Protein AF-B9KBW4-F1 (afdb_monomer)

Secondary structure (DSSP, 8-state):
--------------EEEEETTTTEEEEE----SS--TT-EEEPPEEEEEE----SSS--HHHHHHHHHHTTEEEEEE-S-SSS-S-SHHHHHHHHHHTTT-SSEEEEEE-TTSS--S-STTEEEEE-TT----HHHHHHHHHHSPP--EEE----TTS--SEETT-SSSS-EE-TTHHHHHHHHHHHHHHHTT--EEEE-S---HHHHHHHHHHTTTSEEEEEE-HHHHH--GGG--SGGG--SSPP--HHHHHHHHHHHHTTSS-EE---B---SS--S-TTTSPS-B--GGGHHHHHHHHH--HHHHHHHHTHHHHHHHT-----BTTBEEEEEEEEEEE--GGG-SSS----TTTT-EEEEEEEEEEETTEEEEETTBS-EEEEEEEEE-SSSEEEEEESS-----TT-EEEEEETTEEEEEEE-EEETTEEEEEEE--SHHHHHHHHT-SEEEEEEEES------S-EEEEE-GGGHHHHHHHHHHS-EEEEEEESS--SS--SSEEEESHHHHHHHHTTPPP-SEEEEES-HHHHHHHHHHSTTS-EEEE-GGG-SSSSS-SGGGEEEETTEEEEHHHH-SEEEGGGB---

Structure (mmCIF, N/CA/C/O backbone):
data_AF-B9KBW4-F1
#
_entry.id   AF-B9KBW4-F1
#
loop_
_atom_site.group_PDB
_atom_site.id
_atom_site.type_symbol
_atom_site.label_atom_id
_atom_site.label_alt_id
_atom_site.label_comp_id
_atom_site.label_asym_id
_atom_site.label_entity_id
_atom_site.label_seq_id
_atom_site.pdbx_PDB_ins_code
_atom_site.Cartn_x
_atom_site.Cartn_y
_atom_site.Cartn_z
_atom_site.occupancy
_atom_site.B_iso_or_equiv
_atom_site.auth_seq_id
_atom_site.auth_comp_id
_atom_site.auth_asym_id
_atom_site.auth_atom_id
_atom_site.pdbx_PDB_model_num
ATOM 1 N N . MET A 1 1 ? -25.531 3.294 -12.561 1.00 24.84 1 MET A N 1
ATOM 2 C CA . MET A 1 1 ? -26.599 2.833 -11.653 1.00 24.84 1 MET A CA 1
ATOM 3 C C . MET A 1 1 ? -25.908 2.380 -10.392 1.00 24.84 1 MET A C 1
ATOM 5 O O . MET A 1 1 ? -25.159 1.414 -10.431 1.00 24.84 1 MET A O 1
ATOM 9 N N . ASP A 1 2 ? -26.049 3.185 -9.346 1.00 28.69 2 ASP A N 1
ATOM 10 C CA . ASP A 1 2 ? -25.313 3.066 -8.094 1.00 28.69 2 ASP A CA 1
ATOM 11 C C . ASP A 1 2 ? -25.831 1.868 -7.298 1.00 28.69 2 ASP A C 1
ATOM 13 O O . ASP A 1 2 ? -26.906 1.919 -6.700 1.00 28.69 2 ASP A O 1
ATOM 17 N N . GLY A 1 3 ? -25.070 0.774 -7.318 1.00 26.91 3 GLY A N 1
ATOM 18 C CA . GLY A 1 3 ? -25.315 -0.411 -6.503 1.00 26.91 3 GLY A CA 1
ATOM 19 C C . GLY A 1 3 ? -25.006 -0.133 -5.036 1.00 26.91 3 GLY A C 1
ATOM 20 O O . GLY A 1 3 ? -24.027 -0.639 -4.503 1.00 26.91 3 GLY A O 1
ATOM 21 N N . LYS A 1 4 ? -25.825 0.694 -4.381 1.00 30.12 4 LYS A N 1
ATOM 22 C CA . LYS A 1 4 ? -25.878 0.725 -2.920 1.00 30.12 4 LYS A CA 1
ATOM 23 C C . LYS A 1 4 ? -26.421 -0.621 -2.456 1.00 30.12 4 LYS A C 1
ATOM 25 O O . LYS A 1 4 ? -27.479 -1.052 -2.911 1.00 30.12 4 LYS A O 1
ATOM 30 N N . ILE A 1 5 ? -25.690 -1.264 -1.554 1.00 32.62 5 ILE A N 1
ATOM 31 C CA . ILE A 1 5 ? -26.098 -2.489 -0.873 1.00 32.62 5 ILE A CA 1
ATOM 32 C C . ILE A 1 5 ? -27.353 -2.159 -0.052 1.00 32.62 5 ILE A C 1
ATOM 34 O O . ILE A 1 5 ? -27.277 -1.606 1.041 1.00 32.62 5 ILE A O 1
ATOM 38 N N . THR A 1 6 ? -28.530 -2.417 -0.618 1.00 31.81 6 THR A N 1
ATOM 39 C CA . THR A 1 6 ? -29.812 -2.265 0.073 1.00 31.81 6 THR A CA 1
ATOM 40 C C . THR A 1 6 ? -30.089 -3.507 0.908 1.00 31.81 6 THR A C 1
ATOM 42 O O . THR A 1 6 ? -29.897 -4.630 0.438 1.00 31.81 6 THR A O 1
ATOM 45 N N . GLY A 1 7 ? -30.526 -3.275 2.147 1.00 40.12 7 GLY A N 1
ATOM 46 C CA . GLY A 1 7 ? -30.505 -4.223 3.255 1.00 40.12 7 GLY A CA 1
ATOM 47 C C . GLY A 1 7 ? -31.067 -5.619 2.986 1.00 40.12 7 GLY A C 1
ATOM 48 O O . GLY A 1 7 ? -32.117 -5.781 2.369 1.00 40.12 7 GLY A O 1
ATOM 49 N N . LYS A 1 8 ? -30.373 -6.614 3.545 1.00 29.88 8 LYS A N 1
ATOM 50 C CA . LYS A 1 8 ? -30.881 -7.945 3.898 1.00 29.88 8 LYS A CA 1
ATOM 51 C C . LYS A 1 8 ? -30.070 -8.477 5.086 1.00 29.88 8 LYS A C 1
ATOM 53 O O . LYS A 1 8 ? -28.855 -8.558 4.985 1.00 29.88 8 LYS A O 1
ATOM 58 N N . GLU A 1 9 ? -30.782 -8.811 6.164 1.00 27.47 9 GLU A N 1
ATOM 59 C CA . GLU A 1 9 ? -30.435 -9.722 7.273 1.00 27.47 9 GLU A CA 1
ATOM 60 C C . GLU A 1 9 ? -28.947 -9.855 7.661 1.00 27.47 9 GLU A C 1
ATOM 62 O O . GLU A 1 9 ? -28.176 -10.556 7.002 1.00 27.47 9 GLU A O 1
ATOM 67 N N . PHE A 1 10 ? -28.587 -9.280 8.815 1.00 36.59 10 PHE A N 1
ATOM 68 C CA . PHE A 1 10 ? -27.358 -9.590 9.553 1.00 36.59 10 PHE A CA 1
ATOM 69 C C . PHE A 1 10 ? -27.458 -10.999 10.162 1.00 36.59 10 PHE A C 1
ATOM 71 O O . PHE A 1 10 ? -27.780 -11.171 11.333 1.00 36.59 10 PHE A O 1
ATOM 78 N N . GLY A 1 11 ? -27.245 -12.017 9.334 1.00 31.05 11 GLY A N 1
ATOM 79 C CA . GLY A 1 11 ? -27.089 -13.410 9.745 1.00 31.05 11 GLY A CA 1
ATOM 80 C C . GLY A 1 11 ? -25.886 -13.989 9.014 1.00 31.05 11 GLY A C 1
ATOM 81 O O . GLY A 1 11 ? -25.818 -13.855 7.789 1.00 31.05 11 GLY A O 1
ATOM 82 N N . GLY A 1 12 ? -24.936 -14.557 9.764 1.00 43.19 12 GLY A N 1
ATOM 83 C CA . GLY A 1 12 ? -23.634 -15.032 9.282 1.00 43.19 12 GLY A CA 1
ATOM 84 C C . GLY A 1 12 ? -23.712 -15.865 8.001 1.00 43.19 12 GLY A C 1
ATOM 85 O O . GLY A 1 12 ? -24.613 -16.688 7.833 1.00 43.19 12 GLY A O 1
ATOM 86 N N . LYS A 1 13 ? -22.795 -15.602 7.061 1.00 49.16 13 LYS A N 1
ATOM 87 C CA . LYS A 1 13 ? -22.672 -16.320 5.783 1.00 49.16 13 LYS A CA 1
ATOM 88 C C . LYS A 1 13 ? -21.187 -16.433 5.437 1.00 49.16 13 LYS A C 1
ATOM 90 O O . LYS A 1 13 ? -20.544 -15.428 5.163 1.00 49.16 13 LYS A O 1
ATOM 95 N N . SER A 1 14 ? -20.674 -17.660 5.491 1.00 61.16 14 SER A N 1
ATOM 96 C CA . SER A 1 14 ? -19.300 -18.088 5.191 1.00 61.16 14 SER A CA 1
ATOM 97 C C . SER A 1 14 ? -18.610 -17.282 4.077 1.00 61.16 14 SER A C 1
ATOM 99 O O . SER A 1 14 ? -19.109 -17.232 2.946 1.00 61.16 14 SER A O 1
ATOM 101 N N . VAL A 1 15 ? -17.435 -16.721 4.369 1.00 76.19 15 VAL A N 1
ATOM 102 C CA . VAL A 1 15 ? -16.525 -16.177 3.352 1.00 76.19 15 VAL A CA 1
ATOM 103 C C . VAL A 1 15 ? -15.592 -17.291 2.914 1.00 76.19 15 VAL A C 1
ATOM 105 O O . VAL A 1 15 ? -15.019 -17.989 3.745 1.00 76.19 15 VAL A O 1
ATOM 108 N N . ARG A 1 16 ? -15.409 -17.460 1.603 1.00 88.81 16 ARG A N 1
ATOM 109 C CA . ARG A 1 16 ? -14.399 -18.398 1.106 1.00 88.81 16 ARG A CA 1
ATOM 110 C C . ARG A 1 16 ? -13.033 -17.748 1.230 1.00 88.81 16 ARG A C 1
ATOM 112 O O . ARG A 1 16 ? -12.810 -16.686 0.653 1.00 88.81 16 ARG A O 1
ATOM 119 N N . ILE A 1 17 ? -12.117 -18.387 1.942 1.00 93.19 17 ILE A N 1
ATOM 120 C CA . ILE A 1 17 ? -10.766 -17.868 2.124 1.00 93.19 17 ILE A CA 1
ATOM 121 C C . ILE A 1 17 ? -9.818 -18.628 1.199 1.00 93.19 17 ILE A C 1
ATOM 123 O O . ILE A 1 17 ? -9.820 -19.857 1.178 1.00 93.19 17 ILE A O 1
ATOM 127 N N . TYR A 1 18 ? -8.989 -17.920 0.440 1.00 95.88 18 TYR A N 1
ATOM 128 C CA . TYR A 1 18 ? -7.887 -18.523 -0.304 1.00 95.88 18 TYR A CA 1
ATOM 129 C C . TYR A 1 18 ? -6.559 -18.228 0.396 1.00 95.88 18 TYR A C 1
ATOM 131 O O . TYR A 1 18 ? -6.208 -17.072 0.619 1.00 95.88 18 TYR A O 1
ATOM 139 N N . ASP A 1 19 ? -5.807 -19.277 0.733 1.00 96.44 19 ASP A N 1
ATOM 140 C CA . ASP A 1 19 ? -4.463 -19.178 1.302 1.00 96.44 19 ASP A CA 1
ATOM 141 C C . ASP A 1 19 ? -3.412 -19.279 0.183 1.00 96.44 19 ASP A C 1
ATOM 143 O O . ASP A 1 19 ? -3.133 -20.387 -0.296 1.00 96.44 19 ASP A O 1
ATOM 147 N N . PRO A 1 20 ? -2.781 -18.160 -0.232 1.00 95.69 20 PRO A N 1
ATOM 148 C CA . PRO A 1 20 ? -1.800 -18.173 -1.316 1.00 95.69 20 PRO A CA 1
ATOM 149 C C . PRO A 1 20 ? -0.479 -18.848 -0.927 1.00 95.69 20 PRO A C 1
ATOM 151 O O . PRO A 1 20 ? 0.292 -19.260 -1.801 1.00 95.69 20 PRO A O 1
ATOM 154 N N . PHE A 1 21 ? -0.193 -18.988 0.370 1.00 95.81 21 PHE A N 1
ATOM 155 C CA . PHE A 1 21 ? 1.038 -19.602 0.859 1.00 95.81 21 PHE A CA 1
ATOM 156 C C . PHE A 1 21 ? 0.952 -21.122 0.790 1.00 95.81 21 PHE A C 1
ATOM 158 O O . PHE A 1 21 ? 1.915 -21.763 0.352 1.00 95.81 21 PHE A O 1
ATOM 165 N N . ARG A 1 22 ? -0.220 -21.669 1.141 1.00 94.94 22 ARG A N 1
ATOM 166 C CA . ARG A 1 22 ? -0.535 -23.105 1.096 1.00 94.94 22 ARG A CA 1
ATOM 167 C C . ARG A 1 22 ? -1.214 -23.564 -0.198 1.00 94.94 22 ARG A C 1
ATOM 169 O O . ARG A 1 22 ? -1.306 -24.769 -0.405 1.00 94.94 22 ARG A O 1
ATOM 176 N N . LYS A 1 23 ? -1.648 -22.636 -1.060 1.00 93.94 23 LYS A N 1
ATOM 177 C CA . LYS A 1 23 ? -2.387 -22.895 -2.311 1.00 93.94 23 LYS A CA 1
ATOM 178 C C . LYS A 1 23 ? -3.649 -23.729 -2.080 1.00 93.94 23 LYS A C 1
ATOM 180 O O . LYS A 1 23 ? -3.847 -24.764 -2.713 1.00 93.94 23 LYS A O 1
ATOM 185 N N . LYS A 1 24 ? -4.470 -23.316 -1.116 1.00 95.19 24 LYS A N 1
ATOM 186 C CA . LYS A 1 24 ? -5.704 -24.031 -0.775 1.00 95.19 24 LYS A CA 1
ATOM 187 C C . LYS A 1 24 ? -6.829 -23.076 -0.417 1.00 95.19 24 LYS A C 1
ATOM 189 O O . LYS A 1 24 ? -6.589 -21.998 0.122 1.00 95.19 24 LYS A O 1
ATOM 194 N N . TRP A 1 25 ? -8.047 -23.532 -0.663 1.00 94.00 25 TRP A N 1
ATOM 195 C CA . TRP A 1 25 ? -9.253 -22.908 -0.141 1.00 94.00 25 TRP A CA 1
ATOM 196 C C . TRP A 1 25 ? -9.519 -23.392 1.283 1.00 94.00 25 TRP A C 1
ATOM 198 O O . TRP A 1 25 ? -9.293 -24.561 1.606 1.00 94.00 25 TRP A O 1
ATOM 208 N N . ILE A 1 26 ? -9.969 -22.473 2.125 1.00 89.75 26 ILE A N 1
ATOM 209 C CA . ILE A 1 26 ? -10.350 -22.694 3.512 1.00 89.75 26 ILE A CA 1
ATOM 210 C C . ILE A 1 26 ? -11.793 -22.201 3.654 1.00 89.75 26 ILE A C 1
ATOM 212 O O . ILE A 1 26 ? -12.141 -21.118 3.173 1.00 89.75 26 ILE A O 1
ATOM 216 N N . GLU A 1 27 ? -12.633 -23.026 4.271 1.00 78.31 27 GLU A N 1
ATOM 217 C CA . GLU A 1 27 ? -13.991 -22.652 4.653 1.00 78.31 27 GLU A CA 1
ATOM 218 C C . GLU A 1 27 ? -13.982 -22.313 6.140 1.00 78.31 27 GLU A C 1
ATOM 220 O O . GLU A 1 27 ? -13.856 -23.195 6.985 1.00 78.31 27 GLU A O 1
ATOM 225 N N . GLU A 1 28 ? -14.077 -21.023 6.440 1.00 72.44 28 GLU A N 1
ATOM 226 C CA . GLU A 1 28 ? -14.157 -20.490 7.796 1.00 72.44 28 GLU A CA 1
ATOM 227 C C . GLU A 1 28 ? -15.287 -19.456 7.849 1.00 72.44 28 GLU A C 1
ATOM 229 O O . GLU A 1 28 ? -15.532 -18.702 6.898 1.00 72.44 28 GLU A O 1
ATOM 234 N N . GLU A 1 29 ? -16.009 -19.429 8.965 1.00 68.81 29 GLU A N 1
ATOM 235 C CA . GLU A 1 29 ? -16.992 -18.385 9.224 1.00 68.81 29 GLU A CA 1
ATOM 236 C C . GLU A 1 29 ? -16.283 -17.174 9.824 1.00 68.81 29 GLU A C 1
ATOM 238 O O . GLU A 1 29 ? -15.913 -17.166 10.994 1.00 68.81 29 GLU A O 1
ATOM 243 N N . ILE A 1 30 ? -16.093 -16.139 9.007 1.00 69.94 30 ILE A N 1
ATOM 244 C CA . ILE A 1 30 ? -15.610 -14.844 9.480 1.00 69.94 30 ILE A CA 1
ATOM 245 C C . ILE A 1 30 ? -16.814 -13.943 9.728 1.00 69.94 30 ILE A C 1
ATOM 247 O O . ILE A 1 30 ? -17.610 -13.693 8.820 1.00 69.94 30 ILE A O 1
ATOM 251 N N . GLU A 1 31 ? -16.910 -13.404 10.940 1.00 68.00 31 GLU A N 1
ATOM 252 C CA . GLU A 1 31 ? -17.845 -12.325 11.237 1.00 68.00 31 GLU A CA 1
ATOM 253 C C . GLU A 1 31 ? -17.392 -11.039 10.526 1.00 68.00 31 GLU A C 1
ATOM 255 O O . GLU A 1 31 ? -16.263 -10.562 10.690 1.00 68.00 31 GLU A O 1
ATOM 260 N N . THR A 1 32 ? -18.268 -10.496 9.680 1.00 66.06 32 THR A N 1
ATOM 261 C CA . THR A 1 32 ? -18.007 -9.294 8.885 1.00 66.06 32 THR A CA 1
ATOM 262 C C . THR A 1 32 ? -19.066 -8.230 9.170 1.00 66.06 32 THR A C 1
ATOM 264 O O . THR A 1 32 ? -20.253 -8.551 9.223 1.00 66.06 32 THR A O 1
ATOM 267 N N . PRO A 1 33 ? -18.691 -6.939 9.260 1.00 58.88 33 PRO A N 1
ATOM 268 C CA . PRO A 1 33 ? -19.646 -5.846 9.466 1.00 58.88 33 PRO A CA 1
ATOM 269 C C . PRO A 1 33 ? -20.448 -5.495 8.196 1.00 58.88 33 PRO A C 1
ATOM 271 O O . PRO A 1 33 ? -21.219 -4.540 8.185 1.00 58.88 33 PRO A O 1
ATOM 274 N N . PHE A 1 34 ? -20.264 -6.249 7.110 1.00 65.69 34 PHE A N 1
ATOM 275 C CA . PHE A 1 34 ? -20.907 -6.073 5.809 1.00 65.69 34 PHE A CA 1
ATOM 276 C C . PHE A 1 34 ? -21.384 -7.423 5.247 1.00 65.69 34 PHE A C 1
ATOM 278 O O . PHE A 1 34 ? -20.863 -8.470 5.647 1.00 65.69 34 PHE A O 1
ATOM 285 N N . PRO A 1 35 ? -22.341 -7.430 4.295 1.00 65.75 35 PRO A N 1
ATOM 286 C CA . PRO A 1 35 ? -22.749 -8.649 3.605 1.00 65.75 35 PRO A CA 1
ATOM 287 C C . PRO A 1 35 ? -21.577 -9.296 2.870 1.00 65.75 35 PRO A C 1
ATOM 289 O O . PRO A 1 35 ? -20.910 -8.656 2.062 1.00 65.75 35 PRO A O 1
ATOM 292 N N . SER A 1 36 ? -21.349 -10.577 3.144 1.00 71.44 36 SER A N 1
ATOM 293 C CA . SER A 1 36 ? -20.124 -11.271 2.742 1.00 71.44 36 SER A CA 1
ATOM 294 C C . SER A 1 36 ? -20.345 -12.498 1.854 1.00 71.44 36 SER A C 1
ATOM 296 O O . SER A 1 36 ? -19.394 -13.118 1.376 1.00 71.44 36 SER A O 1
ATOM 298 N N . LYS A 1 37 ? -21.608 -12.825 1.555 1.00 75.38 37 LYS A N 1
ATOM 299 C CA . LYS A 1 37 ? -21.957 -13.924 0.650 1.00 75.38 37 LYS A CA 1
ATOM 300 C C . LYS A 1 37 ? -21.366 -13.682 -0.742 1.00 75.38 37 LYS A C 1
ATOM 302 O O . LYS A 1 37 ? -21.678 -12.681 -1.375 1.00 75.38 37 LYS A O 1
ATOM 307 N N . GLY A 1 38 ? -20.599 -14.651 -1.240 1.00 82.88 38 GLY A N 1
ATOM 308 C CA . GLY A 1 38 ? -19.973 -14.593 -2.566 1.00 82.88 38 GLY A CA 1
ATOM 309 C C . GLY A 1 38 ? -18.633 -13.857 -2.591 1.00 82.88 38 GLY A C 1
ATOM 310 O O . GLY A 1 38 ? -17.938 -13.930 -3.600 1.00 82.88 38 GLY A O 1
ATOM 311 N N . LEU A 1 39 ? -18.241 -13.218 -1.483 1.00 90.25 39 LEU A N 1
ATOM 312 C CA . LEU A 1 39 ? -16.918 -12.627 -1.358 1.00 90.25 39 LEU A CA 1
ATOM 313 C C . LEU A 1 39 ? -15.855 -13.707 -1.153 1.00 90.25 39 LEU A C 1
ATOM 315 O O . LEU A 1 39 ? -16.098 -14.767 -0.566 1.00 90.25 39 LEU A O 1
ATOM 319 N N . VAL A 1 40 ? -14.650 -13.384 -1.607 1.00 93.94 40 VAL A N 1
ATOM 320 C CA . VAL A 1 40 ? -13.427 -14.132 -1.340 1.00 93.94 40 VAL A CA 1
ATOM 321 C C . VAL A 1 40 ? -12.541 -13.305 -0.421 1.00 93.94 40 VAL A C 1
ATOM 323 O O . VAL A 1 40 ? -12.307 -12.130 -0.694 1.00 93.94 40 VAL A O 1
ATOM 326 N N . ALA A 1 41 ? -12.019 -13.915 0.640 1.00 95.56 41 ALA A N 1
ATOM 327 C CA . ALA A 1 41 ? -10.956 -13.328 1.448 1.00 95.56 41 ALA A CA 1
ATOM 328 C C . ALA A 1 41 ? -9.598 -13.958 1.120 1.00 95.56 41 ALA A C 1
ATOM 330 O O . ALA A 1 41 ? -9.505 -15.137 0.780 1.00 95.56 41 ALA A O 1
ATOM 331 N N . THR A 1 42 ? -8.530 -13.176 1.218 1.00 97.44 42 THR A N 1
ATOM 332 C CA . THR A 1 42 ? -7.151 -13.649 1.035 1.00 97.44 42 THR A CA 1
ATOM 333 C C . THR A 1 42 ? -6.164 -12.726 1.751 1.00 97.44 42 THR A C 1
ATOM 335 O O . THR A 1 42 ? -6.560 -11.762 2.404 1.00 97.44 42 THR A O 1
ATOM 338 N N . PHE A 1 43 ? -4.870 -13.012 1.636 1.00 97.94 43 PHE A N 1
ATOM 339 C CA . PHE A 1 43 ? -3.807 -12.164 2.152 1.00 97.94 43 PHE A CA 1
ATOM 340 C C . PHE A 1 43 ? -3.800 -10.796 1.441 1.00 97.94 43 PHE A C 1
ATOM 342 O O . PHE A 1 43 ? -3.884 -10.761 0.210 1.00 97.94 43 PHE A O 1
ATOM 349 N N . PRO A 1 44 ? -3.677 -9.675 2.174 1.00 98.06 44 PRO A N 1
ATOM 350 C CA . PRO A 1 44 ? -3.534 -8.348 1.584 1.00 98.06 44 PRO A CA 1
ATOM 351 C C . PRO A 1 44 ? -2.348 -8.227 0.623 1.00 98.06 44 PRO A C 1
ATOM 353 O O . PRO A 1 44 ? -1.318 -8.883 0.781 1.00 98.06 44 PRO A O 1
ATOM 356 N N . PHE A 1 45 ? -2.483 -7.366 -0.378 1.00 98.75 45 PHE A N 1
ATOM 357 C CA . PHE A 1 45 ? -1.535 -7.286 -1.482 1.00 98.75 45 PHE A CA 1
ATOM 358 C C . PHE A 1 45 ? -0.261 -6.512 -1.127 1.00 98.75 45 PHE A C 1
ATOM 360 O O . PHE A 1 45 ? -0.237 -5.655 -0.236 1.00 98.75 45 PHE A O 1
ATOM 367 N N . VAL A 1 46 ? 0.803 -6.815 -1.865 1.00 98.88 46 VAL A N 1
ATOM 368 C CA . VAL A 1 46 ? 2.124 -6.200 -1.770 1.00 98.88 46 VAL A CA 1
ATOM 369 C C . VAL A 1 46 ? 2.514 -5.673 -3.144 1.00 98.88 46 VAL A C 1
ATOM 371 O O . VAL A 1 46 ? 2.453 -6.412 -4.124 1.00 98.88 46 VAL A O 1
ATOM 374 N N . ASP A 1 47 ? 2.930 -4.413 -3.203 1.00 98.81 47 ASP A N 1
ATOM 375 C CA . ASP A 1 47 ? 3.402 -3.776 -4.433 1.00 98.81 47 ASP A CA 1
ATOM 376 C C . ASP A 1 47 ? 4.896 -3.461 -4.338 1.00 98.81 47 ASP A C 1
ATOM 378 O O . ASP A 1 47 ? 5.342 -2.844 -3.371 1.00 98.81 47 ASP A O 1
ATOM 382 N N . LEU A 1 48 ? 5.688 -3.872 -5.326 1.00 98.81 48 LEU A N 1
ATOM 383 C CA . LEU A 1 48 ? 7.126 -3.588 -5.350 1.00 98.81 48 LEU A CA 1
ATOM 384 C C . LEU A 1 48 ? 7.470 -2.272 -6.063 1.00 98.81 48 LEU A C 1
ATOM 386 O O . LEU A 1 48 ? 8.640 -1.890 -6.090 1.00 98.81 48 LEU A O 1
ATOM 390 N N . HIS A 1 49 ? 6.479 -1.565 -6.615 1.00 98.75 49 HIS A N 1
ATOM 391 C CA . HIS A 1 49 ? 6.757 -0.434 -7.489 1.00 98.75 49 HIS A CA 1
ATOM 392 C C . HIS A 1 49 ? 5.712 0.681 -7.377 1.00 98.75 49 HIS A C 1
ATOM 394 O O . HIS A 1 49 ? 4.703 0.700 -8.086 1.00 98.75 49 HIS A O 1
ATOM 400 N N . VAL A 1 50 ? 5.973 1.652 -6.496 1.00 98.69 50 VAL A N 1
ATOM 401 C CA . VAL A 1 50 ? 5.146 2.861 -6.351 1.00 98.69 50 VAL A CA 1
ATOM 402 C C . VAL A 1 50 ? 5.996 4.126 -6.228 1.00 98.69 50 VAL A C 1
ATOM 404 O O . VAL A 1 50 ? 7.139 4.085 -5.766 1.00 98.69 50 VAL A O 1
ATOM 407 N N . HIS A 1 51 ? 5.410 5.279 -6.561 1.00 98.12 51 HIS A N 1
ATOM 408 C CA . HIS A 1 51 ? 6.085 6.572 -6.465 1.00 98.12 51 HIS A CA 1
ATOM 409 C C . HIS A 1 51 ? 5.326 7.548 -5.573 1.00 98.12 51 HIS A C 1
ATOM 411 O O . HIS A 1 51 ? 4.120 7.759 -5.709 1.00 98.12 51 HIS A O 1
ATOM 417 N N . VAL A 1 52 ? 6.079 8.242 -4.723 1.00 95.19 52 VAL A N 1
ATOM 418 C CA . VAL A 1 52 ? 5.651 9.506 -4.113 1.00 95.19 52 VAL A CA 1
ATOM 419 C C . VAL A 1 52 ? 6.266 10.665 -4.891 1.00 95.19 52 VAL A C 1
ATOM 421 O O . VAL A 1 52 ? 7.323 10.525 -5.504 1.00 95.19 52 VAL A O 1
ATOM 424 N N . ARG A 1 53 ? 5.623 11.836 -4.877 1.00 88.31 53 ARG A N 1
ATOM 425 C CA . ARG A 1 53 ? 6.129 13.023 -5.587 1.00 88.31 53 ARG A CA 1
ATOM 426 C C . ARG A 1 53 ? 6.617 14.122 -4.640 1.00 88.31 53 ARG A C 1
ATOM 428 O O . ARG A 1 53 ? 7.588 14.798 -4.959 1.00 88.31 53 ARG A O 1
ATOM 435 N N . LEU A 1 54 ? 5.973 14.288 -3.477 1.00 84.62 54 LEU A N 1
ATOM 436 C CA . LEU A 1 54 ? 6.352 15.212 -2.382 1.00 84.62 54 LEU A CA 1
ATOM 437 C C . LEU A 1 54 ? 6.550 16.697 -2.766 1.00 84.62 54 LEU A C 1
ATOM 439 O O . LEU A 1 54 ? 7.061 17.487 -1.977 1.00 84.62 54 LEU A O 1
ATOM 443 N N . ASN A 1 55 ? 6.082 17.103 -3.945 1.00 79.75 55 ASN A N 1
ATOM 444 C CA . ASN A 1 55 ? 6.187 18.451 -4.509 1.00 79.75 55 ASN A CA 1
ATOM 445 C C . ASN A 1 55 ? 4.800 19.084 -4.753 1.00 79.75 55 ASN A C 1
ATOM 447 O O . ASN A 1 55 ? 4.589 19.780 -5.741 1.00 79.75 55 ASN A O 1
ATOM 451 N N . GLY A 1 56 ? 3.825 18.771 -3.894 1.00 78.69 56 GLY A N 1
ATOM 452 C CA . GLY A 1 56 ? 2.403 19.083 -4.113 1.00 78.69 56 GLY A CA 1
ATOM 453 C C . GLY A 1 56 ? 1.644 18.011 -4.911 1.00 78.69 56 GLY A C 1
ATOM 454 O O . GLY A 1 56 ? 0.413 18.039 -4.967 1.00 78.69 56 GLY A O 1
ATOM 455 N N . GLY A 1 57 ? 2.355 17.031 -5.479 1.00 86.12 57 GLY A N 1
ATOM 456 C CA . GLY A 1 57 ? 1.777 15.781 -5.969 1.00 86.12 57 GLY A CA 1
ATOM 457 C C . GLY A 1 57 ? 1.459 14.789 -4.844 1.00 86.12 57 GLY A C 1
ATOM 458 O O . GLY A 1 57 ? 1.230 15.171 -3.691 1.00 86.12 57 GLY A O 1
ATOM 459 N N . GLU A 1 58 ? 1.443 13.505 -5.201 1.00 93.25 58 GLU A N 1
ATOM 460 C CA . GLU A 1 58 ? 1.211 12.387 -4.280 1.00 93.25 58 GLU A CA 1
ATOM 461 C C . GLU A 1 58 ? 2.160 12.434 -3.074 1.00 93.25 58 GLU A C 1
ATOM 463 O O . GLU A 1 58 ? 3.376 12.618 -3.222 1.00 93.25 58 GLU A O 1
ATOM 468 N N . ASP A 1 59 ? 1.589 12.268 -1.884 1.00 90.50 59 ASP A N 1
ATOM 469 C CA . ASP A 1 59 ? 2.319 12.126 -0.629 1.00 90.50 59 ASP A CA 1
ATOM 470 C C . ASP A 1 59 ? 1.968 10.796 0.050 1.00 90.50 59 ASP A C 1
ATOM 472 O O . ASP A 1 59 ? 1.114 10.048 -0.419 1.00 90.50 59 ASP A O 1
ATOM 476 N N . TYR A 1 60 ? 2.628 10.486 1.165 1.00 87.75 60 TYR A N 1
ATOM 477 C CA . TYR A 1 60 ? 2.394 9.233 1.888 1.00 87.75 60 TYR A CA 1
ATOM 478 C C . TYR A 1 60 ? 0.970 9.072 2.420 1.00 87.75 60 TYR A C 1
ATOM 480 O O . TYR A 1 60 ? 0.533 7.945 2.622 1.00 87.75 60 TYR A O 1
ATOM 488 N N . SER A 1 61 ? 0.247 10.167 2.678 1.00 83.75 61 SER A N 1
ATOM 489 C CA . SER A 1 61 ? -1.127 10.085 3.167 1.00 83.75 61 SER A CA 1
ATOM 490 C C . SER A 1 61 ? -2.088 9.708 2.054 1.00 83.75 61 SER A C 1
ATOM 492 O O . SER A 1 61 ? -2.917 8.826 2.250 1.00 83.75 61 SER A O 1
ATOM 494 N N . SER A 1 62 ? -1.975 10.355 0.896 1.00 87.88 62 SER A N 1
ATOM 495 C CA . SER A 1 62 ? -2.820 10.022 -0.249 1.00 87.88 62 SER A CA 1
ATOM 496 C C . SER A 1 62 ? -2.441 8.663 -0.857 1.00 87.88 62 SER A C 1
ATOM 498 O O . SER A 1 62 ? -3.333 7.883 -1.190 1.00 87.88 62 SER A O 1
ATOM 500 N N . LEU A 1 63 ? -1.148 8.309 -0.868 1.00 96.19 63 LEU A N 1
ATOM 501 C CA . LEU A 1 63 ? -0.687 6.993 -1.317 1.00 96.19 63 LEU A CA 1
ATOM 502 C C . LEU A 1 63 ? -1.142 5.874 -0.372 1.00 96.19 63 LEU A C 1
ATOM 504 O O . LEU A 1 63 ? -1.507 4.800 -0.843 1.00 96.19 63 LEU A O 1
ATOM 508 N N . GLU A 1 64 ? -1.161 6.109 0.945 1.00 92.25 64 GLU A N 1
ATOM 509 C CA . GLU A 1 64 ? -1.746 5.168 1.911 1.00 92.25 64 GLU A CA 1
ATOM 510 C C . GLU A 1 64 ? -3.220 4.907 1.586 1.00 92.25 64 GLU A C 1
ATOM 512 O O . GLU A 1 64 ? -3.627 3.754 1.491 1.00 92.25 64 GLU A O 1
ATOM 517 N N . GLU A 1 65 ? -4.019 5.956 1.379 1.00 89.50 65 GLU A N 1
ATOM 518 C CA . GLU A 1 65 ? -5.444 5.797 1.071 1.00 89.50 65 GLU A CA 1
ATOM 519 C C . GLU A 1 65 ? -5.665 5.041 -0.243 1.00 89.50 65 GLU A C 1
ATOM 521 O O . GLU A 1 65 ? -6.454 4.097 -0.276 1.00 89.50 65 GLU A O 1
ATOM 526 N N . ALA A 1 66 ? -4.921 5.393 -1.293 1.00 96.12 66 ALA A N 1
ATOM 527 C CA . ALA A 1 66 ? -4.976 4.707 -2.579 1.00 96.12 66 ALA A CA 1
ATOM 528 C C . ALA A 1 66 ? -4.567 3.223 -2.467 1.00 96.12 66 ALA A C 1
ATOM 530 O O . ALA A 1 66 ? -5.227 2.343 -3.020 1.00 96.12 66 ALA A O 1
ATOM 531 N N . SER A 1 67 ? -3.513 2.929 -1.701 1.00 97.81 67 SER A N 1
ATOM 532 C CA . SER A 1 67 ? -3.045 1.559 -1.457 1.00 97.81 67 SER A CA 1
ATOM 533 C C . SER A 1 67 ? -4.109 0.727 -0.740 1.00 97.81 67 SER A C 1
ATOM 535 O O . SER A 1 67 ? -4.433 -0.369 -1.193 1.00 97.81 67 SER A O 1
ATOM 537 N N . LEU A 1 68 ? -4.714 1.263 0.329 1.00 94.69 68 LEU A N 1
ATOM 538 C CA . LEU A 1 68 ? -5.743 0.562 1.105 1.00 94.69 68 LEU A CA 1
ATOM 539 C C . LEU A 1 68 ? -6.994 0.264 0.266 1.00 94.69 68 LEU A C 1
ATOM 541 O O . LEU A 1 68 ? -7.539 -0.834 0.369 1.00 94.69 68 LEU A O 1
ATOM 545 N N . VAL A 1 69 ? -7.428 1.206 -0.582 1.00 95.25 69 VAL A N 1
ATOM 546 C CA . VAL A 1 69 ? -8.536 0.991 -1.533 1.00 95.25 69 VAL A CA 1
ATOM 547 C C . VAL A 1 69 ? -8.195 -0.116 -2.531 1.00 95.25 69 VAL A C 1
ATOM 549 O O . VAL A 1 69 ? -9.031 -0.978 -2.793 1.00 95.25 69 VAL A O 1
ATOM 552 N N . GLY A 1 70 ? -6.957 -0.142 -3.031 1.00 97.44 70 GLY A N 1
ATOM 553 C CA . GLY A 1 70 ? -6.463 -1.198 -3.916 1.00 97.44 70 GLY A CA 1
ATOM 554 C C . GLY A 1 70 ? -6.237 -2.553 -3.234 1.00 97.44 70 GLY A C 1
ATOM 555 O O . GLY A 1 70 ? -5.936 -3.526 -3.922 1.00 97.44 70 GLY A O 1
ATOM 556 N N . GLY A 1 71 ? -6.377 -2.641 -1.906 1.00 97.75 71 GLY A N 1
ATOM 557 C CA . GLY A 1 71 ? -6.136 -3.860 -1.128 1.00 97.75 71 GLY A CA 1
ATOM 558 C C . GLY A 1 71 ? -4.670 -4.099 -0.750 1.00 97.75 71 GLY A C 1
ATOM 559 O O . GLY A 1 71 ? -4.333 -5.191 -0.292 1.00 97.75 71 GLY A O 1
ATOM 560 N N . PHE A 1 72 ? -3.801 -3.101 -0.926 1.00 98.56 72 PHE A N 1
ATOM 561 C CA . PHE A 1 72 ? -2.376 -3.170 -0.617 1.00 98.56 72 PHE A CA 1
ATOM 562 C C . PHE A 1 72 ? -2.088 -2.704 0.809 1.00 98.56 72 PHE A C 1
ATOM 564 O O . PHE A 1 72 ? -2.528 -1.635 1.233 1.00 98.56 72 PHE A O 1
ATOM 571 N N . PHE A 1 73 ? -1.297 -3.489 1.540 1.00 95.56 73 PHE A N 1
ATOM 572 C CA . PHE A 1 73 ? -0.849 -3.146 2.896 1.00 95.56 73 PHE A CA 1
ATOM 573 C C . PHE A 1 73 ? 0.660 -2.919 2.992 1.00 95.56 73 PHE A C 1
ATOM 575 O O . PHE A 1 73 ? 1.134 -2.445 4.020 1.00 95.56 73 PHE A O 1
ATOM 582 N N . LYS A 1 74 ? 1.420 -3.267 1.952 1.00 98.25 74 LYS A N 1
ATOM 583 C CA . LYS A 1 74 ? 2.871 -3.099 1.899 1.00 98.25 74 LYS A CA 1
ATOM 584 C C . LYS A 1 74 ? 3.273 -2.651 0.506 1.00 98.25 74 LYS A C 1
ATOM 586 O O . LYS A 1 74 ? 2.850 -3.264 -0.471 1.00 98.25 74 LYS A O 1
ATOM 591 N N . VAL A 1 75 ? 4.071 -1.595 0.419 1.00 98.81 75 VAL A N 1
ATOM 592 C CA . VAL A 1 75 ? 4.497 -1.026 -0.864 1.00 98.81 75 VAL A CA 1
ATOM 593 C C . VAL A 1 75 ? 5.970 -0.615 -0.832 1.00 98.81 75 VAL A C 1
ATOM 595 O O . VAL A 1 75 ? 6.461 -0.172 0.208 1.00 98.81 75 VAL A O 1
ATOM 598 N N . VAL A 1 76 ? 6.675 -0.739 -1.958 1.00 98.81 76 VAL A N 1
ATOM 599 C CA . VAL A 1 76 ? 8.071 -0.297 -2.116 1.00 98.81 76 VAL A CA 1
ATOM 600 C C . VAL A 1 76 ? 8.123 0.997 -2.926 1.00 98.81 76 VAL A C 1
ATOM 602 O O . VAL A 1 76 ? 7.772 1.037 -4.105 1.00 98.81 76 VAL A O 1
ATOM 605 N N . VAL A 1 77 ? 8.581 2.061 -2.273 1.00 98.69 77 VAL A N 1
ATOM 606 C CA . VAL A 1 77 ? 8.756 3.389 -2.859 1.00 98.69 77 VAL A CA 1
ATOM 607 C C . VAL A 1 77 ? 10.083 3.452 -3.613 1.00 98.69 77 VAL A C 1
ATOM 609 O O . VAL A 1 77 ? 11.134 3.126 -3.054 1.00 98.69 77 VAL A O 1
ATOM 612 N N . GLN A 1 78 ? 10.023 3.901 -4.865 1.00 98.44 78 GLN A N 1
ATOM 613 C CA . GLN A 1 78 ? 11.186 4.072 -5.734 1.00 98.44 78 GLN A CA 1
ATOM 614 C C . GLN A 1 78 ? 11.991 5.350 -5.430 1.00 98.44 78 GLN A C 1
ATOM 616 O O . GLN A 1 78 ? 11.442 6.310 -4.874 1.00 98.44 78 GLN A O 1
ATOM 621 N N . PRO A 1 79 ? 13.294 5.395 -5.778 1.00 97.69 79 PRO A N 1
ATOM 622 C CA . PRO A 1 79 ? 14.196 6.443 -5.307 1.00 97.69 79 PRO A CA 1
ATOM 623 C C . PRO A 1 79 ? 14.088 7.771 -6.061 1.00 97.69 79 PRO A C 1
ATOM 625 O O . PRO A 1 79 ? 14.653 8.753 -5.580 1.00 97.69 79 PRO A O 1
ATOM 628 N N . ASN A 1 80 ? 13.386 7.829 -7.202 1.00 95.50 80 ASN A N 1
ATOM 629 C CA . ASN A 1 80 ? 13.252 8.987 -8.110 1.00 95.50 80 ASN A CA 1
ATOM 630 C C . ASN A 1 80 ? 12.407 10.158 -7.573 1.00 95.50 80 ASN A C 1
ATOM 632 O O . ASN A 1 80 ? 11.625 10.798 -8.285 1.00 95.50 80 ASN A O 1
ATOM 636 N N . THR A 1 81 ? 12.578 10.468 -6.297 1.00 94.88 81 THR A N 1
ATOM 637 C CA . THR A 1 81 ? 11.945 11.586 -5.608 1.00 94.88 81 THR A CA 1
ATOM 638 C C . THR A 1 81 ? 12.757 12.867 -5.810 1.00 94.88 81 THR A C 1
ATOM 640 O O . THR A 1 81 ? 13.818 12.870 -6.435 1.00 94.88 81 THR A O 1
ATOM 643 N N . LYS A 1 82 ? 12.254 14.004 -5.314 1.00 90.56 82 LYS A N 1
ATOM 644 C CA . LYS A 1 82 ? 12.969 15.289 -5.361 1.00 90.56 82 LYS A CA 1
ATOM 645 C C . LYS A 1 82 ? 13.096 15.858 -3.942 1.00 90.56 82 LYS A C 1
ATOM 647 O O . LYS A 1 82 ? 12.104 16.393 -3.443 1.00 90.56 82 LYS A O 1
ATOM 652 N N . PRO A 1 83 ? 14.273 15.775 -3.289 1.00 93.94 83 PRO A N 1
ATOM 653 C CA . PRO A 1 83 ? 15.535 15.173 -3.760 1.00 93.94 83 PRO A CA 1
ATOM 654 C C . PRO A 1 83 ? 15.476 13.640 -3.918 1.00 93.94 83 PRO A C 1
ATOM 656 O O . PRO A 1 83 ? 14.573 13.003 -3.375 1.00 93.94 83 PRO A O 1
ATOM 659 N N . LEU A 1 84 ? 16.429 13.077 -4.674 1.00 95.88 84 LEU A N 1
ATOM 660 C CA . LEU A 1 84 ? 16.591 11.635 -4.912 1.00 95.88 84 LEU A CA 1
ATOM 661 C C . LEU A 1 84 ? 16.916 10.912 -3.594 1.00 95.88 84 LEU A C 1
ATOM 663 O O . LEU A 1 84 ? 17.656 11.455 -2.776 1.00 95.88 84 LEU A O 1
ATOM 667 N N . ILE A 1 85 ? 16.408 9.694 -3.377 1.00 97.75 85 ILE A N 1
ATOM 668 C CA . ILE A 1 85 ? 16.754 8.893 -2.185 1.00 97.75 85 ILE A CA 1
ATOM 669 C C . ILE A 1 85 ? 18.145 8.262 -2.366 1.00 97.75 85 ILE A C 1
ATOM 671 O O . ILE A 1 85 ? 18.282 7.064 -2.603 1.00 97.75 85 ILE A O 1
ATOM 675 N N . ASP A 1 86 ? 19.188 9.083 -2.299 1.00 97.38 86 ASP A N 1
ATOM 676 C CA . ASP A 1 86 ? 20.576 8.724 -2.624 1.00 97.38 86 ASP A CA 1
ATOM 677 C C . ASP A 1 86 ? 21.564 8.967 -1.466 1.00 97.38 86 ASP A C 1
ATOM 679 O O . ASP A 1 86 ? 22.759 8.673 -1.552 1.00 97.38 86 ASP A O 1
ATOM 683 N N . SER A 1 87 ? 21.051 9.474 -0.349 1.00 97.88 87 SER A N 1
ATOM 684 C CA . SER A 1 87 ? 21.797 9.808 0.855 1.00 97.88 87 SER A CA 1
ATOM 685 C C . SER A 1 87 ? 20.969 9.479 2.093 1.00 97.88 87 SER A C 1
ATOM 687 O O . SER A 1 87 ? 19.735 9.439 2.063 1.00 97.88 87 SER A O 1
ATOM 689 N N . LYS A 1 88 ? 21.661 9.237 3.209 1.00 96.81 88 LYS A N 1
ATOM 690 C CA . LYS A 1 88 ? 21.026 8.876 4.482 1.00 96.81 88 LYS A CA 1
ATOM 691 C C . LYS A 1 88 ? 20.034 9.942 4.962 1.00 96.81 88 LYS A C 1
ATOM 693 O O . LYS A 1 88 ? 18.954 9.589 5.417 1.00 96.81 88 LYS A O 1
ATOM 698 N N . GLU A 1 89 ? 20.369 11.221 4.797 1.00 97.31 89 GLU A N 1
ATOM 699 C CA . GLU A 1 89 ? 19.508 12.348 5.178 1.00 97.31 89 GLU A CA 1
ATOM 700 C C . GLU A 1 89 ? 18.159 12.323 4.438 1.00 97.31 89 GLU A C 1
ATOM 702 O O . GLU A 1 89 ? 17.098 12.467 5.051 1.00 97.31 89 GLU A O 1
ATOM 707 N N . VAL A 1 90 ? 18.174 12.082 3.120 1.00 97.50 90 VAL A N 1
ATOM 708 C CA . VAL A 1 90 ? 16.934 12.002 2.335 1.00 97.50 90 VAL A CA 1
ATOM 709 C C . VAL A 1 90 ? 16.124 10.768 2.730 1.00 97.50 90 VAL A C 1
ATOM 711 O O . VAL A 1 90 ? 14.913 10.878 2.931 1.00 97.50 90 VAL A O 1
ATOM 714 N N . LEU A 1 91 ? 16.767 9.611 2.917 1.00 97.88 91 LEU A N 1
ATOM 715 C CA . LEU A 1 91 ? 16.075 8.411 3.394 1.00 97.88 91 LEU A CA 1
ATOM 716 C C . LEU A 1 91 ? 15.410 8.643 4.762 1.00 97.88 91 LEU A C 1
ATOM 718 O O . LEU A 1 91 ? 14.249 8.281 4.940 1.00 97.88 91 LEU A O 1
ATOM 722 N N . GLU A 1 92 ? 16.100 9.274 5.714 1.00 96.44 92 GLU A N 1
ATOM 723 C CA . GLU A 1 92 ? 15.555 9.576 7.045 1.00 96.44 92 GLU A CA 1
ATOM 724 C C . GLU A 1 92 ? 14.291 10.439 6.965 1.00 96.44 92 GLU A C 1
ATOM 726 O O . GLU A 1 92 ? 13.302 10.153 7.644 1.00 96.44 92 GLU A O 1
ATOM 731 N N . ARG A 1 93 ? 14.256 11.424 6.058 1.00 95.44 93 ARG A N 1
ATOM 732 C CA . ARG A 1 93 ? 13.041 12.205 5.784 1.00 95.44 93 ARG A CA 1
ATOM 733 C C . ARG A 1 93 ? 11.893 11.327 5.275 1.00 95.44 93 ARG A C 1
ATOM 735 O O . ARG A 1 93 ? 10.751 11.507 5.695 1.00 95.44 93 ARG A O 1
ATOM 742 N N . HIS A 1 94 ? 12.164 10.385 4.375 1.00 96.44 94 HIS A N 1
ATOM 743 C CA . HIS A 1 94 ? 11.148 9.466 3.850 1.00 96.44 94 HIS A CA 1
ATOM 744 C C . HIS A 1 94 ? 10.634 8.501 4.931 1.00 96.44 94 HIS A C 1
ATOM 746 O O . HIS A 1 94 ? 9.425 8.269 5.039 1.00 96.44 94 HIS A O 1
ATOM 752 N N . LEU A 1 95 ? 11.528 7.995 5.784 1.00 92.88 95 LEU A N 1
ATOM 753 C CA . LEU A 1 95 ? 11.180 7.164 6.936 1.00 92.88 95 LEU A CA 1
ATOM 754 C C . LEU A 1 95 ? 10.287 7.919 7.931 1.00 92.88 95 LEU A C 1
ATOM 756 O O . LEU A 1 95 ? 9.299 7.349 8.398 1.00 92.88 95 LEU A O 1
ATOM 760 N N . ASP A 1 96 ? 10.586 9.193 8.201 1.00 85.31 96 ASP A N 1
ATOM 761 C CA . ASP A 1 96 ? 9.798 10.039 9.102 1.00 85.31 96 ASP A CA 1
ATOM 762 C C . ASP A 1 96 ? 8.401 10.354 8.545 1.00 85.31 96 ASP A C 1
ATOM 764 O O . ASP A 1 96 ? 7.402 10.199 9.245 1.00 85.31 96 ASP A O 1
ATOM 768 N N . LEU A 1 97 ? 8.301 10.719 7.262 1.00 84.44 97 LEU A N 1
ATOM 769 C CA . LEU A 1 97 ? 7.021 11.044 6.615 1.00 84.44 97 LEU A CA 1
ATOM 770 C C . LEU A 1 97 ? 6.070 9.839 6.493 1.00 84.44 97 LEU A C 1
ATOM 772 O O . LEU A 1 97 ? 4.848 10.007 6.410 1.00 84.44 97 LEU A O 1
ATOM 776 N N . SER A 1 98 ? 6.628 8.630 6.475 1.00 84.62 98 SER A N 1
ATOM 777 C CA . SER A 1 98 ? 5.897 7.370 6.309 1.00 84.62 98 SER A CA 1
ATOM 778 C C . SER A 1 98 ? 5.638 6.618 7.619 1.00 84.62 98 SER A C 1
ATOM 780 O O . SER A 1 98 ? 5.070 5.526 7.590 1.00 84.62 98 SER A O 1
ATOM 782 N N . LYS A 1 99 ? 6.046 7.162 8.773 1.00 73.88 99 LYS A N 1
ATOM 783 C CA . LYS A 1 99 ? 5.828 6.525 10.082 1.00 73.88 99 LYS A CA 1
ATOM 784 C C . LYS A 1 99 ? 4.345 6.505 10.474 1.00 73.88 99 LYS A C 1
ATOM 786 O O . LYS A 1 99 ? 3.571 7.360 10.048 1.00 73.88 99 LYS A O 1
ATOM 791 N N . ASN A 1 100 ? 3.971 5.575 11.355 1.00 74.94 100 ASN A N 1
ATOM 792 C CA . ASN A 1 100 ? 2.622 5.455 11.936 1.00 74.94 100 ASN A CA 1
ATOM 793 C C . ASN A 1 100 ? 1.494 5.330 10.896 1.00 74.94 100 ASN A C 1
ATOM 795 O O . ASN A 1 100 ? 0.413 5.897 11.059 1.00 74.94 100 ASN A O 1
ATOM 799 N N . ARG A 1 101 ? 1.758 4.588 9.820 1.00 78.19 101 ARG A N 1
ATOM 800 C CA . ARG A 1 101 ? 0.804 4.290 8.749 1.00 78.19 101 ARG A CA 1
ATOM 801 C C . ARG A 1 101 ? 0.262 2.870 8.895 1.00 78.19 101 ARG A C 1
ATOM 803 O O . ARG A 1 101 ? 0.924 2.000 9.456 1.00 78.19 101 ARG A O 1
ATOM 810 N N . ALA A 1 102 ? -0.950 2.643 8.398 1.00 79.00 102 ALA A N 1
ATOM 811 C CA . ALA A 1 102 ? -1.531 1.308 8.276 1.00 79.00 102 ALA A CA 1
ATOM 812 C C . ALA A 1 102 ? -0.836 0.498 7.170 1.00 79.00 102 ALA A C 1
ATOM 814 O O . ALA A 1 102 ? -0.705 -0.718 7.294 1.00 79.00 102 ALA A O 1
ATOM 815 N N . VAL A 1 103 ? -0.378 1.187 6.118 1.00 88.69 103 VAL A N 1
ATOM 816 C CA . VAL A 1 103 ? 0.440 0.620 5.041 1.00 88.69 103 VAL A CA 1
ATOM 817 C C . VAL A 1 103 ? 1.917 0.668 5.432 1.00 88.69 103 VAL A C 1
ATOM 819 O O . VAL A 1 103 ? 2.429 1.701 5.864 1.00 88.69 103 VAL A O 1
ATOM 822 N N . GLU A 1 104 ? 2.615 -0.447 5.258 1.00 93.69 104 GLU A N 1
ATOM 823 C CA . GLU A 1 104 ? 4.055 -0.561 5.447 1.00 93.69 104 GLU A CA 1
ATOM 824 C C . GLU A 1 104 ? 4.790 -0.055 4.199 1.00 93.69 104 GLU A C 1
ATOM 826 O O . GLU A 1 104 ? 4.770 -0.687 3.143 1.00 93.69 104 GLU A O 1
ATOM 831 N N . PHE A 1 105 ? 5.450 1.096 4.326 1.00 97.94 105 PHE A N 1
ATOM 832 C CA . PHE A 1 105 ? 6.286 1.649 3.262 1.00 97.94 105 PHE A CA 1
ATOM 833 C C . PHE A 1 105 ? 7.724 1.148 3.401 1.00 97.94 105 PHE A C 1
ATOM 835 O O . PHE A 1 105 ? 8.375 1.386 4.425 1.00 97.94 105 PHE A O 1
ATOM 842 N N . LEU A 1 106 ? 8.209 0.491 2.358 1.00 98.69 106 LEU A N 1
ATOM 843 C CA . LEU A 1 106 ? 9.598 0.097 2.163 1.00 98.69 106 LEU A CA 1
ATOM 844 C C . LEU A 1 106 ? 10.236 0.991 1.096 1.00 98.69 106 LEU A C 1
ATOM 846 O O . LEU A 1 106 ? 9.530 1.650 0.336 1.00 98.69 106 LEU A O 1
ATOM 850 N N . PHE A 1 107 ? 11.563 1.021 1.039 1.00 98.75 107 PHE A N 1
ATOM 851 C CA . PHE A 1 107 ? 12.308 1.944 0.186 1.00 98.75 107 PHE A CA 1
ATOM 852 C C . PHE A 1 107 ? 13.362 1.212 -0.629 1.00 98.75 107 PHE A C 1
ATOM 854 O O . PHE A 1 107 ? 14.194 0.491 -0.076 1.00 98.75 107 PHE A O 1
ATOM 861 N N . ALA A 1 108 ? 13.358 1.436 -1.938 1.00 98.62 108 ALA A N 1
ATOM 862 C CA . ALA A 1 108 ? 14.558 1.255 -2.734 1.00 98.62 108 ALA A CA 1
ATOM 863 C C . ALA A 1 108 ? 15.358 2.566 -2.730 1.00 98.62 108 ALA A C 1
ATOM 865 O O . ALA A 1 108 ? 14.786 3.655 -2.652 1.00 98.62 108 ALA A O 1
ATOM 866 N N . VAL A 1 109 ? 16.684 2.463 -2.780 1.00 98.62 109 VAL A N 1
ATOM 867 C CA . VAL A 1 109 ? 17.590 3.622 -2.744 1.00 98.62 109 VAL A CA 1
ATOM 868 C C . VAL A 1 109 ? 18.401 3.711 -4.030 1.00 98.62 109 VAL A C 1
ATOM 870 O O . VAL A 1 109 ? 18.680 2.698 -4.669 1.00 98.62 109 VAL A O 1
ATOM 873 N N . SER A 1 110 ? 18.795 4.917 -4.425 1.00 98.12 110 SER A N 1
ATOM 874 C CA . SER A 1 110 ? 19.635 5.103 -5.608 1.00 98.12 110 SER A CA 1
ATOM 875 C C . SER A 1 110 ? 21.028 4.506 -5.375 1.00 98.12 110 SER A C 1
ATOM 877 O O . SER A 1 110 ? 21.657 4.809 -4.355 1.00 98.12 110 SER A O 1
ATOM 879 N N . PRO A 1 111 ? 21.569 3.706 -6.313 1.00 97.69 111 PRO A N 1
ATOM 880 C CA . PRO A 1 111 ? 22.929 3.194 -6.209 1.00 97.69 111 PRO A CA 1
ATOM 881 C C . PRO A 1 111 ? 23.987 4.256 -6.537 1.00 97.69 111 PRO A C 1
ATOM 883 O O . PRO A 1 111 ? 25.162 4.050 -6.247 1.00 97.69 111 PRO A O 1
ATOM 886 N N . PHE A 1 112 ? 23.598 5.397 -7.111 1.00 96.75 112 PHE A N 1
ATOM 887 C CA . PHE A 1 112 ? 24.526 6.421 -7.604 1.00 96.75 112 PHE A CA 1
ATOM 888 C C . PHE A 1 112 ? 24.874 7.500 -6.567 1.00 96.75 112 PHE A C 1
ATOM 890 O O . PHE A 1 112 ? 25.637 8.417 -6.861 1.00 96.75 112 PHE A O 1
ATOM 897 N N . GLY A 1 113 ? 24.334 7.390 -5.350 1.00 94.75 113 GLY A N 1
ATOM 898 C CA . GLY A 1 113 ? 24.648 8.280 -4.234 1.00 94.75 113 GLY A CA 1
ATOM 899 C C . GLY A 1 113 ? 25.575 7.672 -3.183 1.00 94.75 113 GLY A C 1
ATOM 900 O O . GLY A 1 113 ? 26.199 6.621 -3.364 1.00 94.75 113 GLY A O 1
ATOM 901 N N . SER A 1 114 ? 25.654 8.338 -2.032 1.00 95.94 114 SER A N 1
ATOM 902 C CA . SER A 1 114 ? 26.488 7.919 -0.899 1.00 95.94 114 SER A CA 1
ATOM 903 C C . SER A 1 114 ? 25.851 6.827 -0.034 1.00 95.94 114 SER A C 1
ATOM 905 O O . SER A 1 114 ? 26.547 6.210 0.769 1.00 95.94 114 SER A O 1
ATOM 907 N N . ILE A 1 115 ? 24.549 6.570 -0.189 1.00 97.19 115 ILE A N 1
ATOM 908 C CA . ILE A 1 115 ? 23.804 5.600 0.620 1.00 97.19 115 ILE A CA 1
ATOM 909 C C . ILE A 1 115 ? 24.082 4.142 0.227 1.00 97.19 115 ILE A C 1
ATOM 911 O O . ILE A 1 115 ? 24.246 3.828 -0.950 1.00 97.19 115 ILE A O 1
ATOM 915 N N . GLU A 1 116 ? 24.095 3.237 1.205 1.00 97.69 116 GLU A N 1
ATOM 916 C CA . GLU A 1 116 ? 24.067 1.787 0.975 1.00 97.69 116 GLU A CA 1
ATOM 917 C C . GLU A 1 116 ? 22.650 1.236 1.182 1.00 97.69 116 GLU A C 1
ATOM 919 O O . GLU A 1 116 ? 21.873 1.779 1.969 1.00 97.69 116 GLU A O 1
ATOM 924 N N . ALA A 1 117 ? 22.316 0.140 0.499 1.00 96.25 117 ALA A N 1
ATOM 925 C CA . ALA A 1 117 ? 21.032 -0.542 0.637 1.00 96.25 117 ALA A CA 1
ATOM 926 C C . ALA A 1 117 ? 20.969 -1.368 1.938 1.00 96.25 117 ALA A C 1
ATOM 928 O O . ALA A 1 117 ? 20.988 -2.597 1.918 1.00 96.25 117 ALA A O 1
ATOM 929 N N . GLU A 1 118 ? 20.939 -0.676 3.077 1.00 93.31 118 GLU A N 1
ATOM 930 C CA . GLU A 1 118 ? 20.951 -1.257 4.422 1.00 93.31 118 GLU A CA 1
ATOM 931 C C . GLU A 1 118 ? 19.836 -0.672 5.301 1.00 93.31 118 GLU A C 1
ATOM 933 O O . GLU A 1 118 ? 19.448 0.488 5.161 1.00 93.31 118 GLU A O 1
ATOM 938 N N . GLY A 1 119 ? 19.358 -1.472 6.257 1.00 91.81 119 GLY A N 1
ATOM 939 C CA . GLY A 1 119 ? 18.322 -1.091 7.221 1.00 91.81 119 GLY A CA 1
ATOM 940 C C . GLY A 1 119 ? 17.019 -1.870 7.041 1.00 91.81 119 GLY A C 1
ATOM 941 O O . GLY A 1 119 ? 16.751 -2.432 5.987 1.00 91.81 119 GLY A O 1
ATOM 942 N N . GLU A 1 120 ? 16.186 -1.896 8.083 1.00 89.62 120 GLU A N 1
ATOM 943 C CA . GLU A 1 120 ? 14.985 -2.751 8.133 1.00 89.62 120 GLU A CA 1
ATOM 944 C C . GLU A 1 120 ? 13.939 -2.425 7.059 1.00 89.62 120 GLU A C 1
ATOM 946 O O . GLU A 1 120 ? 13.180 -3.297 6.645 1.00 89.62 120 GLU A O 1
ATOM 951 N N . ARG A 1 121 ? 13.888 -1.166 6.607 1.00 96.06 121 ARG A N 1
ATOM 952 C CA . ARG A 1 121 ? 12.910 -0.680 5.621 1.00 96.06 121 ARG A CA 1
ATOM 953 C C . ARG A 1 121 ? 13.526 -0.381 4.254 1.00 96.06 121 ARG A C 1
ATOM 955 O O . ARG A 1 121 ? 12.833 0.171 3.403 1.00 96.06 121 ARG A O 1
ATOM 962 N N . VAL A 1 122 ? 14.798 -0.725 4.041 1.00 98.25 122 VAL A N 1
ATOM 963 C CA . VAL A 1 122 ? 15.490 -0.559 2.755 1.00 98.25 122 VAL A CA 1
ATOM 964 C C . VAL A 1 122 ? 15.634 -1.923 2.093 1.00 98.25 122 VAL A C 1
ATOM 966 O O . VAL A 1 122 ? 16.223 -2.833 2.667 1.00 98.25 122 VAL A O 1
ATOM 969 N N . VAL A 1 123 ? 15.082 -2.079 0.890 1.00 98.19 123 VAL A N 1
ATOM 970 C CA . VAL A 1 123 ? 14.952 -3.398 0.241 1.00 98.19 123 VAL A CA 1
ATOM 971 C C . VAL A 1 123 ? 16.020 -3.684 -0.806 1.00 98.19 123 VAL A C 1
ATOM 973 O O . VAL A 1 123 ? 16.204 -4.837 -1.189 1.00 98.19 123 VAL A O 1
ATOM 976 N N . GLY A 1 124 ? 16.720 -2.658 -1.284 1.00 98.38 124 GLY A N 1
ATOM 977 C CA . GLY A 1 124 ? 17.703 -2.804 -2.348 1.00 98.38 124 GLY A CA 1
ATOM 978 C C . GLY A 1 124 ? 18.066 -1.484 -3.010 1.00 98.38 124 GLY A C 1
ATOM 979 O O . GLY A 1 124 ? 17.552 -0.420 -2.652 1.00 98.38 124 GLY A O 1
ATOM 980 N N . PHE A 1 125 ? 18.948 -1.580 -3.998 1.00 98.75 125 PHE A N 1
ATOM 981 C CA . PHE A 1 125 ? 19.230 -0.481 -4.911 1.00 98.75 125 PHE A CA 1
ATOM 982 C C . PHE A 1 125 ? 18.212 -0.463 -6.049 1.00 98.75 125 PHE A C 1
ATOM 984 O O . PHE A 1 125 ? 17.799 -1.531 -6.486 1.00 98.75 125 PHE A O 1
ATOM 991 N N . SER A 1 126 ? 17.842 0.717 -6.543 1.00 98.62 126 SER A N 1
ATOM 992 C CA . SER A 1 126 ? 16.995 0.873 -7.730 1.00 98.62 126 SER A CA 1
ATOM 993 C C . SER A 1 126 ? 17.543 1.934 -8.678 1.00 98.62 126 SER A C 1
ATOM 995 O O . SER A 1 126 ? 17.978 3.003 -8.244 1.00 98.62 126 SER A O 1
ATOM 997 N N . THR A 1 127 ? 17.519 1.627 -9.973 1.00 97.94 127 THR A N 1
ATOM 998 C CA . THR A 1 127 ? 17.886 2.546 -11.062 1.00 97.94 127 THR A CA 1
ATOM 999 C C . THR A 1 127 ? 16.695 3.330 -11.619 1.00 97.94 127 THR A C 1
ATOM 1001 O O . THR A 1 127 ? 16.869 4.134 -12.535 1.00 97.94 127 THR A O 1
ATOM 1004 N N . ASP A 1 128 ? 15.495 3.120 -11.076 1.00 96.94 128 ASP A N 1
ATOM 1005 C CA . ASP A 1 128 ? 14.270 3.738 -11.570 1.00 96.94 128 ASP A CA 1
ATOM 1006 C C . ASP A 1 128 ? 14.313 5.274 -11.545 1.00 96.94 128 ASP A C 1
ATOM 1008 O O . ASP A 1 128 ? 14.701 5.903 -10.559 1.00 96.94 128 ASP A O 1
ATOM 1012 N N . GLY A 1 129 ? 13.911 5.871 -12.672 1.00 90.75 129 GLY A N 1
ATOM 1013 C CA . GLY A 1 129 ? 13.904 7.307 -12.939 1.00 90.75 129 GLY A CA 1
ATOM 1014 C C . GLY A 1 129 ? 15.276 7.982 -12.950 1.00 90.75 129 GLY A C 1
ATOM 1015 O O . GLY A 1 129 ? 15.325 9.210 -12.847 1.00 90.75 129 GLY A O 1
ATOM 1016 N N . ILE A 1 130 ? 16.369 7.219 -13.049 1.00 94.56 130 ILE A N 1
ATOM 1017 C CA . ILE A 1 130 ? 17.736 7.747 -13.037 1.00 94.56 130 ILE A CA 1
ATOM 1018 C C . ILE A 1 130 ? 18.439 7.375 -14.343 1.00 94.56 130 ILE A C 1
ATOM 1020 O O . ILE A 1 130 ? 18.602 6.198 -14.661 1.00 94.56 130 ILE A O 1
ATOM 1024 N N . GLU A 1 131 ? 18.886 8.383 -15.089 1.00 94.62 131 GLU A N 1
ATOM 1025 C CA . GLU A 1 131 ? 19.719 8.176 -16.273 1.00 94.62 131 GLU A CA 1
ATOM 1026 C C . GLU A 1 131 ? 21.157 7.849 -15.863 1.00 94.62 131 GLU A C 1
ATOM 1028 O O . GLU A 1 131 ? 21.727 8.491 -14.978 1.00 94.62 131 GLU A O 1
ATOM 1033 N N . TYR A 1 132 ? 21.752 6.850 -16.508 1.00 94.81 132 TYR A N 1
ATOM 1034 C CA . TYR A 1 132 ? 23.130 6.437 -16.261 1.00 94.81 132 TYR A CA 1
ATOM 1035 C C . TYR A 1 132 ? 23.755 5.855 -17.529 1.00 94.81 132 TYR A C 1
ATOM 1037 O O . TYR A 1 132 ? 23.065 5.291 -18.381 1.00 94.81 132 TYR A O 1
ATOM 1045 N N . ASP A 1 133 ? 25.077 5.959 -17.638 1.00 95.38 133 ASP A N 1
ATOM 1046 C CA . ASP A 1 133 ? 25.850 5.292 -18.680 1.00 95.38 133 ASP A CA 1
ATOM 1047 C C . ASP A 1 133 ? 26.482 3.987 -18.168 1.00 95.38 133 ASP A C 1
ATOM 1049 O O . ASP A 1 133 ? 26.493 3.672 -16.971 1.00 95.38 133 ASP A O 1
ATOM 1053 N N . TYR A 1 134 ? 27.003 3.189 -19.099 1.00 96.50 134 TYR A N 1
ATOM 1054 C CA . TYR A 1 134 ? 27.610 1.907 -18.759 1.00 96.50 134 TYR A CA 1
ATOM 1055 C C . TYR A 1 134 ? 28.841 2.024 -17.833 1.00 96.50 134 TYR A C 1
ATOM 1057 O O . TYR A 1 134 ? 28.906 1.274 -16.855 1.00 96.50 134 TYR A O 1
ATOM 1065 N N . PRO A 1 135 ? 29.799 2.951 -18.052 1.00 97.56 135 PRO A N 1
ATOM 1066 C CA . PRO A 1 135 ? 30.906 3.156 -17.115 1.00 97.56 135 PRO A CA 1
ATOM 1067 C C . PRO A 1 135 ? 30.450 3.473 -15.684 1.00 97.56 135 PRO A C 1
ATOM 1069 O O . PRO A 1 135 ? 31.006 2.921 -14.733 1.00 97.56 135 PRO A O 1
ATOM 1072 N N . THR A 1 136 ? 29.418 4.304 -15.516 1.00 97.06 136 THR A N 1
ATOM 1073 C CA . THR A 1 136 ? 28.852 4.634 -14.201 1.00 97.06 136 THR A CA 1
ATOM 1074 C C . THR A 1 136 ? 28.247 3.408 -13.525 1.00 97.06 136 THR A C 1
ATOM 1076 O O . THR A 1 136 ? 28.457 3.210 -12.325 1.00 97.06 136 THR A O 1
ATOM 1079 N N . LEU A 1 137 ? 27.540 2.551 -14.272 1.00 97.56 137 LEU A N 1
ATOM 1080 C CA . LEU A 1 137 ? 27.013 1.285 -13.755 1.00 97.56 137 LEU A CA 1
ATOM 1081 C C . LEU A 1 137 ? 28.141 0.376 -13.240 1.00 97.56 137 LEU A C 1
ATOM 1083 O O . LEU A 1 137 ? 28.084 -0.098 -12.105 1.00 97.56 137 LEU A O 1
ATOM 1087 N N . VAL A 1 138 ? 29.189 0.185 -14.048 1.00 98.38 138 VAL A N 1
ATOM 1088 C CA . VAL A 1 138 ? 30.359 -0.640 -13.705 1.00 98.38 138 VAL A CA 1
ATOM 1089 C C . VAL A 1 138 ? 31.050 -0.118 -12.444 1.00 98.38 138 VAL A C 1
ATOM 1091 O O . VAL A 1 138 ? 31.305 -0.872 -11.505 1.00 98.38 138 VAL A O 1
ATOM 1094 N N . GLU A 1 139 ? 31.337 1.183 -12.392 1.00 98.38 139 GLU A N 1
ATOM 1095 C CA . GLU A 1 139 ? 32.002 1.800 -11.243 1.00 98.38 139 GLU A CA 1
ATOM 1096 C C . GLU A 1 139 ? 31.163 1.719 -9.967 1.00 98.38 139 GLU A C 1
ATOM 1098 O O . GLU A 1 139 ? 31.703 1.502 -8.880 1.00 98.38 139 GLU A O 1
ATOM 1103 N N . THR A 1 140 ? 29.847 1.854 -10.098 1.00 98.12 140 THR A N 1
ATOM 1104 C CA . THR A 1 140 ? 28.899 1.708 -8.995 1.00 98.12 140 THR A CA 1
ATOM 1105 C C . THR A 1 140 ? 28.873 0.273 -8.466 1.00 98.12 140 THR A C 1
ATOM 1107 O O . THR A 1 140 ? 29.060 0.059 -7.268 1.00 98.12 140 THR A O 1
ATOM 1110 N N . MET A 1 141 ? 28.738 -0.731 -9.338 1.00 98.19 141 MET A N 1
ATOM 1111 C CA . MET A 1 141 ? 28.696 -2.145 -8.937 1.00 98.19 141 MET A CA 1
ATOM 1112 C C . MET A 1 141 ? 30.020 -2.642 -8.332 1.00 98.19 141 MET A C 1
ATOM 1114 O O . MET A 1 141 ? 30.012 -3.468 -7.420 1.00 98.19 141 MET A O 1
ATOM 1118 N N . LYS A 1 142 ? 31.169 -2.091 -8.744 1.00 98.00 142 LYS A N 1
ATOM 1119 C CA . LYS A 1 142 ? 32.456 -2.359 -8.074 1.00 98.00 142 LYS A CA 1
ATOM 1120 C C . LYS A 1 142 ? 32.471 -1.900 -6.614 1.00 98.00 142 LYS A C 1
ATOM 1122 O O . LYS A 1 142 ? 33.068 -2.566 -5.770 1.00 98.00 142 LYS A O 1
ATOM 1127 N N . LYS A 1 143 ? 31.865 -0.742 -6.331 1.00 97.69 143 LYS A N 1
ATOM 1128 C CA . LYS A 1 143 ? 31.982 -0.033 -5.044 1.00 97.69 143 LYS A CA 1
ATOM 1129 C C . LYS A 1 143 ? 30.910 -0.438 -4.035 1.00 97.69 143 LYS A C 1
ATOM 1131 O O . LYS A 1 143 ? 31.215 -0.534 -2.849 1.00 97.69 143 LYS A O 1
ATOM 1136 N N . LYS A 1 144 ? 29.673 -0.657 -4.488 1.00 98.06 144 LYS A N 1
ATOM 1137 C CA . LYS A 1 144 ? 28.518 -0.905 -3.614 1.00 98.06 144 LYS A CA 1
ATOM 1138 C C . LYS A 1 144 ? 28.545 -2.284 -2.957 1.00 98.06 144 LYS A C 1
ATOM 1140 O O . LYS A 1 144 ? 29.059 -3.269 -3.507 1.00 98.06 144 LYS A O 1
ATOM 1145 N N . LYS A 1 145 ? 27.959 -2.362 -1.758 1.00 97.62 145 LYS A N 1
ATOM 1146 C CA . LYS A 1 145 ? 27.698 -3.642 -1.093 1.00 97.62 145 LYS A CA 1
ATOM 1147 C C . LYS A 1 145 ? 26.631 -4.420 -1.859 1.00 97.62 145 LYS A C 1
ATOM 1149 O O . LYS A 1 145 ? 25.768 -3.854 -2.520 1.00 97.62 145 LYS A O 1
ATOM 1154 N N . LYS A 1 146 ? 26.713 -5.746 -1.796 1.00 97.88 146 LYS A N 1
ATOM 1155 C CA . LYS A 1 146 ? 25.870 -6.633 -2.600 1.00 97.88 146 LYS A CA 1
ATOM 1156 C C . LYS A 1 146 ? 24.493 -6.671 -1.956 1.00 97.88 146 LYS A C 1
ATOM 1158 O O . LYS A 1 146 ? 24.369 -7.010 -0.783 1.00 97.88 146 LYS A O 1
ATOM 1163 N N . ALA A 1 147 ? 23.480 -6.322 -2.728 1.00 97.81 147 ALA A N 1
ATOM 1164 C CA . ALA A 1 147 ? 22.094 -6.264 -2.293 1.00 97.81 147 ALA A CA 1
ATOM 1165 C C . ALA A 1 147 ? 21.180 -6.706 -3.442 1.00 97.81 147 ALA A C 1
ATOM 1167 O O . ALA A 1 147 ? 21.655 -7.043 -4.528 1.00 97.81 147 ALA A O 1
ATOM 1168 N N . LEU A 1 148 ? 19.869 -6.719 -3.202 1.00 98.62 148 LEU A N 1
ATOM 1169 C CA . LEU A 1 148 ? 18.898 -6.828 -4.286 1.00 98.62 148 LEU A CA 1
ATOM 1170 C C . LEU A 1 148 ? 19.000 -5.586 -5.184 1.00 98.62 148 LEU A C 1
ATOM 1172 O O . LEU A 1 148 ? 19.029 -4.461 -4.683 1.00 98.62 148 LEU A O 1
ATOM 1176 N N . TRP A 1 149 ? 19.056 -5.807 -6.495 1.00 98.69 149 TRP A N 1
ATOM 1177 C CA . TRP A 1 149 ? 19.096 -4.751 -7.502 1.00 98.69 149 TRP A CA 1
ATOM 1178 C C . TRP A 1 149 ? 17.779 -4.706 -8.280 1.00 98.69 149 TRP A C 1
ATOM 1180 O O . TRP A 1 149 ? 17.484 -5.620 -9.050 1.00 98.69 149 TRP A O 1
ATOM 1190 N N . PHE A 1 150 ? 16.994 -3.657 -8.072 1.00 98.81 150 PHE A N 1
ATOM 1191 C CA . PHE A 1 150 ? 15.827 -3.319 -8.878 1.00 98.81 150 PHE A CA 1
ATOM 1192 C C . PHE A 1 150 ? 16.298 -2.580 -10.134 1.00 98.81 150 PHE A C 1
ATOM 1194 O O . PHE A 1 150 ? 17.036 -1.598 -10.033 1.00 98.81 150 PHE A O 1
ATOM 1201 N N . ASP A 1 151 ? 15.938 -3.086 -11.312 1.00 98.12 151 ASP A N 1
ATOM 1202 C CA . ASP A 1 151 ? 16.396 -2.521 -12.580 1.00 98.12 151 ASP A CA 1
ATOM 1203 C C . ASP A 1 151 ? 15.242 -1.948 -13.401 1.00 98.12 151 ASP A C 1
ATOM 1205 O O . ASP A 1 151 ? 14.434 -2.699 -13.954 1.00 98.12 151 ASP A O 1
ATOM 1209 N N . HIS A 1 152 ? 15.225 -0.621 -13.540 1.00 97.56 152 HIS A N 1
ATOM 1210 C CA . HIS A 1 152 ? 14.537 0.055 -14.634 1.00 97.56 152 HIS A CA 1
ATOM 1211 C C . HIS A 1 152 ? 15.419 -0.035 -15.875 1.00 97.56 152 HIS A C 1
ATOM 1213 O O . HIS A 1 152 ? 16.332 0.769 -16.090 1.00 97.56 152 HIS A O 1
ATOM 1219 N N . SER A 1 153 ? 15.175 -1.053 -16.692 1.00 95.88 153 SER A N 1
ATOM 1220 C CA . SER A 1 153 ? 16.065 -1.374 -17.802 1.00 95.88 153 SER A CA 1
ATOM 1221 C C . SER A 1 153 ? 15.819 -0.477 -19.020 1.00 95.88 153 SER A C 1
ATOM 1223 O O . SER A 1 153 ? 14.827 -0.621 -19.735 1.00 95.88 153 SER A O 1
ATOM 1225 N N . GLN A 1 154 ? 16.763 0.424 -19.303 1.00 95.81 154 GLN A N 1
ATOM 1226 C CA . GLN A 1 154 ? 16.758 1.264 -20.502 1.00 95.81 154 GLN A CA 1
ATOM 1227 C C . GLN A 1 154 ? 18.183 1.543 -21.009 1.00 95.81 154 GLN A C 1
ATOM 1229 O O . GLN A 1 154 ? 19.104 1.812 -20.236 1.00 95.81 154 GLN A O 1
ATOM 1234 N N . MET A 1 155 ? 18.361 1.514 -22.332 1.00 95.75 155 MET A N 1
ATOM 1235 C CA . MET A 1 155 ? 19.545 2.068 -22.998 1.00 95.75 155 MET A CA 1
ATOM 1236 C C . MET A 1 155 ? 19.284 3.552 -23.285 1.00 95.75 155 MET A C 1
ATOM 1238 O O . MET A 1 155 ? 18.504 3.874 -24.185 1.00 95.75 155 MET A O 1
ATOM 1242 N N . TYR A 1 156 ? 19.888 4.444 -22.497 1.00 93.06 156 TYR A N 1
ATOM 1243 C CA . TYR A 1 156 ? 19.700 5.901 -22.581 1.00 93.06 156 TYR A CA 1
ATOM 1244 C C . TYR A 1 156 ? 20.384 6.539 -23.797 1.00 93.06 156 TYR A C 1
ATOM 1246 O O . TYR A 1 156 ? 20.037 7.643 -24.199 1.00 93.06 156 TYR A O 1
ATOM 1254 N N . GLU A 1 157 ? 21.310 5.822 -24.432 1.00 92.00 157 GLU A N 1
ATOM 1255 C CA . GLU A 1 157 ? 21.992 6.230 -25.661 1.00 92.00 157 GLU A CA 1
ATOM 1256 C C . GLU A 1 157 ? 21.042 6.270 -26.872 1.00 92.00 157 GLU A C 1
ATOM 1258 O O . GLU A 1 157 ? 21.362 6.869 -27.899 1.00 92.00 157 GLU A O 1
ATOM 1263 N N . VAL A 1 158 ? 19.877 5.619 -26.761 1.00 92.06 158 VAL A N 1
ATOM 1264 C CA . VAL A 1 158 ? 18.845 5.575 -27.798 1.00 92.06 158 VAL A CA 1
ATOM 1265 C C . VAL A 1 158 ? 17.548 6.156 -27.248 1.00 92.06 158 VAL A C 1
ATOM 1267 O O . VAL A 1 158 ? 16.772 5.477 -26.574 1.00 92.06 158 VAL A O 1
ATOM 1270 N N . ASP A 1 159 ? 17.314 7.423 -27.567 1.00 90.31 159 ASP A N 1
ATOM 1271 C CA . ASP A 1 159 ? 16.122 8.153 -27.151 1.00 90.31 159 ASP A CA 1
ATOM 1272 C C . ASP A 1 159 ? 14.876 7.754 -27.972 1.00 90.31 159 ASP A C 1
ATOM 1274 O O . ASP A 1 159 ? 14.962 7.313 -29.122 1.00 90.31 159 ASP A O 1
ATOM 1278 N N . GLY A 1 160 ? 13.697 7.908 -27.375 1.00 94.25 160 GLY A N 1
ATOM 1279 C CA . GLY A 1 160 ? 12.407 7.603 -27.977 1.00 94.25 160 GLY A CA 1
ATOM 1280 C C . GLY A 1 160 ? 11.296 7.453 -26.941 1.00 94.25 160 GLY A C 1
ATOM 1281 O O . GLY A 1 160 ? 11.428 6.708 -25.972 1.00 94.25 160 GLY A O 1
ATOM 1282 N N . ILE A 1 161 ? 10.171 8.126 -27.194 1.00 95.19 161 ILE A N 1
ATOM 1283 C CA . ILE A 1 161 ? 8.986 8.132 -26.317 1.00 95.19 161 ILE A CA 1
ATOM 1284 C C . ILE A 1 161 ? 8.169 6.845 -26.486 1.00 95.19 161 ILE A C 1
ATOM 1286 O O . ILE A 1 161 ? 7.492 6.407 -25.562 1.00 95.19 161 ILE A O 1
ATOM 1290 N N . PHE A 1 162 ? 8.229 6.236 -27.671 1.00 97.50 162 PHE A N 1
ATOM 1291 C CA . PHE A 1 162 ? 7.507 5.010 -28.006 1.00 97.50 162 PHE A C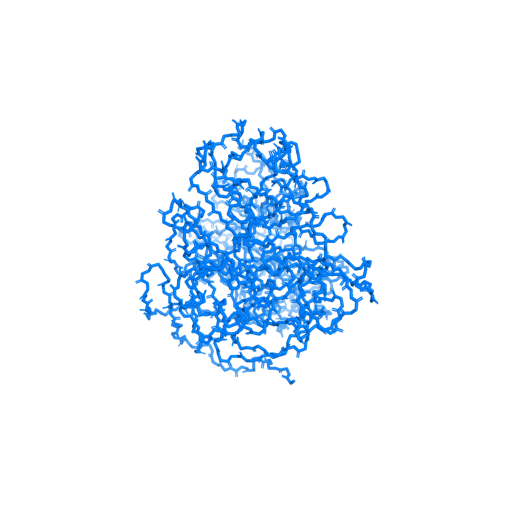A 1
ATOM 1292 C C . PHE A 1 162 ? 8.434 3.966 -28.613 1.00 97.50 162 PHE A C 1
ATOM 1294 O O . PHE A 1 162 ? 9.549 4.272 -29.032 1.00 97.50 162 PHE A O 1
ATOM 1301 N N . TYR A 1 163 ? 7.965 2.726 -28.707 1.00 97.81 163 TYR A N 1
ATOM 1302 C CA . TYR A 1 163 ? 8.681 1.705 -29.460 1.00 97.81 163 TYR A CA 1
ATOM 1303 C C . TYR A 1 163 ? 8.463 1.830 -30.971 1.00 97.81 163 TYR A C 1
ATOM 1305 O O . TYR A 1 163 ? 7.428 2.306 -31.444 1.00 97.81 163 TYR A O 1
ATOM 1313 N N . GLU A 1 164 ? 9.443 1.360 -31.742 1.00 96.88 164 GLU A N 1
ATOM 1314 C CA . GLU A 1 164 ? 9.291 1.129 -33.178 1.00 96.88 164 GLU A CA 1
ATOM 1315 C C . GLU A 1 164 ? 8.047 0.273 -33.474 1.00 96.88 164 GLU A C 1
ATOM 1317 O O . GLU A 1 164 ? 7.798 -0.747 -32.828 1.00 96.88 164 GLU A O 1
ATOM 1322 N N . GLY A 1 165 ? 7.258 0.713 -34.459 1.00 95.38 165 GLY A N 1
ATOM 1323 C CA . GLY A 1 165 ? 5.953 0.137 -34.804 1.00 95.38 165 GLY A CA 1
ATOM 1324 C C . GLY A 1 165 ? 4.751 0.912 -34.254 1.00 95.38 165 GLY A C 1
ATOM 1325 O O . GLY A 1 165 ? 3.676 0.822 -34.837 1.00 95.38 165 GLY A O 1
ATOM 1326 N N . ALA A 1 166 ? 4.923 1.732 -33.209 1.00 96.31 166 ALA A N 1
ATOM 1327 C CA . ALA A 1 166 ? 3.834 2.561 -32.691 1.00 96.31 166 ALA A CA 1
ATOM 1328 C C . ALA A 1 166 ? 3.326 3.562 -33.756 1.00 96.31 166 ALA A C 1
ATOM 1330 O O . ALA A 1 166 ? 4.146 4.287 -34.337 1.00 96.31 166 ALA A O 1
ATOM 1331 N N . PRO A 1 167 ? 2.003 3.665 -34.003 1.00 93.44 167 PRO A N 1
ATOM 1332 C CA . PRO A 1 167 ? 1.423 4.475 -35.079 1.00 93.44 167 PRO A CA 1
ATOM 1333 C C . PRO A 1 167 ? 1.325 5.968 -34.711 1.00 93.44 167 PRO A C 1
ATOM 1335 O O . PRO A 1 167 ? 0.291 6.604 -34.890 1.00 93.44 167 PRO A O 1
ATOM 1338 N N . LEU A 1 168 ? 2.405 6.541 -34.175 1.00 93.44 168 LEU A N 1
ATOM 1339 C CA . LEU A 1 168 ? 2.472 7.932 -33.724 1.00 93.44 168 LEU A CA 1
ATOM 1340 C C . LEU A 1 168 ? 3.663 8.666 -34.358 1.00 93.44 168 LEU A C 1
ATOM 1342 O O . LEU A 1 168 ? 4.720 8.059 -34.557 1.00 93.44 168 LEU A O 1
ATOM 1346 N N . PRO A 1 169 ? 3.558 9.976 -34.642 1.00 94.88 169 PRO A N 1
ATOM 1347 C CA . PRO A 1 169 ? 4.595 10.745 -35.333 1.00 94.88 169 PRO A CA 1
ATOM 1348 C C . PRO A 1 169 ? 5.738 11.220 -34.412 1.00 94.88 169 PRO A C 1
ATOM 1350 O O . PRO A 1 169 ? 6.420 12.187 -34.731 1.00 94.88 169 PRO A O 1
ATOM 1353 N N . PHE A 1 170 ? 5.960 10.565 -33.270 1.00 95.56 170 PHE A N 1
ATOM 1354 C CA . PHE A 1 170 ? 7.025 10.916 -32.323 1.00 95.56 170 PHE A CA 1
ATOM 1355 C C . PHE A 1 170 ? 8.265 10.037 -32.506 1.00 95.56 170 PHE A C 1
ATOM 1357 O O . PHE A 1 170 ? 8.208 8.993 -33.171 1.00 95.56 170 PHE A O 1
ATOM 1364 N N . GLN A 1 171 ? 9.377 10.467 -31.903 1.00 94.00 171 GLN A N 1
ATOM 1365 C CA . GLN A 1 171 ? 10.626 9.712 -31.854 1.00 94.00 171 GLN A CA 1
ATOM 1366 C C . GLN A 1 171 ? 10.416 8.363 -31.165 1.00 94.00 171 GLN A C 1
ATOM 1368 O O . GLN A 1 171 ? 9.702 8.261 -30.161 1.00 94.00 171 GLN A O 1
ATOM 1373 N N . LYS A 1 172 ? 11.038 7.326 -31.726 1.00 96.62 172 LYS A N 1
ATOM 1374 C CA . LYS A 1 172 ? 10.868 5.940 -31.298 1.00 96.62 172 LYS A CA 1
ATOM 1375 C C . LYS A 1 172 ? 12.214 5.307 -31.003 1.00 96.62 172 LYS A C 1
ATOM 1377 O O . LYS A 1 172 ? 13.198 5.646 -31.652 1.00 96.62 172 LYS A O 1
ATOM 1382 N N . ARG A 1 173 ? 12.211 4.351 -30.079 1.00 97.12 173 ARG A N 1
ATOM 1383 C CA . ARG A 1 173 ? 13.356 3.496 -29.770 1.00 97.12 173 ARG A CA 1
ATOM 1384 C C . ARG A 1 173 ? 13.084 2.045 -30.191 1.00 97.12 173 ARG A C 1
ATOM 1386 O O . ARG A 1 173 ? 11.921 1.628 -30.210 1.00 97.12 173 ARG A O 1
ATOM 1393 N N . PRO A 1 174 ? 14.116 1.246 -30.499 1.00 97.44 174 PRO A N 1
ATOM 1394 C CA . PRO A 1 174 ? 13.945 -0.163 -30.834 1.00 97.44 174 PRO A CA 1
ATOM 1395 C C . PRO A 1 174 ? 13.267 -0.948 -29.707 1.00 97.44 174 PRO A C 1
ATOM 1397 O O . PRO A 1 174 ? 13.539 -0.723 -28.527 1.00 97.44 174 PRO A O 1
ATOM 1400 N N . ARG A 1 175 ? 12.440 -1.938 -30.063 1.00 96.50 175 ARG A N 1
ATOM 1401 C CA . ARG A 1 175 ? 11.812 -2.862 -29.093 1.00 96.50 175 ARG A CA 1
ATOM 1402 C C . ARG A 1 175 ? 12.830 -3.692 -28.297 1.00 96.50 175 ARG A C 1
ATOM 1404 O O . ARG A 1 175 ? 12.506 -4.186 -27.229 1.00 96.50 175 ARG A O 1
ATOM 1411 N N . SER A 1 176 ? 14.054 -3.853 -28.796 1.00 97.38 176 SER A N 1
ATOM 1412 C CA . SER A 1 176 ? 15.137 -4.564 -28.102 1.00 97.38 176 SER A CA 1
ATOM 1413 C C . SER A 1 176 ? 15.826 -3.740 -27.007 1.00 97.38 176 SER A C 1
ATOM 1415 O O . SER A 1 176 ? 16.630 -4.301 -26.267 1.00 97.38 176 SER A O 1
ATOM 1417 N N . ASN A 1 177 ? 15.536 -2.436 -26.897 1.00 97.81 177 ASN A N 1
ATOM 1418 C CA . ASN A 1 177 ? 16.211 -1.515 -25.974 1.00 97.81 177 ASN A CA 1
ATOM 1419 C C . ASN A 1 177 ? 16.188 -2.030 -24.521 1.00 97.81 177 ASN A C 1
ATOM 1421 O O . ASN A 1 177 ? 17.245 -2.164 -23.907 1.00 97.81 177 ASN A O 1
ATOM 1425 N N . GLU A 1 178 ? 15.006 -2.403 -24.021 1.00 98.06 178 GLU A N 1
ATOM 1426 C CA . GLU A 1 178 ? 14.827 -2.947 -22.668 1.00 98.06 178 GLU A CA 1
ATOM 1427 C C . GLU A 1 178 ? 15.608 -4.259 -22.482 1.00 98.06 178 GLU A C 1
ATOM 1429 O O . GLU A 1 178 ? 16.393 -4.390 -21.548 1.00 98.06 178 GLU A O 1
ATOM 1434 N N . ALA A 1 179 ? 15.476 -5.206 -23.416 1.00 98.50 179 ALA A N 1
ATOM 1435 C CA . ALA A 1 179 ? 16.125 -6.517 -23.344 1.00 98.50 179 ALA A CA 1
ATOM 1436 C C . ALA A 1 179 ? 17.663 -6.432 -23.295 1.00 98.50 179 ALA A C 1
ATOM 1438 O O . ALA A 1 179 ? 18.309 -7.165 -22.544 1.00 98.50 179 ALA A O 1
ATOM 1439 N N . ILE A 1 180 ? 18.257 -5.520 -24.072 1.00 98.19 180 ILE A N 1
ATOM 1440 C CA . ILE A 1 180 ? 19.708 -5.288 -24.072 1.00 98.19 180 ILE A CA 1
ATOM 1441 C C . ILE A 1 180 ? 20.150 -4.677 -22.739 1.00 98.19 180 ILE A C 1
ATOM 1443 O O . ILE A 1 180 ? 21.158 -5.112 -22.180 1.00 98.19 180 ILE A O 1
ATOM 1447 N N . ALA A 1 181 ? 19.392 -3.713 -22.209 1.00 98.12 181 ALA A N 1
ATOM 1448 C CA . ALA A 1 181 ? 19.682 -3.113 -20.911 1.00 98.12 181 ALA A CA 1
ATOM 1449 C C . ALA A 1 181 ? 19.617 -4.148 -19.777 1.00 98.12 181 ALA A C 1
ATOM 1451 O O . ALA A 1 181 ? 20.539 -4.192 -18.967 1.00 98.12 181 ALA A O 1
ATOM 1452 N N . ILE A 1 182 ? 18.618 -5.042 -19.781 1.00 98.69 182 ILE A N 1
ATOM 1453 C CA . ILE A 1 182 ? 18.509 -6.151 -18.818 1.00 98.69 182 ILE A CA 1
ATOM 1454 C C . ILE A 1 182 ? 19.772 -7.022 -18.855 1.00 98.69 182 ILE A C 1
ATOM 1456 O O . ILE A 1 182 ? 20.388 -7.286 -17.821 1.00 98.69 182 ILE A O 1
ATOM 1460 N N . ALA A 1 183 ? 20.175 -7.468 -20.051 1.00 98.56 183 ALA A N 1
ATOM 1461 C CA . ALA A 1 183 ? 21.360 -8.307 -20.213 1.00 98.56 183 ALA A CA 1
ATOM 1462 C C . ALA A 1 183 ? 22.630 -7.597 -19.727 1.00 98.56 183 ALA A C 1
ATOM 1464 O O . ALA A 1 183 ? 23.420 -8.194 -18.998 1.00 98.56 183 ALA A O 1
ATOM 1465 N N . ARG A 1 184 ? 22.796 -6.315 -20.079 1.00 98.00 184 ARG A N 1
ATOM 1466 C CA . ARG A 1 184 ? 23.905 -5.471 -19.620 1.00 98.00 184 ARG A CA 1
ATOM 1467 C C . ARG A 1 184 ? 23.950 -5.416 -18.093 1.00 98.00 184 ARG A C 1
ATOM 1469 O O . ARG A 1 184 ? 24.971 -5.761 -17.513 1.00 98.00 184 ARG A O 1
ATOM 1476 N N . THR A 1 185 ? 22.847 -5.047 -17.443 1.00 98.12 185 THR A N 1
ATOM 1477 C CA . THR A 1 185 ? 22.798 -4.892 -15.984 1.00 98.12 185 THR A CA 1
ATOM 1478 C C . THR A 1 185 ? 23.094 -6.199 -15.252 1.00 98.12 185 THR A C 1
ATOM 1480 O O . THR A 1 185 ? 23.939 -6.220 -14.357 1.00 98.12 185 THR A O 1
ATOM 1483 N N . VAL A 1 186 ? 22.445 -7.303 -15.635 1.00 98.69 186 VAL A N 1
ATOM 1484 C CA . VAL A 1 186 ? 22.587 -8.581 -14.918 1.00 98.69 186 VAL A CA 1
ATOM 1485 C C . VAL A 1 186 ? 23.975 -9.191 -15.111 1.00 98.69 186 VAL A C 1
ATOM 1487 O O . VAL A 1 186 ? 24.579 -9.642 -14.139 1.00 98.69 186 VAL A O 1
ATOM 1490 N N . LEU A 1 187 ? 24.509 -9.196 -16.338 1.00 98.50 187 LEU A N 1
ATOM 1491 C CA . LEU A 1 187 ? 25.826 -9.782 -16.607 1.00 98.50 187 LEU A CA 1
ATOM 1492 C C . LEU A 1 187 ? 26.949 -8.979 -15.942 1.00 98.50 187 LEU A C 1
ATOM 1494 O O . LEU A 1 187 ? 27.837 -9.569 -15.329 1.00 98.50 187 LEU A O 1
ATOM 1498 N N . THR A 1 188 ? 26.881 -7.646 -15.988 1.00 98.50 188 THR A N 1
ATOM 1499 C CA . THR A 1 188 ? 27.832 -6.784 -15.272 1.00 98.50 188 THR A CA 1
ATOM 1500 C C . THR A 1 188 ? 27.716 -6.959 -13.765 1.00 98.50 188 THR A C 1
ATOM 1502 O O . THR A 1 188 ? 28.728 -7.063 -13.076 1.00 98.50 188 THR A O 1
ATOM 1505 N N . GLY A 1 189 ? 26.496 -7.040 -13.233 1.00 98.38 189 GLY A N 1
ATOM 1506 C CA . GLY A 1 189 ? 26.298 -7.270 -11.810 1.00 98.38 189 GLY A CA 1
ATOM 1507 C C . GLY A 1 189 ? 26.912 -8.592 -11.352 1.00 98.38 189 GLY A C 1
ATOM 1508 O O . GLY A 1 189 ? 27.625 -8.597 -10.349 1.00 98.38 189 GLY A O 1
ATOM 1509 N N . LEU A 1 190 ? 26.730 -9.674 -12.115 1.00 98.12 190 LEU A N 1
ATOM 1510 C CA . LEU A 1 190 ? 27.367 -10.966 -11.842 1.00 98.12 190 LEU A CA 1
ATOM 1511 C C . LEU A 1 190 ? 28.897 -10.873 -11.819 1.00 98.12 190 LEU A C 1
ATOM 1513 O O . LEU A 1 190 ? 29.517 -11.409 -10.901 1.00 98.12 190 LEU A O 1
ATOM 1517 N N . GLU A 1 191 ? 29.504 -10.161 -12.773 1.00 98.12 191 GLU A N 1
ATOM 1518 C CA . GLU A 1 191 ? 30.959 -9.938 -12.818 1.00 98.12 191 GLU A CA 1
ATOM 1519 C C . GLU A 1 191 ? 31.487 -9.297 -11.522 1.00 98.12 191 GLU A C 1
ATOM 1521 O O . GLU A 1 191 ? 32.566 -9.652 -11.044 1.00 98.12 191 GLU A O 1
ATOM 1526 N N . TYR A 1 192 ? 30.702 -8.407 -10.906 1.00 98.31 192 TYR A N 1
ATOM 1527 C CA . TYR A 1 192 ? 31.057 -7.711 -9.663 1.00 98.31 192 TYR A CA 1
ATOM 1528 C C . TYR A 1 192 ? 30.402 -8.299 -8.398 1.00 98.31 192 TYR A C 1
ATOM 1530 O O . TYR A 1 192 ? 30.468 -7.695 -7.319 1.00 98.31 192 TYR A O 1
ATOM 1538 N N . GLY A 1 193 ? 29.827 -9.502 -8.496 1.00 97.94 193 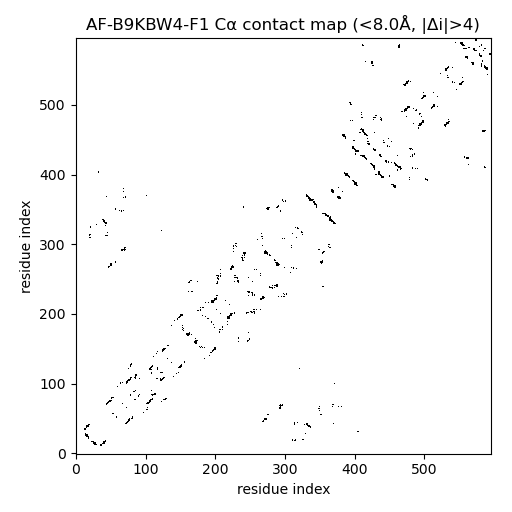GLY A N 1
ATOM 1539 C CA . GLY A 1 193 ? 29.336 -10.295 -7.365 1.00 97.94 193 GLY A CA 1
ATOM 1540 C C . GLY A 1 193 ? 27.907 -9.992 -6.900 1.00 97.94 193 GLY A C 1
ATOM 1541 O O . GLY A 1 193 ? 27.528 -10.410 -5.808 1.00 97.94 193 GLY A O 1
ATOM 1542 N N . PHE A 1 194 ? 27.108 -9.264 -7.681 1.00 98.44 194 PHE A N 1
ATOM 1543 C CA . PHE A 1 194 ? 25.661 -9.178 -7.473 1.00 98.44 194 PHE A CA 1
ATOM 1544 C C . PHE A 1 194 ? 24.981 -10.420 -8.048 1.00 98.44 194 PHE A C 1
ATOM 1546 O O . PHE A 1 194 ? 25.150 -10.751 -9.216 1.00 98.44 194 PHE A O 1
ATOM 1553 N N . GLU A 1 195 ? 24.167 -11.088 -7.234 1.00 97.12 195 GLU A N 1
ATOM 1554 C CA . GLU A 1 195 ? 23.478 -12.325 -7.633 1.00 97.12 195 GLU A CA 1
ATOM 1555 C C . GLU A 1 195 ? 21.952 -12.186 -7.670 1.00 97.12 195 GLU A C 1
ATOM 1557 O O . GLU A 1 195 ? 21.272 -13.083 -8.168 1.00 97.12 195 GLU A O 1
ATOM 1562 N N . ARG A 1 196 ? 21.400 -11.105 -7.100 1.00 98.50 196 ARG A N 1
ATOM 1563 C CA . ARG A 1 196 ? 19.959 -10.904 -6.895 1.00 98.50 196 ARG A CA 1
ATOM 1564 C C . ARG A 1 196 ? 19.472 -9.695 -7.682 1.00 98.50 196 ARG A C 1
ATOM 1566 O O . ARG A 1 196 ? 19.828 -8.567 -7.349 1.00 98.50 196 ARG A O 1
ATOM 1573 N N . PHE A 1 197 ? 18.597 -9.937 -8.651 1.00 98.81 197 PHE A N 1
ATOM 1574 C CA . PHE A 1 197 ? 18.035 -8.900 -9.511 1.00 98.81 197 PHE A CA 1
ATOM 1575 C C . PHE A 1 197 ? 16.510 -8.992 -9.546 1.00 98.81 197 PHE A C 1
ATOM 1577 O O . PHE A 1 197 ? 15.937 -10.086 -9.565 1.00 98.81 197 PHE A O 1
ATOM 1584 N N . HIS A 1 198 ? 15.858 -7.838 -9.578 1.00 98.88 198 HIS A N 1
ATOM 1585 C CA . HIS A 1 198 ? 14.438 -7.701 -9.846 1.00 98.88 198 HIS A CA 1
ATOM 1586 C C . HIS A 1 198 ? 14.244 -6.751 -11.027 1.00 98.88 198 HIS A C 1
ATOM 1588 O O . HIS A 1 198 ? 14.451 -5.548 -10.900 1.00 98.88 198 HIS A O 1
ATOM 1594 N N . ILE A 1 199 ? 13.890 -7.294 -12.188 1.00 98.88 199 ILE A N 1
ATOM 1595 C CA . ILE A 1 199 ? 13.671 -6.495 -13.395 1.00 98.88 199 ILE A CA 1
ATOM 1596 C C . ILE A 1 199 ? 12.280 -5.871 -13.328 1.00 98.88 199 ILE A C 1
ATOM 1598 O O . ILE A 1 199 ? 11.281 -6.594 -13.253 1.00 98.88 199 ILE A O 1
ATOM 1602 N N . GLN A 1 200 ? 12.233 -4.542 -13.341 1.00 98.69 200 GLN A N 1
ATOM 1603 C CA . GLN A 1 200 ? 11.002 -3.784 -13.169 1.00 98.69 200 GLN A CA 1
ATOM 1604 C C . GLN A 1 200 ? 10.197 -3.731 -14.473 1.00 98.69 200 GLN A C 1
ATOM 1606 O O . GLN A 1 200 ? 10.767 -3.749 -15.566 1.00 98.69 200 GLN A O 1
ATOM 1611 N N . HIS A 1 201 ? 8.867 -3.680 -14.336 1.00 97.75 201 HIS A N 1
ATOM 1612 C CA . HIS A 1 201 ? 7.863 -3.432 -15.386 1.00 97.75 201 HIS A CA 1
ATOM 1613 C C . HIS A 1 201 ? 8.231 -3.906 -16.812 1.00 97.75 201 HIS A C 1
ATOM 1615 O O . HIS A 1 201 ? 8.345 -3.102 -17.732 1.00 97.75 201 HIS A O 1
ATOM 1621 N N . VAL A 1 202 ? 8.397 -5.218 -17.012 1.00 98.62 202 VAL A N 1
ATOM 1622 C CA . VAL A 1 202 ? 8.802 -5.821 -18.299 1.00 98.62 202 VAL A CA 1
ATOM 1623 C C . VAL A 1 202 ? 7.763 -5.566 -19.399 1.00 98.62 202 VAL A C 1
ATOM 1625 O O . VAL A 1 202 ? 6.571 -5.798 -19.185 1.00 98.62 202 VAL A O 1
ATOM 1628 N N . THR A 1 203 ? 8.203 -5.159 -20.599 1.00 97.88 203 THR A N 1
ATOM 1629 C CA . THR A 1 203 ? 7.282 -4.702 -21.664 1.00 97.88 203 THR A CA 1
ATOM 1630 C C . THR A 1 203 ? 7.347 -5.457 -22.984 1.00 97.88 203 THR A C 1
ATOM 1632 O O . THR A 1 203 ? 6.413 -5.348 -23.783 1.00 97.88 203 THR A O 1
ATOM 1635 N N . THR A 1 204 ? 8.404 -6.235 -23.247 1.00 98.31 204 THR A N 1
ATOM 1636 C CA . THR A 1 204 ? 8.607 -6.855 -24.572 1.00 98.31 204 THR A CA 1
ATOM 1637 C C . THR A 1 204 ? 8.831 -8.363 -24.529 1.00 98.31 204 THR A C 1
ATOM 1639 O O . THR A 1 204 ? 9.347 -8.909 -23.552 1.00 98.31 204 THR A O 1
ATOM 1642 N N . LYS A 1 205 ? 8.508 -9.055 -25.634 1.00 98.06 205 LYS A N 1
ATOM 1643 C CA . LYS A 1 205 ? 8.801 -10.491 -25.785 1.00 98.06 205 LYS A CA 1
ATOM 1644 C C . LYS A 1 205 ? 10.303 -10.784 -25.708 1.00 98.06 205 LYS A C 1
ATOM 1646 O O . LYS A 1 205 ? 10.701 -11.791 -25.135 1.00 98.06 205 LYS A O 1
ATOM 1651 N N . TYR A 1 206 ? 11.130 -9.878 -26.235 1.00 98.25 206 TYR A N 1
ATOM 1652 C CA . TYR A 1 206 ? 12.587 -10.007 -26.200 1.00 98.25 206 TYR A CA 1
ATOM 1653 C C . TYR A 1 206 ? 13.099 -9.979 -24.760 1.00 98.25 206 TYR A C 1
ATOM 1655 O O . TYR A 1 206 ? 13.950 -10.782 -24.389 1.00 98.25 206 TYR A O 1
ATOM 1663 N N . SER A 1 207 ? 12.537 -9.099 -23.930 1.00 98.69 207 SER A N 1
ATOM 1664 C CA . SER A 1 207 ? 12.865 -9.027 -22.508 1.00 98.69 207 SER A CA 1
ATOM 1665 C C . SER A 1 207 ? 12.471 -10.306 -21.778 1.00 98.69 207 SER A C 1
ATOM 1667 O O . SER A 1 207 ? 13.263 -10.823 -20.998 1.00 98.69 207 SER A O 1
ATOM 1669 N N . VAL A 1 208 ? 11.293 -10.870 -22.069 1.00 98.69 208 VAL A N 1
ATOM 1670 C CA . VAL A 1 208 ? 10.862 -12.164 -21.509 1.00 98.69 208 VAL A CA 1
ATOM 1671 C C . VAL A 1 208 ? 11.857 -13.280 -21.852 1.00 98.69 208 VAL A C 1
ATOM 1673 O O . VAL A 1 208 ? 12.243 -14.045 -20.968 1.00 98.69 208 VAL A O 1
ATOM 1676 N N . GLU A 1 209 ? 12.297 -13.368 -23.109 1.00 98.31 209 GLU A N 1
ATOM 1677 C CA . GLU A 1 209 ? 13.279 -14.367 -23.555 1.00 98.31 209 GLU A CA 1
ATOM 1678 C C . GLU A 1 209 ? 14.635 -14.189 -22.853 1.00 98.31 209 GLU A C 1
ATOM 1680 O O . GLU A 1 209 ? 15.188 -15.151 -22.314 1.00 98.31 209 GLU A O 1
ATOM 1685 N N . VAL A 1 210 ? 15.141 -12.953 -22.790 1.00 98.75 210 VAL A N 1
ATOM 1686 C CA . VAL A 1 210 ? 16.403 -12.626 -22.113 1.00 98.75 210 VAL A CA 1
ATOM 1687 C C . VAL A 1 210 ? 16.328 -12.928 -20.617 1.00 98.75 210 VAL A C 1
ATOM 1689 O O . VAL A 1 210 ? 17.225 -13.575 -20.082 1.00 98.75 210 VAL A O 1
ATOM 1692 N N . ILE A 1 211 ? 15.251 -12.538 -19.934 1.00 98.75 211 ILE A N 1
ATOM 1693 C CA . ILE A 1 211 ? 15.051 -12.843 -18.511 1.00 98.75 211 ILE A CA 1
ATOM 1694 C C . ILE A 1 211 ? 15.009 -14.356 -18.294 1.00 98.75 211 ILE A C 1
ATOM 1696 O O . ILE A 1 211 ? 15.658 -14.858 -17.377 1.00 98.75 211 ILE A O 1
ATOM 1700 N N . SER A 1 212 ? 14.300 -15.099 -19.149 1.00 98.38 212 SER A N 1
ATOM 1701 C CA . SER A 1 212 ? 14.252 -16.560 -19.066 1.00 98.38 212 SER A CA 1
ATOM 1702 C C . SER A 1 212 ? 15.641 -17.188 -19.186 1.00 98.38 212 SER A C 1
ATOM 1704 O O . SER A 1 212 ? 15.922 -18.169 -18.500 1.00 98.38 212 SER A O 1
ATOM 1706 N N . PHE A 1 213 ? 16.514 -16.639 -20.033 1.00 98.38 213 PHE A N 1
ATOM 1707 C CA . PHE A 1 213 ? 17.906 -17.069 -20.125 1.00 98.38 213 PHE A CA 1
ATOM 1708 C C . PHE A 1 213 ? 18.694 -16.712 -18.854 1.00 98.38 213 PHE A C 1
ATOM 1710 O O . PHE A 1 213 ? 19.318 -17.591 -18.258 1.00 98.38 213 PHE A O 1
ATOM 1717 N N . LEU A 1 214 ? 18.619 -15.460 -18.396 1.00 98.50 214 LEU A N 1
ATOM 1718 C CA . LEU A 1 214 ? 19.383 -14.945 -17.252 1.00 98.50 214 LEU A CA 1
ATOM 1719 C C . LEU A 1 214 ? 18.992 -15.581 -15.913 1.00 98.50 214 LEU A C 1
ATOM 1721 O O . LEU A 1 214 ? 19.840 -15.704 -15.030 1.00 98.50 214 LEU A O 1
ATOM 1725 N N . LYS A 1 215 ? 17.749 -16.056 -15.769 1.00 98.25 215 LYS A N 1
ATOM 1726 C CA . LYS A 1 215 ? 17.310 -16.865 -14.619 1.00 98.25 215 LYS A CA 1
ATOM 1727 C C . LYS A 1 215 ? 18.128 -18.151 -14.430 1.00 98.25 215 LYS A C 1
ATOM 1729 O O . LYS A 1 215 ? 18.154 -18.685 -13.327 1.00 98.25 215 LYS A O 1
ATOM 1734 N N . ASN A 1 216 ? 18.819 -18.638 -15.467 1.00 97.44 216 ASN A N 1
ATOM 1735 C CA . ASN A 1 216 ? 19.738 -19.779 -15.355 1.00 97.44 216 ASN A CA 1
ATOM 1736 C C . ASN A 1 216 ? 21.131 -19.388 -14.832 1.00 97.44 216 ASN A C 1
ATOM 1738 O O . ASN A 1 216 ? 21.923 -20.270 -14.512 1.00 97.44 216 ASN A O 1
ATOM 1742 N N . LEU A 1 217 ? 21.445 -18.090 -14.778 1.00 97.44 217 LEU A N 1
ATOM 1743 C CA . LEU A 1 217 ? 22.762 -17.565 -14.402 1.00 97.44 217 LEU A CA 1
ATOM 1744 C C . LEU A 1 217 ? 22.753 -16.855 -13.041 1.00 97.44 217 LEU A C 1
ATOM 1746 O O . LEU A 1 217 ? 23.762 -16.866 -12.344 1.00 97.44 217 LEU A O 1
ATOM 1750 N N . ALA A 1 218 ? 21.630 -16.239 -12.660 1.00 96.94 218 ALA A N 1
ATOM 1751 C CA . ALA A 1 218 ? 21.480 -15.475 -11.422 1.00 96.94 218 ALA A CA 1
ATOM 1752 C C . ALA A 1 218 ? 20.094 -15.672 -10.790 1.00 96.94 218 ALA A C 1
ATOM 1754 O O . ALA A 1 218 ? 19.162 -16.170 -11.425 1.00 96.94 218 ALA A O 1
ATOM 1755 N N . LYS A 1 219 ? 19.918 -15.200 -9.549 1.00 98.31 219 LYS A N 1
ATOM 1756 C CA . LYS A 1 219 ? 18.598 -15.089 -8.909 1.00 98.31 219 LYS A CA 1
ATOM 1757 C C . LYS A 1 219 ? 17.876 -13.867 -9.475 1.00 98.31 219 LYS A C 1
ATOM 1759 O O . LYS A 1 219 ? 17.823 -12.810 -8.847 1.00 98.31 219 LYS A O 1
ATOM 1764 N N . VAL A 1 220 ? 17.348 -14.024 -10.684 1.00 98.69 220 VAL A N 1
ATOM 1765 C CA . VAL A 1 220 ? 16.550 -13.004 -11.366 1.00 98.69 220 VAL A CA 1
ATOM 1766 C C . VAL A 1 220 ? 15.075 -13.243 -11.082 1.00 98.69 220 VAL A C 1
ATOM 1768 O O . VAL A 1 220 ? 14.562 -14.348 -11.245 1.00 98.69 220 VAL A O 1
ATOM 1771 N N . SER A 1 221 ? 14.389 -12.184 -10.688 1.00 98.88 221 SER A N 1
ATOM 1772 C CA . SER A 1 221 ? 12.934 -12.092 -10.690 1.00 98.88 221 SER A CA 1
ATOM 1773 C C . SER A 1 221 ? 12.509 -10.920 -11.566 1.00 98.88 221 SER A C 1
ATOM 1775 O O . SER A 1 221 ? 13.338 -10.078 -11.913 1.00 98.88 221 SER A O 1
ATOM 1777 N N . CYS A 1 222 ? 11.243 -10.863 -11.952 1.00 98.88 222 CYS A N 1
ATOM 1778 C CA . CYS A 1 222 ? 10.718 -9.716 -12.680 1.00 98.88 222 CYS A CA 1
ATOM 1779 C C . CYS A 1 222 ? 9.239 -9.475 -12.402 1.00 98.88 222 CYS A C 1
ATOM 1781 O O . CYS A 1 222 ? 8.516 -10.372 -11.950 1.00 98.88 222 CYS A O 1
ATOM 1783 N N . GLU A 1 223 ? 8.807 -8.257 -12.690 1.00 98.88 223 GLU A N 1
ATOM 1784 C CA . GLU A 1 223 ? 7.421 -7.823 -12.578 1.00 98.88 223 GLU A CA 1
ATOM 1785 C C . GLU A 1 223 ? 6.875 -7.323 -13.919 1.00 98.88 223 GLU A C 1
ATOM 1787 O O . GLU A 1 223 ? 7.612 -6.964 -14.837 1.00 98.88 223 GLU A O 1
ATOM 1792 N N . VAL A 1 224 ? 5.554 -7.279 -14.022 1.00 98.88 224 VAL A N 1
ATOM 1793 C CA . VAL A 1 224 ? 4.834 -6.605 -15.106 1.00 98.88 224 VAL A CA 1
ATOM 1794 C C . VAL A 1 224 ? 3.729 -5.759 -14.501 1.00 98.88 224 VAL A C 1
ATOM 1796 O O . VAL A 1 224 ? 3.241 -6.089 -13.421 1.00 98.88 224 VAL A O 1
ATOM 1799 N N . THR A 1 225 ? 3.349 -4.688 -15.196 1.00 98.81 225 THR A N 1
ATOM 1800 C CA . THR A 1 225 ? 2.333 -3.731 -14.744 1.00 98.81 225 THR A CA 1
ATOM 1801 C C . THR A 1 225 ? 0.945 -4.053 -15.300 1.00 98.81 225 THR A C 1
ATOM 1803 O O . THR A 1 225 ? 0.836 -4.756 -16.317 1.00 98.81 225 THR A O 1
ATOM 1806 N N . PRO A 1 226 ? -0.154 -3.526 -14.713 1.00 98.31 226 PRO A N 1
ATOM 1807 C CA . PRO A 1 226 ? -1.481 -3.840 -15.229 1.00 98.31 226 PRO A CA 1
ATOM 1808 C C . PRO A 1 226 ? -1.670 -3.250 -16.626 1.00 98.31 226 PRO A C 1
ATOM 1810 O O . PRO A 1 226 ? -2.275 -3.881 -17.489 1.00 98.31 226 PRO A O 1
ATOM 1813 N N . HIS A 1 227 ? -1.114 -2.065 -16.886 1.00 98.12 227 HIS A N 1
ATOM 1814 C CA . HIS A 1 227 ? -1.241 -1.405 -18.179 1.00 98.12 227 HIS A CA 1
ATOM 1815 C C . HIS A 1 227 ? -0.497 -2.145 -19.305 1.00 98.12 227 HIS A C 1
ATOM 1817 O O . HIS A 1 227 ? -1.027 -2.197 -20.413 1.00 98.12 227 HIS A O 1
ATOM 1823 N N . HIS A 1 228 ? 0.642 -2.794 -19.032 1.00 98.62 228 HIS A N 1
ATOM 1824 C CA . HIS A 1 228 ? 1.353 -3.614 -20.027 1.00 98.62 228 HIS A CA 1
ATOM 1825 C C . HIS A 1 228 ? 0.651 -4.944 -20.346 1.00 98.62 228 HIS A C 1
ATOM 1827 O O . HIS A 1 228 ? 0.814 -5.483 -21.441 1.00 98.62 228 HIS A O 1
ATOM 1833 N N . LEU A 1 229 ? -0.169 -5.471 -19.429 1.00 98.38 229 LEU A N 1
ATOM 1834 C CA . LEU A 1 229 ? -1.012 -6.643 -19.703 1.00 98.38 229 LEU A CA 1
ATOM 1835 C C . LEU A 1 229 ? -2.341 -6.285 -20.375 1.00 98.38 229 LEU A C 1
ATOM 1837 O O . LEU A 1 229 ? -2.958 -7.139 -21.020 1.00 98.38 229 LEU A O 1
ATOM 1841 N N . PHE A 1 230 ? -2.799 -5.042 -20.233 1.00 97.56 230 PHE A N 1
ATOM 1842 C CA . PHE A 1 230 ? -4.109 -4.617 -20.719 1.00 97.56 230 PHE A CA 1
ATOM 1843 C C . PHE A 1 230 ? -4.061 -3.934 -22.088 1.00 97.56 230 PHE A C 1
ATOM 1845 O O . PHE A 1 230 ? -4.942 -4.179 -22.910 1.00 97.56 230 PHE A O 1
ATOM 1852 N N . PHE A 1 231 ? -3.027 -3.134 -22.351 1.00 98.19 231 PHE A N 1
ATOM 1853 C CA . PHE A 1 231 ? -2.920 -2.300 -23.546 1.00 98.19 231 PHE A CA 1
ATOM 1854 C C . PHE A 1 231 ? -1.669 -2.620 -24.368 1.00 98.19 231 PHE A C 1
ATOM 1856 O O . PHE A 1 231 ? -0.705 -3.210 -23.884 1.00 98.19 231 PHE A O 1
ATOM 1863 N N . CYS A 1 232 ? -1.687 -2.200 -25.626 1.00 98.00 232 CYS A N 1
ATOM 1864 C CA . CYS A 1 232 ? -0.543 -2.162 -26.529 1.00 98.00 232 CYS A CA 1
ATOM 1865 C C . CYS A 1 232 ? -0.450 -0.779 -27.193 1.00 98.00 232 CYS A C 1
ATOM 1867 O O . CYS A 1 232 ? -1.314 0.073 -26.992 1.00 98.00 232 CYS A O 1
ATOM 1869 N N . TYR A 1 233 ? 0.592 -0.519 -27.985 1.00 96.94 233 TYR A N 1
ATOM 1870 C CA . TYR A 1 233 ? 0.762 0.806 -28.593 1.00 96.94 233 TYR A CA 1
ATOM 1871 C C . TYR A 1 233 ? -0.360 1.201 -29.569 1.00 96.94 233 TYR A C 1
ATOM 1873 O O . TYR A 1 233 ? -0.497 2.380 -29.886 1.00 96.94 233 TYR A O 1
ATOM 1881 N N . GLU A 1 234 ? -1.160 0.247 -30.056 1.00 96.50 234 GLU A N 1
ATOM 1882 C CA . GLU A 1 234 ? -2.329 0.525 -30.904 1.00 96.50 234 GLU A CA 1
ATOM 1883 C C . GLU A 1 234 ? -3.474 1.167 -30.103 1.00 96.50 234 GLU A C 1
ATOM 1885 O O . GLU A 1 234 ? -4.331 1.837 -30.674 1.00 96.50 234 GLU A O 1
ATOM 1890 N N . ASP A 1 235 ? -3.461 1.020 -28.775 1.00 97.19 235 ASP A N 1
ATOM 1891 C CA . ASP A 1 235 ? -4.472 1.566 -27.870 1.00 97.19 235 ASP A CA 1
ATOM 1892 C C . ASP A 1 235 ? -4.169 3.003 -27.413 1.00 97.19 235 ASP A C 1
ATOM 1894 O O . ASP A 1 235 ? -4.959 3.585 -26.664 1.00 97.19 235 ASP A O 1
ATOM 1898 N N . ILE A 1 236 ? -3.032 3.583 -27.819 1.00 96.81 236 ILE A N 1
ATOM 1899 C CA . ILE A 1 236 ? -2.595 4.907 -27.360 1.00 96.81 236 ILE A CA 1
ATOM 1900 C C . ILE A 1 236 ? -3.543 5.990 -27.881 1.00 96.81 236 ILE A C 1
ATOM 1902 O O . ILE A 1 236 ? -3.654 6.215 -29.084 1.00 96.81 236 ILE A O 1
ATOM 1906 N N . LYS A 1 237 ? -4.192 6.704 -26.953 1.00 94.19 237 LYS A N 1
ATOM 1907 C CA . LYS A 1 237 ? -5.182 7.750 -27.273 1.00 94.19 237 LYS A CA 1
ATOM 1908 C C . LYS A 1 237 ? -4.752 9.160 -26.881 1.00 94.19 237 LYS A C 1
ATOM 1910 O O . LYS A 1 237 ? -5.074 10.107 -27.584 1.00 94.19 237 LYS A O 1
ATOM 1915 N N . ASN A 1 238 ? -4.086 9.307 -25.739 1.00 95.62 238 ASN A N 1
ATOM 1916 C CA . ASN A 1 238 ? -3.745 10.600 -25.141 1.00 95.62 238 ASN A CA 1
ATOM 1917 C C . ASN A 1 238 ? -2.525 10.467 -24.215 1.00 95.62 238 ASN A C 1
ATOM 1919 O O . ASN A 1 238 ? -1.982 9.374 -24.034 1.00 95.62 238 ASN A O 1
ATOM 1923 N N . THR A 1 239 ? -2.101 11.566 -23.596 1.00 96.81 239 THR A N 1
ATOM 1924 C CA . THR A 1 239 ? -0.868 11.628 -22.795 1.00 96.81 239 THR A CA 1
ATOM 1925 C C . THR A 1 239 ? -0.890 10.818 -21.494 1.00 96.81 239 THR A C 1
ATOM 1927 O O . THR A 1 239 ? 0.176 10.565 -20.920 1.00 96.81 239 THR A O 1
ATOM 1930 N N . ASN A 1 240 ? -2.041 10.292 -21.053 1.00 96.81 240 ASN A N 1
ATOM 1931 C CA . ASN A 1 240 ? -2.073 9.300 -19.968 1.00 96.81 240 ASN A CA 1
ATOM 1932 C C . ASN A 1 240 ? -1.367 7.997 -20.370 1.00 96.81 240 ASN A C 1
ATOM 1934 O O . ASN A 1 240 ? -0.798 7.336 -19.511 1.00 96.81 240 ASN A O 1
ATOM 1938 N N . PHE A 1 241 ? -1.317 7.680 -21.669 1.00 97.25 241 PHE A N 1
ATOM 1939 C CA . PHE A 1 241 ? -0.582 6.538 -22.223 1.00 97.25 241 PHE A CA 1
ATOM 1940 C C . PHE A 1 241 ? 0.923 6.810 -22.390 1.00 97.25 241 PHE A C 1
ATOM 1942 O O . PHE A 1 241 ? 1.664 5.928 -22.821 1.00 97.25 241 PHE A O 1
ATOM 1949 N N . LYS A 1 242 ? 1.403 8.020 -22.060 1.00 97.44 242 LYS A N 1
ATOM 1950 C CA . LYS A 1 242 ? 2.840 8.311 -22.000 1.00 97.44 242 LYS A CA 1
ATOM 1951 C C . LYS A 1 242 ? 3.416 7.735 -20.703 1.00 97.44 242 LYS A C 1
ATOM 1953 O O . LYS A 1 242 ? 3.313 8.354 -19.641 1.00 97.44 242 LYS A O 1
ATOM 1958 N N . ILE A 1 243 ? 4.022 6.560 -20.804 1.00 96.94 243 ILE A N 1
ATOM 1959 C CA . ILE A 1 243 ? 4.674 5.806 -19.721 1.00 96.94 243 ILE A CA 1
ATOM 1960 C C . ILE A 1 243 ? 6.075 5.358 -20.160 1.00 96.94 243 ILE A C 1
ATOM 1962 O O . ILE A 1 243 ? 6.382 5.400 -21.353 1.00 96.94 243 ILE A O 1
ATOM 1966 N N . ASN A 1 244 ? 6.932 5.000 -19.206 1.00 96.50 244 ASN A N 1
ATOM 1967 C CA . ASN A 1 244 ? 8.266 4.474 -19.480 1.00 96.50 244 ASN A CA 1
ATOM 1968 C C . ASN A 1 244 ? 8.491 3.252 -18.577 1.00 96.50 244 ASN A C 1
ATOM 1970 O O . ASN A 1 244 ? 8.483 3.454 -17.369 1.00 96.50 244 ASN A O 1
ATOM 1974 N N . PRO A 1 245 ? 8.699 2.043 -19.125 1.00 97.00 245 PRO A N 1
ATOM 1975 C CA . PRO A 1 245 ? 8.870 1.745 -20.543 1.00 97.00 245 PRO A CA 1
ATOM 1976 C C . PRO A 1 245 ? 7.561 1.891 -21.354 1.00 97.00 245 PRO A C 1
ATOM 1978 O O . PRO A 1 245 ? 6.475 1.820 -20.782 1.00 97.00 245 PRO A O 1
ATOM 1981 N N . PRO A 1 246 ? 7.630 2.184 -22.669 1.00 97.75 246 PRO A N 1
ATOM 1982 C CA . PRO A 1 246 ? 6.444 2.371 -23.500 1.00 97.75 246 PRO A CA 1
ATOM 1983 C C . PRO A 1 246 ? 5.646 1.082 -23.703 1.00 97.75 246 PRO A C 1
ATOM 1985 O O . PRO A 1 246 ? 6.180 -0.023 -23.627 1.00 97.75 246 PRO A O 1
ATOM 1988 N N . LEU A 1 247 ? 4.380 1.224 -24.102 1.00 98.25 247 LEU A N 1
ATOM 1989 C CA . LEU A 1 247 ? 3.568 0.081 -24.515 1.00 98.25 247 LEU A CA 1
ATOM 1990 C C . LEU A 1 247 ? 4.180 -0.638 -25.729 1.00 98.25 247 LEU A C 1
ATOM 1992 O O . LEU A 1 247 ? 4.516 -0.020 -26.742 1.00 98.25 247 LEU A O 1
ATOM 1996 N N . GLY A 1 248 ? 4.292 -1.963 -25.622 1.00 97.88 248 GLY A N 1
ATOM 1997 C CA . GLY A 1 248 ? 4.746 -2.848 -26.693 1.00 97.88 248 GLY A CA 1
ATOM 1998 C C . GLY A 1 248 ? 3.674 -3.133 -27.749 1.00 97.88 248 GLY A C 1
ATOM 1999 O O . GLY A 1 248 ? 2.574 -2.579 -27.740 1.00 97.88 248 GLY A O 1
ATOM 2000 N N . SER A 1 249 ? 4.004 -4.023 -28.682 1.00 98.00 249 SER A N 1
ATOM 2001 C CA . SER A 1 249 ? 3.085 -4.499 -29.724 1.00 98.00 249 SER A CA 1
ATOM 2002 C C . SER A 1 249 ? 1.991 -5.425 -29.179 1.00 98.00 249 SER A C 1
ATOM 2004 O O . SER A 1 249 ? 2.138 -5.983 -28.087 1.00 98.00 249 SER A O 1
ATOM 2006 N N . PRO A 1 250 ? 0.927 -5.702 -29.958 1.00 98.06 250 PRO A N 1
ATOM 2007 C CA . PRO A 1 250 ? -0.035 -6.754 -29.615 1.00 98.06 250 PRO A CA 1
ATOM 2008 C C . PRO A 1 250 ? 0.603 -8.142 -29.423 1.00 98.06 250 PRO A C 1
ATOM 2010 O O . PRO A 1 250 ? 0.059 -9.000 -28.727 1.00 98.06 250 PRO A O 1
ATOM 2013 N N . GLU A 1 251 ? 1.747 -8.403 -30.065 1.00 98.00 251 GLU A N 1
ATOM 2014 C CA . GLU A 1 251 ? 2.535 -9.619 -29.845 1.00 98.00 251 GLU A CA 1
ATOM 2015 C C . GLU A 1 251 ? 3.241 -9.594 -28.484 1.00 98.00 251 GLU A C 1
ATOM 2017 O O . GLU A 1 251 ? 3.184 -10.588 -27.763 1.00 98.00 251 GLU A O 1
ATOM 2022 N N . ASP A 1 252 ? 3.842 -8.461 -28.107 1.00 98.56 252 ASP A N 1
ATOM 2023 C CA . ASP A 1 252 ? 4.489 -8.300 -26.800 1.00 98.56 252 ASP A CA 1
ATOM 2024 C C . ASP A 1 252 ? 3.485 -8.497 -25.669 1.00 98.56 252 ASP A C 1
ATOM 2026 O O . ASP A 1 252 ? 3.714 -9.318 -24.788 1.00 98.56 252 ASP A O 1
ATOM 2030 N N . ARG A 1 253 ? 2.323 -7.837 -25.740 1.00 98.44 253 ARG A N 1
ATOM 2031 C CA . ARG A 1 253 ? 1.259 -7.990 -24.739 1.00 98.44 253 ARG A CA 1
ATOM 2032 C C . ARG A 1 253 ? 0.858 -9.458 -24.553 1.00 98.44 253 ARG A C 1
ATOM 2034 O O . ARG A 1 253 ? 0.742 -9.935 -23.425 1.00 98.44 253 ARG A O 1
ATOM 2041 N N . ARG A 1 254 ? 0.668 -10.201 -25.653 1.00 98.50 254 ARG A N 1
ATOM 2042 C CA . ARG A 1 254 ? 0.364 -11.643 -25.594 1.00 98.50 254 ARG A CA 1
ATOM 2043 C C . ARG A 1 254 ? 1.507 -12.437 -24.962 1.00 98.50 254 ARG A C 1
ATOM 2045 O O . ARG A 1 254 ? 1.241 -13.310 -24.142 1.00 98.50 254 ARG A O 1
ATOM 2052 N N . ALA A 1 255 ? 2.756 -12.124 -25.306 1.00 98.62 255 ALA A N 1
ATOM 2053 C CA . ALA A 1 255 ? 3.925 -12.769 -24.717 1.00 98.62 255 ALA A CA 1
ATOM 2054 C C . ALA A 1 255 ? 4.021 -12.520 -23.203 1.00 98.62 255 ALA A C 1
ATOM 2056 O O . ALA A 1 255 ? 4.295 -13.461 -22.463 1.00 98.62 255 ALA A O 1
ATOM 2057 N N . LEU A 1 256 ? 3.723 -11.305 -22.728 1.00 98.81 256 LEU A N 1
ATOM 2058 C CA . LEU A 1 256 ? 3.691 -10.979 -21.299 1.00 98.81 256 LEU A CA 1
ATOM 2059 C C . LEU A 1 256 ? 2.608 -11.778 -20.560 1.00 98.81 256 LEU A C 1
ATOM 2061 O O . LEU A 1 256 ? 2.894 -12.386 -19.531 1.00 98.81 256 LEU A O 1
ATOM 2065 N N . ILE A 1 257 ? 1.385 -11.849 -21.101 1.00 98.75 257 ILE A N 1
ATOM 2066 C CA . ILE A 1 257 ? 0.294 -12.650 -20.514 1.00 98.75 257 ILE A CA 1
ATOM 2067 C C . ILE A 1 257 ? 0.709 -14.122 -20.385 1.00 98.75 257 ILE A C 1
ATOM 2069 O O . ILE A 1 257 ? 0.535 -14.735 -19.330 1.00 98.75 257 ILE A O 1
ATOM 2073 N N . GLU A 1 258 ? 1.287 -14.696 -21.439 1.00 98.56 258 GLU A N 1
ATOM 2074 C CA . GLU A 1 258 ? 1.749 -16.085 -21.415 1.00 98.56 258 GLU A CA 1
ATOM 2075 C C . GLU A 1 258 ? 2.934 -16.289 -20.462 1.00 98.56 258 GLU A C 1
ATOM 2077 O O . GLU A 1 258 ? 2.999 -17.306 -19.771 1.00 98.56 258 GLU A O 1
ATOM 2082 N N . ALA A 1 259 ? 3.838 -15.316 -20.354 1.00 98.69 259 ALA A N 1
ATOM 2083 C CA . ALA A 1 259 ? 4.951 -15.341 -19.411 1.00 98.69 259 ALA A CA 1
ATOM 2084 C C . ALA A 1 259 ? 4.481 -15.303 -17.948 1.00 98.69 259 ALA A C 1
ATOM 2086 O O . ALA A 1 259 ? 5.052 -15.999 -17.108 1.00 98.69 259 ALA A O 1
ATOM 2087 N N . VAL A 1 260 ? 3.413 -14.558 -17.639 1.00 98.75 260 VAL A N 1
ATOM 2088 C CA . VAL A 1 260 ? 2.771 -14.564 -16.314 1.00 98.75 260 VAL A CA 1
ATOM 2089 C C . VAL A 1 260 ? 2.195 -15.947 -16.005 1.00 98.75 260 VAL A C 1
ATOM 2091 O O . VAL A 1 260 ? 2.482 -16.501 -14.943 1.00 98.75 260 VAL A O 1
ATOM 2094 N N . LYS A 1 261 ? 1.428 -16.537 -16.932 1.00 98.19 261 LYS A N 1
ATOM 2095 C CA . LYS A 1 261 ? 0.827 -17.874 -16.756 1.00 98.19 261 LYS A CA 1
ATOM 2096 C C . LYS A 1 261 ? 1.872 -18.981 -16.599 1.00 98.19 261 LYS A C 1
ATOM 2098 O O . LYS A 1 261 ? 1.654 -19.925 -15.848 1.00 98.19 261 LYS A O 1
ATOM 2103 N N . LYS A 1 262 ? 3.012 -18.857 -17.284 1.00 97.62 262 LYS A N 1
ATOM 2104 C CA . LYS A 1 262 ? 4.137 -19.805 -17.220 1.00 97.62 262 LYS A CA 1
ATOM 2105 C C . LYS A 1 262 ? 5.106 -19.542 -16.061 1.00 97.62 262 LYS A C 1
ATOM 2107 O O . LYS A 1 262 ? 6.151 -20.181 -16.008 1.00 97.62 262 LYS A O 1
ATOM 2112 N N . ASP A 1 263 ? 4.785 -18.613 -15.153 1.00 96.12 263 ASP A N 1
ATOM 2113 C CA . ASP A 1 263 ? 5.648 -18.200 -14.033 1.00 96.12 263 ASP A CA 1
ATOM 2114 C C . ASP A 1 263 ? 7.052 -17.696 -14.466 1.00 96.12 263 ASP A C 1
ATOM 2116 O O . ASP A 1 263 ? 7.974 -17.645 -13.654 1.00 96.12 263 ASP A O 1
ATOM 2120 N N . VAL A 1 264 ? 7.222 -17.262 -15.723 1.00 98.00 264 VAL A N 1
ATOM 2121 C CA . VAL A 1 264 ? 8.442 -16.558 -16.161 1.00 98.00 264 VAL A CA 1
ATOM 2122 C C . VAL A 1 264 ? 8.474 -15.164 -15.543 1.00 98.00 264 VAL A C 1
ATOM 2124 O O . VAL A 1 264 ? 9.503 -14.775 -14.995 1.00 98.00 264 VAL A O 1
ATOM 2127 N N . ILE A 1 265 ? 7.339 -14.458 -15.571 1.00 98.81 265 ILE A N 1
ATOM 2128 C CA . ILE A 1 265 ? 7.138 -13.214 -14.820 1.00 98.81 265 ILE A CA 1
ATOM 2129 C C . ILE A 1 265 ? 6.636 -13.561 -13.426 1.00 98.81 265 ILE A C 1
ATOM 2131 O O . ILE A 1 265 ? 5.638 -14.271 -13.291 1.00 98.81 265 ILE A O 1
ATOM 2135 N N . ASP A 1 266 ? 7.323 -13.090 -12.389 1.00 98.75 266 ASP A N 1
ATOM 2136 C CA . ASP A 1 266 ? 7.100 -13.524 -11.009 1.00 98.75 266 ASP A CA 1
ATOM 2137 C C . ASP A 1 266 ? 6.012 -12.704 -10.322 1.00 98.75 266 ASP A C 1
ATOM 2139 O O . ASP A 1 266 ? 5.109 -13.281 -9.710 1.00 98.75 266 ASP A O 1
ATOM 2143 N N . VAL A 1 267 ? 6.102 -11.380 -10.443 1.00 98.88 267 VAL A N 1
ATOM 2144 C CA . VAL A 1 267 ? 5.351 -10.402 -9.650 1.00 98.88 267 VAL A CA 1
ATOM 2145 C C . VAL A 1 267 ? 4.418 -9.581 -10.539 1.00 98.88 267 VAL A C 1
ATOM 2147 O O . VAL A 1 267 ? 4.694 -9.329 -11.710 1.00 98.88 267 VAL A O 1
ATOM 2150 N N . LEU A 1 268 ? 3.287 -9.174 -9.971 1.00 98.88 268 LEU A N 1
ATOM 2151 C CA . LEU A 1 268 ? 2.434 -8.129 -10.524 1.00 98.88 268 LEU A CA 1
ATOM 2152 C C . LEU A 1 268 ? 2.650 -6.871 -9.668 1.00 98.88 268 LEU A C 1
ATOM 2154 O O . LEU A 1 268 ? 2.430 -6.927 -8.462 1.00 98.88 268 LEU A O 1
ATOM 2158 N N . ALA A 1 269 ? 3.100 -5.768 -10.263 1.00 98.75 269 ALA A N 1
ATOM 2159 C CA . ALA A 1 269 ? 3.405 -4.509 -9.563 1.00 98.75 269 ALA A CA 1
ATOM 2160 C C . ALA A 1 269 ? 2.817 -3.330 -10.336 1.00 98.75 269 ALA A C 1
ATOM 2162 O O . ALA A 1 269 ? 2.552 -3.466 -11.524 1.00 98.75 269 ALA A O 1
ATOM 2163 N N . THR A 1 270 ? 2.510 -2.199 -9.711 1.00 98.56 270 THR A N 1
ATOM 2164 C CA . THR A 1 270 ? 1.654 -1.212 -10.401 1.00 98.56 270 THR A CA 1
ATOM 2165 C C . THR A 1 270 ? 2.399 -0.199 -11.238 1.00 98.56 270 THR A C 1
ATOM 2167 O O . THR A 1 270 ? 1.816 0.276 -12.220 1.00 98.56 270 THR A O 1
ATOM 2170 N N . ASP A 1 271 ? 3.634 0.126 -10.850 1.00 98.25 271 ASP A N 1
ATOM 2171 C CA . ASP A 1 271 ? 4.293 1.358 -11.283 1.00 98.25 271 ASP A CA 1
ATOM 2172 C C . ASP A 1 271 ? 3.323 2.543 -11.090 1.00 98.25 271 ASP A C 1
ATOM 2174 O O . ASP A 1 271 ? 2.893 3.239 -12.015 1.00 98.25 271 ASP A O 1
ATOM 2178 N N . HIS A 1 272 ? 2.819 2.685 -9.856 1.00 98.38 272 HIS A N 1
ATOM 2179 C CA . HIS A 1 272 ? 1.897 3.765 -9.521 1.00 98.38 272 HIS A CA 1
ATOM 2180 C C . HIS A 1 272 ? 2.634 5.106 -9.591 1.00 98.38 272 HIS A C 1
ATOM 2182 O O . HIS A 1 272 ? 3.275 5.525 -8.623 1.00 98.38 272 HIS A O 1
ATOM 2188 N N . ALA A 1 273 ? 2.497 5.787 -10.731 1.00 97.19 273 ALA A N 1
ATOM 2189 C CA . ALA A 1 273 ? 3.214 7.011 -11.077 1.00 97.19 273 ALA A CA 1
ATOM 2190 C C . ALA A 1 273 ? 2.242 8.205 -11.259 1.00 97.19 273 ALA A C 1
ATOM 2192 O O . ALA A 1 273 ? 1.869 8.572 -12.385 1.00 97.19 273 ALA A O 1
ATOM 2193 N N . PRO A 1 274 ? 1.804 8.827 -10.149 1.00 95.56 274 PRO A N 1
ATOM 2194 C CA . PRO A 1 274 ? 0.716 9.797 -10.137 1.00 95.56 274 PRO A CA 1
ATOM 2195 C C . PRO A 1 274 ? 1.142 11.198 -10.589 1.00 95.56 274 PRO A C 1
ATOM 2197 O O . PRO A 1 274 ? 2.188 11.728 -10.196 1.00 95.56 274 PRO A O 1
ATOM 2200 N N . HIS A 1 275 ? 0.258 11.817 -11.368 1.00 93.06 275 HIS A N 1
ATOM 2201 C CA . HIS A 1 275 ? 0.252 13.206 -11.820 1.00 93.06 275 HIS A CA 1
ATOM 2202 C C . HIS A 1 275 ? -1.195 13.719 -11.834 1.00 93.06 275 HIS A C 1
ATOM 2204 O O . HIS A 1 275 ? -2.105 12.978 -12.192 1.00 93.06 275 HIS A O 1
ATOM 2210 N N . HIS A 1 276 ? -1.426 14.975 -11.443 1.00 87.00 276 HIS A N 1
ATOM 2211 C CA . HIS A 1 276 ? -2.777 15.560 -11.389 1.00 87.00 276 HIS A CA 1
ATOM 2212 C C . HIS A 1 276 ? -3.481 15.501 -12.753 1.00 87.00 276 HIS A C 1
ATOM 2214 O O . HIS A 1 276 ? -4.269 14.597 -13.006 1.00 87.00 276 HIS A O 1
ATOM 2220 N N . GLU A 1 277 ? -3.151 16.429 -13.646 1.00 86.19 277 GLU A N 1
ATOM 2221 C CA . GLU A 1 277 ? -3.587 16.445 -15.039 1.00 86.19 277 GLU A CA 1
ATOM 2222 C C . GLU A 1 277 ? -2.338 16.602 -15.904 1.00 86.19 277 GLU A C 1
ATOM 2224 O O . GLU A 1 277 ? -1.452 17.406 -15.593 1.00 86.19 277 GLU A O 1
ATOM 2229 N N . LYS A 1 278 ? -2.215 15.771 -16.940 1.00 92.88 278 LYS A N 1
ATOM 2230 C CA . LYS A 1 278 ? -1.087 15.851 -17.865 1.00 92.88 278 LYS A CA 1
ATOM 2231 C C . LYS A 1 278 ? -1.400 16.865 -18.967 1.00 92.88 278 LYS A C 1
ATOM 2233 O O . LYS A 1 278 ? -2.532 16.884 -19.443 1.00 92.88 278 LYS A O 1
ATOM 2238 N N . PRO A 1 279 ? -0.410 17.656 -19.418 1.00 93.69 279 PRO A N 1
ATOM 2239 C CA . PRO A 1 279 ? -0.540 18.431 -20.646 1.00 93.69 279 PRO A CA 1
ATOM 2240 C C . PRO A 1 279 ? -0.986 17.540 -21.811 1.00 93.69 279 PRO A C 1
ATOM 2242 O O . PRO A 1 279 ? -0.552 16.389 -21.904 1.00 93.69 279 PRO A O 1
ATOM 2245 N N . ASP A 1 280 ? -1.804 18.075 -22.715 1.00 94.25 280 ASP A N 1
ATOM 2246 C CA . ASP A 1 280 ? -2.227 17.385 -23.943 1.00 94.25 280 ASP A CA 1
ATOM 2247 C C . ASP A 1 280 ? -1.167 17.502 -25.053 1.00 94.25 280 ASP A C 1
ATOM 2249 O O . ASP A 1 280 ? -1.422 17.911 -26.181 1.00 94.25 280 ASP A O 1
ATOM 2253 N N . ASP A 1 281 ? 0.079 17.212 -24.691 1.00 95.12 281 ASP A N 1
ATOM 2254 C CA . ASP A 1 281 ? 1.215 17.169 -25.600 1.00 95.12 281 ASP A CA 1
ATOM 2255 C C . ASP A 1 281 ? 2.186 16.076 -25.147 1.00 95.12 281 ASP A C 1
ATOM 2257 O O . ASP A 1 281 ? 2.753 16.118 -24.053 1.00 95.12 281 ASP A O 1
ATOM 2261 N N . PHE A 1 282 ? 2.392 15.079 -26.006 1.00 95.69 282 PHE A N 1
ATOM 2262 C CA . PHE A 1 282 ? 3.287 13.964 -25.722 1.00 95.69 282 PHE A CA 1
ATOM 2263 C C . PHE A 1 282 ? 4.749 14.380 -25.570 1.00 95.69 282 PHE A C 1
ATOM 2265 O O . PHE A 1 282 ? 5.495 13.627 -24.956 1.00 95.69 282 PHE A O 1
ATOM 2272 N N . LEU A 1 283 ? 5.196 15.531 -26.074 1.00 94.38 283 LEU A N 1
ATOM 2273 C CA . LEU A 1 283 ? 6.576 15.976 -25.869 1.00 94.38 283 LEU A CA 1
ATOM 2274 C C . LEU A 1 283 ? 6.777 16.489 -24.440 1.00 94.38 283 LEU A C 1
ATOM 2276 O O . LEU A 1 283 ? 7.711 16.064 -23.760 1.00 94.38 283 LEU A O 1
ATOM 2280 N N . THR A 1 284 ? 5.858 17.319 -23.949 1.00 94.75 284 THR A N 1
ATOM 2281 C CA . THR A 1 284 ? 5.973 17.975 -22.635 1.00 94.75 284 THR A CA 1
ATOM 2282 C C . THR A 1 284 ? 5.337 17.208 -21.476 1.00 94.75 284 THR A C 1
ATOM 2284 O O . THR A 1 284 ? 5.722 17.418 -20.324 1.00 94.75 284 THR A O 1
ATOM 2287 N N . ALA A 1 285 ? 4.394 16.297 -21.733 1.00 96.06 285 ALA A N 1
ATOM 2288 C CA . ALA A 1 285 ? 3.748 15.529 -20.673 1.00 96.06 285 ALA A CA 1
ATOM 2289 C C . ALA A 1 285 ? 4.754 14.642 -19.909 1.00 96.06 285 ALA A C 1
ATOM 2291 O O . ALA A 1 285 ? 5.632 14.035 -20.528 1.00 96.06 285 ALA A O 1
ATOM 2292 N N . PRO A 1 286 ? 4.642 14.505 -18.577 1.00 94.81 286 PRO A N 1
ATOM 2293 C CA . PRO A 1 286 ? 5.490 13.589 -17.819 1.00 94.81 286 PRO A CA 1
ATOM 2294 C C . PRO A 1 286 ? 5.135 12.122 -18.113 1.00 94.81 286 PRO A C 1
ATOM 2296 O O . PRO A 1 286 ? 4.022 11.820 -18.550 1.00 94.81 286 PRO A O 1
ATOM 2299 N N . TYR A 1 287 ? 6.056 11.197 -17.843 1.00 96.25 287 TYR A N 1
ATOM 2300 C CA . TYR A 1 287 ? 5.782 9.757 -17.881 1.00 96.25 287 TYR A CA 1
ATOM 2301 C C . TYR A 1 287 ? 5.011 9.296 -16.633 1.00 96.25 287 TYR A C 1
ATOM 2303 O O . TYR A 1 287 ? 5.208 9.845 -15.552 1.00 96.25 287 TYR A O 1
ATOM 2311 N N . GLY A 1 288 ? 4.142 8.291 -16.784 1.00 96.19 288 GLY A N 1
ATOM 2312 C CA . GLY A 1 288 ? 3.514 7.582 -15.660 1.00 96.19 288 GLY A CA 1
ATOM 2313 C C . GLY A 1 288 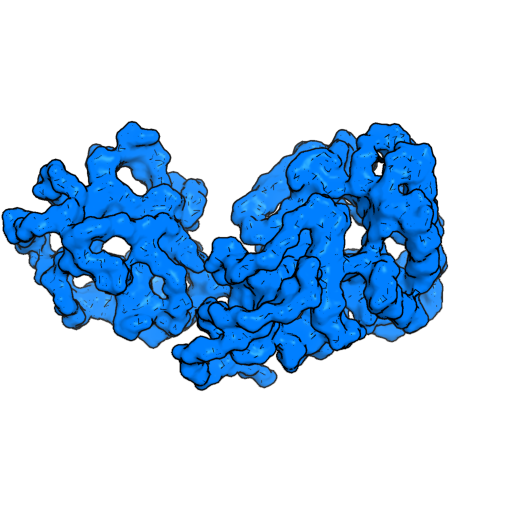? 1.992 7.471 -15.746 1.00 96.19 288 GLY A C 1
ATOM 2314 O O . GLY A 1 288 ? 1.342 8.282 -16.415 1.00 96.19 288 GLY A O 1
ATOM 2315 N N . SER A 1 289 ? 1.421 6.485 -15.053 1.00 96.69 289 SER A N 1
ATOM 2316 C CA . SER A 1 289 ? -0.027 6.271 -14.943 1.00 96.69 289 SER A CA 1
ATOM 2317 C C . SER A 1 289 ? -0.427 5.895 -13.512 1.00 96.69 289 SER A C 1
ATOM 2319 O O . SER A 1 289 ? 0.218 5.074 -12.866 1.00 96.69 289 SER A O 1
ATOM 2321 N N . THR A 1 290 ? -1.552 6.426 -13.030 1.00 97.44 290 THR A N 1
ATOM 2322 C CA . THR A 1 290 ? -2.140 6.031 -11.739 1.00 97.44 290 THR A CA 1
ATOM 2323 C C . THR A 1 290 ? -2.941 4.735 -11.886 1.00 97.44 290 THR A C 1
ATOM 2325 O O . THR A 1 290 ? -3.869 4.678 -12.701 1.00 97.44 290 THR A O 1
ATOM 2328 N N . SER A 1 291 ? -2.619 3.695 -11.102 1.00 96.00 291 SER A N 1
ATOM 2329 C CA . SER A 1 291 ? -3.320 2.398 -11.202 1.00 96.00 291 SER A CA 1
ATOM 2330 C C . SER A 1 291 ? -3.513 1.597 -9.902 1.00 96.00 291 SER A C 1
ATOM 2332 O O . SER A 1 291 ? -4.343 0.695 -9.899 1.00 96.00 291 SER A O 1
ATOM 2334 N N . ILE A 1 292 ? -2.829 1.923 -8.796 1.00 98.25 292 ILE A N 1
ATOM 2335 C CA . ILE A 1 292 ? -2.869 1.115 -7.552 1.00 98.25 292 ILE A CA 1
ATOM 2336 C C . ILE A 1 292 ? -4.274 0.773 -7.028 1.00 98.25 292 ILE A C 1
ATOM 2338 O O . ILE A 1 292 ? -4.526 -0.373 -6.672 1.00 98.25 292 ILE A O 1
ATOM 2342 N N . GLU A 1 293 ? -5.222 1.714 -7.070 1.00 98.06 293 GLU A N 1
ATOM 2343 C CA . GLU A 1 293 ? -6.603 1.504 -6.599 1.00 98.06 293 GLU A CA 1
ATOM 2344 C C . GLU A 1 293 ? -7.376 0.474 -7.433 1.00 98.06 293 GLU A C 1
ATOM 2346 O O . GLU A 1 293 ? -8.332 -0.130 -6.954 1.00 98.06 293 GLU A O 1
ATOM 2351 N N . ILE A 1 294 ? -6.960 0.268 -8.685 1.00 98.06 294 ILE A N 1
ATOM 2352 C CA . ILE A 1 294 ? -7.614 -0.621 -9.652 1.00 98.06 294 ILE A CA 1
ATOM 2353 C C . ILE A 1 294 ? -6.724 -1.788 -10.080 1.00 98.06 294 ILE A C 1
ATOM 2355 O O . ILE A 1 294 ? -7.092 -2.529 -10.990 1.00 98.06 294 ILE A O 1
ATOM 2359 N N . ALA A 1 295 ? -5.572 -1.976 -9.433 1.00 98.25 295 ALA A N 1
ATOM 2360 C CA . ALA A 1 295 ? -4.561 -2.935 -9.858 1.00 98.25 295 ALA A CA 1
ATOM 2361 C C . ALA A 1 295 ? -5.098 -4.368 -9.884 1.00 98.25 295 ALA A C 1
ATOM 2363 O O . ALA A 1 295 ? -5.048 -5.022 -10.925 1.00 98.25 295 ALA A O 1
ATOM 2364 N N . PHE A 1 296 ? -5.668 -4.838 -8.769 1.00 98.69 296 PHE A N 1
ATOM 2365 C CA . PHE A 1 296 ? -6.287 -6.162 -8.704 1.00 98.69 296 PHE A CA 1
ATOM 2366 C C . PHE A 1 296 ? -7.385 -6.348 -9.773 1.00 98.69 296 PHE A C 1
ATOM 2368 O O . PHE A 1 296 ? -7.257 -7.291 -10.557 1.00 98.69 296 PHE A O 1
ATOM 2375 N N . PRO A 1 297 ? -8.399 -5.459 -9.888 1.00 98.50 297 PRO A N 1
ATOM 2376 C CA . PRO A 1 297 ? -9.401 -5.563 -10.949 1.00 98.50 297 PRO A CA 1
ATOM 2377 C C . PRO A 1 297 ? -8.797 -5.615 -12.361 1.00 98.50 297 PRO A C 1
ATOM 2379 O O . PRO A 1 297 ? -9.223 -6.413 -13.196 1.00 98.50 297 PRO A O 1
ATOM 2382 N N . ALA A 1 298 ? -7.782 -4.793 -12.646 1.00 98.62 298 ALA A N 1
ATOM 2383 C CA . ALA A 1 298 ? -7.133 -4.749 -13.954 1.00 98.62 298 ALA A CA 1
ATOM 2384 C C . ALA A 1 298 ? -6.413 -6.063 -14.280 1.00 98.62 298 ALA A C 1
ATOM 2386 O O . ALA A 1 298 ? -6.592 -6.614 -15.369 1.00 98.62 298 ALA A O 1
ATOM 2387 N N . TYR A 1 299 ? -5.662 -6.606 -13.321 1.00 98.75 299 TYR A N 1
ATOM 2388 C CA . TYR A 1 299 ? -4.999 -7.896 -13.470 1.00 98.75 299 TYR A CA 1
ATOM 2389 C C . TYR A 1 299 ? -5.983 -9.048 -13.611 1.00 98.75 299 TYR A C 1
ATOM 2391 O O . TYR A 1 299 ? -5.822 -9.887 -14.496 1.00 98.75 299 TYR A O 1
ATOM 2399 N N . TYR A 1 300 ? -7.016 -9.077 -12.772 1.00 98.62 300 TYR A N 1
ATOM 2400 C CA . TYR A 1 300 ? -8.019 -10.129 -12.809 1.00 98.62 300 TYR A CA 1
ATOM 2401 C C . TYR A 1 300 ? -8.810 -10.114 -14.119 1.00 98.62 300 TYR A C 1
ATOM 2403 O O . TYR A 1 300 ? -9.012 -11.165 -14.721 1.00 98.62 300 TYR A O 1
ATOM 2411 N N . THR A 1 301 ? -9.146 -8.931 -14.634 1.00 98.44 301 THR A N 1
ATOM 2412 C CA . THR A 1 301 ? -9.787 -8.782 -15.949 1.00 98.44 301 THR A CA 1
ATOM 2413 C C . THR A 1 301 ? -8.882 -9.260 -17.089 1.00 98.44 301 THR A C 1
ATOM 2415 O O . THR A 1 301 ? -9.359 -9.907 -18.017 1.00 98.44 301 THR A O 1
ATOM 2418 N N . ALA A 1 302 ? -7.578 -8.964 -17.033 1.00 97.69 302 ALA A N 1
ATOM 2419 C CA . ALA A 1 302 ? -6.634 -9.358 -18.080 1.00 97.69 302 ALA A CA 1
ATOM 2420 C C . ALA A 1 302 ? -6.306 -10.863 -18.074 1.00 97.69 302 ALA A C 1
ATOM 2422 O O . ALA A 1 302 ? -6.054 -11.439 -19.133 1.00 97.69 302 ALA A O 1
ATOM 2423 N N . LEU A 1 303 ? -6.276 -11.492 -16.895 1.00 97.94 303 LEU A N 1
ATOM 2424 C CA . LEU A 1 303 ? -5.787 -12.863 -16.717 1.00 97.94 303 LEU A CA 1
ATOM 2425 C C . LEU A 1 303 ? -6.903 -13.897 -16.524 1.00 97.94 303 LEU A C 1
ATOM 2427 O O . LEU A 1 303 ? -6.713 -15.052 -16.896 1.00 97.94 303 LEU A O 1
ATOM 2431 N N . GLY A 1 304 ? -8.045 -13.508 -15.951 1.00 96.56 304 GLY A N 1
ATOM 2432 C CA . GLY A 1 304 ? -9.185 -14.392 -15.685 1.00 96.56 304 GLY A CA 1
ATOM 2433 C C . GLY A 1 304 ? -8.951 -15.452 -14.600 1.00 96.56 304 GLY A C 1
ATOM 2434 O O . GLY A 1 304 ? -9.796 -16.323 -14.416 1.00 96.56 304 GLY A O 1
ATOM 2435 N N . ASP A 1 305 ? -7.828 -15.389 -13.881 1.00 97.50 305 ASP A N 1
ATOM 2436 C CA . ASP A 1 305 ? -7.413 -16.382 -12.885 1.00 97.50 305 ASP A CA 1
ATOM 2437 C C . ASP A 1 305 ? -7.142 -15.706 -11.533 1.00 97.50 305 ASP A C 1
ATOM 2439 O O . ASP A 1 305 ? -6.153 -14.991 -11.353 1.00 97.50 305 ASP A O 1
ATOM 2443 N N . LEU A 1 306 ? -8.053 -15.926 -10.580 1.00 97.44 306 LEU A N 1
ATOM 2444 C CA . LEU A 1 306 ? -8.006 -15.316 -9.252 1.00 97.44 306 LEU A CA 1
ATOM 2445 C C . LEU A 1 306 ? -6.803 -15.814 -8.446 1.00 97.44 306 LEU A C 1
ATOM 2447 O O . LEU A 1 306 ? -6.103 -15.018 -7.823 1.00 97.44 306 LEU A O 1
ATOM 2451 N N . GLU A 1 307 ? -6.553 -17.122 -8.456 1.00 98.06 307 GLU A N 1
ATOM 2452 C CA . GLU A 1 307 ? -5.495 -17.740 -7.657 1.00 98.06 307 GLU A CA 1
ATOM 2453 C C . GLU A 1 307 ? -4.115 -17.299 -8.147 1.00 98.06 307 GLU A C 1
ATOM 2455 O O . GLU A 1 307 ? -3.232 -17.002 -7.334 1.00 98.06 307 GLU A O 1
ATOM 2460 N N . LEU A 1 308 ? -3.943 -17.204 -9.470 1.00 98.38 308 LEU A N 1
ATOM 2461 C CA . LEU A 1 308 ? -2.729 -16.700 -10.102 1.00 98.38 308 LEU A CA 1
ATOM 2462 C C . LEU A 1 308 ? -2.472 -15.236 -9.737 1.00 98.38 308 LEU A C 1
ATOM 2464 O O . LEU A 1 308 ? -1.365 -14.903 -9.306 1.00 98.38 308 LEU A O 1
ATOM 2468 N N . VAL A 1 309 ? -3.482 -14.372 -9.879 1.00 98.69 309 VAL A N 1
ATOM 2469 C CA . VAL A 1 309 ? -3.368 -12.940 -9.559 1.00 98.69 309 VAL A CA 1
ATOM 2470 C C . VAL A 1 309 ? -3.033 -12.746 -8.087 1.00 98.69 309 VAL A C 1
ATOM 2472 O O . VAL A 1 309 ? -2.058 -12.070 -7.762 1.00 98.69 309 VAL A O 1
ATOM 2475 N N . VAL A 1 310 ? -3.772 -13.404 -7.190 1.00 98.50 310 VAL A N 1
ATOM 2476 C CA . VAL A 1 310 ? -3.525 -13.318 -5.748 1.00 98.50 310 VAL A CA 1
ATOM 2477 C C . VAL A 1 310 ? -2.119 -13.807 -5.415 1.00 98.50 310 VAL A C 1
ATOM 2479 O O . VAL A 1 310 ? -1.394 -13.107 -4.714 1.00 98.50 310 VAL A O 1
ATOM 2482 N N . LYS A 1 311 ? -1.675 -14.956 -5.944 1.00 98.31 311 LYS A N 1
ATOM 2483 C CA . LYS A 1 311 ? -0.310 -15.475 -5.728 1.00 98.31 311 LYS A CA 1
ATOM 2484 C C . LYS A 1 311 ? 0.758 -14.446 -6.114 1.00 98.31 311 LYS A C 1
ATOM 2486 O O . LYS A 1 311 ? 1.747 -14.300 -5.389 1.00 98.31 311 LYS A O 1
ATOM 2491 N N . LYS A 1 312 ? 0.575 -13.754 -7.242 1.00 98.75 312 LYS A N 1
ATOM 2492 C CA . LYS A 1 312 ? 1.553 -12.796 -7.776 1.00 98.75 312 LYS A CA 1
ATOM 2493 C C . LYS A 1 312 ? 1.482 -11.397 -7.161 1.00 98.75 312 LYS A C 1
ATOM 2495 O O . LYS A 1 312 ? 2.462 -10.671 -7.272 1.00 98.75 312 LYS A O 1
ATOM 2500 N N . LEU A 1 313 ? 0.388 -11.057 -6.478 1.00 98.81 313 LEU A N 1
ATOM 2501 C CA . LEU A 1 313 ? 0.247 -9.845 -5.658 1.00 98.81 313 LEU A CA 1
ATOM 2502 C C . LEU A 1 313 ? 0.568 -10.073 -4.170 1.00 98.81 313 LEU A C 1
ATOM 2504 O O . LEU A 1 313 ? 0.571 -9.121 -3.401 1.00 98.81 313 LEU A O 1
ATOM 2508 N N . THR A 1 314 ? 0.803 -11.313 -3.725 1.00 98.50 314 THR A N 1
ATOM 2509 C CA . THR A 1 314 ? 1.017 -11.638 -2.297 1.00 98.50 314 THR A CA 1
ATOM 2510 C C . THR A 1 314 ? 2.330 -12.387 -2.074 1.00 98.50 314 THR A C 1
ATOM 2512 O O . THR A 1 314 ? 3.349 -11.795 -1.733 1.00 98.50 314 THR A O 1
ATOM 2515 N N . LYS A 1 315 ? 2.337 -13.702 -2.297 1.00 98.06 315 LYS A N 1
ATOM 2516 C CA . LYS A 1 315 ? 3.467 -14.589 -2.014 1.00 98.06 315 LYS A CA 1
ATOM 2517 C C . LYS A 1 315 ? 4.714 -14.220 -2.815 1.00 98.06 315 LYS A C 1
ATOM 2519 O O . LYS A 1 315 ? 5.800 -14.165 -2.254 1.00 98.06 315 LYS A O 1
ATOM 2524 N N . LYS A 1 316 ? 4.573 -13.982 -4.121 1.00 98.44 316 LYS A N 1
ATOM 2525 C CA . LYS A 1 316 ? 5.717 -13.712 -5.008 1.00 98.44 316 LYS A CA 1
ATOM 2526 C C . LYS A 1 316 ? 6.493 -12.436 -4.673 1.00 98.44 316 LYS A C 1
ATOM 2528 O O . LYS A 1 316 ? 7.711 -12.539 -4.550 1.00 98.44 316 LYS A O 1
ATOM 2533 N N . PRO A 1 317 ? 5.857 -11.272 -4.464 1.00 98.75 317 PRO A N 1
ATOM 2534 C CA . PRO A 1 317 ? 6.596 -10.085 -4.049 1.00 98.75 317 PRO A CA 1
ATOM 2535 C C . PRO A 1 317 ? 7.281 -10.271 -2.686 1.00 98.75 317 PRO A C 1
ATOM 2537 O O . PRO A 1 317 ? 8.419 -9.845 -2.514 1.00 98.75 317 PRO A O 1
ATOM 2540 N N . LEU A 1 318 ? 6.664 -10.991 -1.743 1.00 98.44 318 LEU A N 1
ATOM 2541 C CA . LEU A 1 318 ? 7.297 -11.314 -0.457 1.00 98.44 318 LEU A CA 1
ATOM 2542 C C . LEU A 1 318 ? 8.521 -12.238 -0.600 1.00 98.44 318 LEU A C 1
ATOM 2544 O O . LEU A 1 318 ? 9.522 -12.014 0.076 1.00 98.44 318 LEU A O 1
ATOM 2548 N N . GLU A 1 319 ? 8.487 -13.219 -1.512 1.00 98.06 319 GLU A N 1
ATOM 2549 C CA . GLU A 1 319 ? 9.646 -14.068 -1.844 1.00 98.06 319 GLU A CA 1
ATOM 2550 C C . GLU A 1 319 ? 10.824 -13.237 -2.384 1.00 98.06 319 GLU A C 1
ATOM 2552 O O . GLU A 1 319 ? 11.965 -13.460 -1.979 1.00 98.06 319 GLU A O 1
ATOM 2557 N N . VAL A 1 320 ? 10.561 -12.248 -3.250 1.00 98.31 320 VAL A N 1
ATOM 2558 C CA . VAL A 1 320 ? 11.595 -11.334 -3.779 1.00 98.31 320 VAL A CA 1
ATOM 2559 C C . VAL A 1 320 ? 12.250 -10.535 -2.648 1.00 98.31 320 VAL A C 1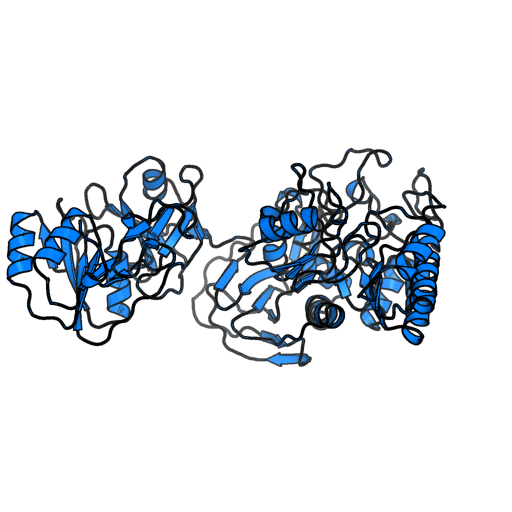
ATOM 2561 O O . VAL A 1 320 ? 13.481 -10.432 -2.581 1.00 98.31 320 VAL A O 1
ATOM 2564 N N . LEU A 1 321 ? 11.426 -10.026 -1.728 1.00 97.50 321 LEU A N 1
ATOM 2565 C CA . LEU A 1 321 ? 11.868 -9.276 -0.553 1.00 97.50 321 LEU A CA 1
ATOM 2566 C C . LEU A 1 321 ? 12.528 -10.158 0.521 1.00 97.50 321 LEU A C 1
ATOM 2568 O O . LEU A 1 321 ? 13.177 -9.629 1.419 1.00 97.50 321 LEU A O 1
ATOM 2572 N N . GLY A 1 322 ? 12.401 -11.486 0.437 1.00 95.81 322 GLY A N 1
ATOM 2573 C CA . GLY A 1 322 ? 12.885 -12.413 1.463 1.00 95.81 322 GLY A CA 1
ATOM 2574 C C . GLY A 1 322 ? 12.089 -12.340 2.770 1.00 95.81 322 GLY A C 1
ATOM 2575 O O . GLY A 1 322 ? 12.642 -12.590 3.837 1.00 95.81 322 GLY A O 1
ATOM 2576 N N . VAL A 1 323 ? 10.808 -11.967 2.698 1.00 95.06 323 VAL A N 1
ATOM 2577 C CA . VAL A 1 323 ? 9.919 -11.827 3.857 1.00 95.06 323 VAL A CA 1
ATOM 2578 C C . VAL A 1 323 ? 9.039 -13.065 3.975 1.00 95.06 323 VAL A C 1
ATOM 2580 O O . VAL A 1 323 ? 8.263 -13.383 3.074 1.00 95.06 323 VAL A O 1
ATOM 2583 N N . GLU A 1 324 ? 9.114 -13.745 5.115 1.00 92.69 324 GLU A N 1
ATOM 2584 C CA . GLU A 1 324 ? 8.188 -14.827 5.433 1.00 92.69 324 GLU A CA 1
ATOM 2585 C C . GLU A 1 324 ? 6.837 -14.266 5.885 1.00 92.69 324 GLU A C 1
ATOM 2587 O O . GLU A 1 324 ? 6.758 -13.334 6.687 1.00 92.69 324 GLU A O 1
ATOM 2592 N N . ALA A 1 325 ? 5.754 -14.852 5.380 1.00 92.88 325 ALA A N 1
ATOM 2593 C CA . ALA A 1 325 ? 4.401 -14.496 5.773 1.00 92.88 325 ALA A CA 1
ATOM 2594 C C . ALA A 1 325 ? 3.500 -15.728 5.801 1.00 92.88 325 ALA A C 1
ATOM 2596 O O . ALA A 1 325 ? 3.770 -16.755 5.174 1.00 92.88 325 ALA A O 1
ATOM 2597 N N . ARG A 1 326 ? 2.401 -15.597 6.538 1.00 93.50 326 ARG A N 1
ATOM 2598 C CA . ARG A 1 326 ? 1.326 -16.580 6.614 1.00 93.50 326 ARG A CA 1
ATOM 2599 C C . ARG A 1 326 ? -0.008 -15.854 6.590 1.00 93.50 326 ARG A C 1
ATOM 2601 O O . ARG A 1 326 ? -0.096 -14.720 7.058 1.00 93.50 326 ARG A O 1
ATOM 2608 N N . LEU A 1 327 ? -1.033 -16.524 6.081 1.00 92.56 327 LEU A N 1
ATOM 2609 C CA . LEU A 1 327 ? -2.395 -16.031 6.188 1.00 92.56 327 LEU A CA 1
ATOM 2610 C C . LEU A 1 327 ? -2.885 -16.159 7.636 1.00 92.56 327 LEU A C 1
ATOM 2612 O O . LEU A 1 327 ? -2.652 -17.184 8.281 1.00 92.56 327 LEU A O 1
ATOM 2616 N N . THR A 1 328 ? -3.562 -15.126 8.126 1.00 88.75 328 THR A N 1
ATOM 2617 C CA . THR A 1 328 ? -4.206 -15.087 9.441 1.00 88.75 328 THR A CA 1
ATOM 2618 C C . THR A 1 328 ? -5.589 -14.454 9.310 1.00 88.75 328 THR A C 1
ATOM 2620 O O . THR A 1 328 ? -5.792 -13.560 8.492 1.00 88.75 328 THR A O 1
ATOM 2623 N N . GLU A 1 329 ? -6.546 -14.882 10.135 1.00 84.19 329 GLU A N 1
ATOM 2624 C CA . GLU A 1 329 ? -7.933 -14.373 10.124 1.00 84.19 329 GLU A CA 1
ATOM 2625 C C . GLU A 1 329 ? -8.054 -12.882 10.508 1.00 84.19 329 GLU A C 1
ATOM 2627 O O . GLU A 1 329 ? -9.079 -12.222 10.302 1.00 84.19 329 GLU A O 1
ATOM 2632 N N . ASP A 1 330 ? -6.995 -12.325 11.091 1.00 79.69 330 ASP A N 1
ATOM 2633 C CA . ASP A 1 330 ? -6.921 -10.934 11.520 1.00 79.69 330 ASP A CA 1
ATOM 2634 C C . ASP A 1 330 ? -6.378 -9.996 10.423 1.00 79.69 330 ASP A C 1
ATOM 2636 O O . ASP A 1 330 ? -6.477 -8.777 10.565 1.00 79.69 330 ASP A O 1
ATOM 2640 N N . THR A 1 331 ? -5.836 -10.537 9.328 1.00 89.38 331 THR A N 1
ATOM 2641 C CA . THR A 1 331 ? -5.177 -9.773 8.263 1.00 89.38 331 THR A CA 1
ATOM 2642 C C . THR A 1 331 ? -5.615 -10.298 6.898 1.00 89.38 331 THR A C 1
ATOM 2644 O O . THR A 1 331 ? -5.022 -11.226 6.349 1.00 89.38 331 THR A O 1
ATOM 2647 N N . LEU A 1 332 ? -6.682 -9.703 6.360 1.00 94.81 332 LEU A N 1
ATOM 2648 C CA . LEU A 1 332 ? -7.412 -10.185 5.190 1.00 94.81 332 LEU A CA 1
ATOM 2649 C C . LEU A 1 332 ? -7.857 -9.039 4.280 1.00 94.81 332 LEU A C 1
ATOM 2651 O O . LEU A 1 332 ? -8.370 -8.026 4.752 1.00 94.81 332 LEU A O 1
ATOM 2655 N N . VAL A 1 333 ? -7.740 -9.231 2.969 1.00 96.62 333 VAL A N 1
ATOM 2656 C CA . VAL A 1 333 ? -8.432 -8.428 1.953 1.00 96.62 333 VAL A CA 1
ATOM 2657 C C . VAL A 1 333 ? -9.639 -9.205 1.440 1.00 96.62 333 VAL A C 1
ATOM 2659 O O . VAL A 1 333 ? -9.546 -10.409 1.214 1.00 96.62 333 VAL A O 1
ATOM 2662 N N . PHE A 1 334 ? -10.765 -8.518 1.262 1.00 95.19 334 PHE A N 1
ATOM 2663 C CA . PHE A 1 334 ? -12.026 -9.078 0.781 1.00 95.19 334 PHE A CA 1
ATOM 2664 C C . PHE A 1 334 ? -12.305 -8.570 -0.625 1.00 95.19 334 PHE A C 1
ATOM 2666 O O . PHE A 1 334 ? -12.189 -7.375 -0.900 1.00 95.19 334 PHE A O 1
ATOM 2673 N N . ILE A 1 335 ? -12.686 -9.483 -1.507 1.00 96.31 335 ILE A N 1
ATOM 2674 C CA . ILE A 1 335 ? -12.837 -9.261 -2.939 1.00 96.31 335 ILE A CA 1
ATOM 2675 C C . ILE A 1 335 ? -14.202 -9.793 -3.357 1.00 96.31 335 ILE A C 1
ATOM 2677 O O . ILE A 1 335 ? -14.565 -10.913 -3.004 1.00 96.31 335 ILE A O 1
ATOM 2681 N N . ASP A 1 336 ? -14.937 -9.013 -4.139 1.00 94.75 336 ASP A N 1
ATOM 2682 C CA . ASP A 1 336 ? -16.074 -9.500 -4.910 1.00 94.75 336 ASP A CA 1
ATOM 2683 C C . ASP A 1 336 ? -15.580 -9.857 -6.319 1.00 94.75 336 ASP A C 1
ATOM 2685 O O . ASP A 1 336 ? -15.326 -8.946 -7.115 1.00 94.75 336 ASP A O 1
ATOM 2689 N N . PRO A 1 337 ? -15.391 -11.150 -6.644 1.00 94.81 337 PRO A N 1
ATOM 2690 C CA . PRO A 1 337 ? -14.890 -11.554 -7.952 1.00 94.81 337 PRO A CA 1
ATOM 2691 C C . PRO A 1 337 ? -15.904 -11.314 -9.077 1.00 94.81 337 PRO A C 1
ATOM 2693 O O . PRO A 1 337 ? -15.490 -11.186 -10.224 1.00 94.81 337 PRO A O 1
ATOM 2696 N N . GLU A 1 338 ? -17.205 -11.226 -8.785 1.00 93.62 338 GLU A N 1
ATOM 2697 C CA . GLU A 1 338 ? -18.256 -11.081 -9.800 1.00 93.62 338 GLU A CA 1
ATOM 2698 C C . GLU A 1 338 ? -18.658 -9.625 -10.053 1.00 93.62 338 GLU A C 1
ATOM 2700 O O . GLU A 1 338 ? -19.299 -9.330 -11.062 1.00 93.62 338 GLU A O 1
ATOM 2705 N N . ALA A 1 339 ? -18.249 -8.699 -9.185 1.00 93.12 339 ALA A N 1
ATOM 2706 C CA . ALA A 1 339 ? -18.474 -7.276 -9.393 1.00 93.12 339 ALA A CA 1
ATOM 2707 C C . ALA A 1 339 ? -17.798 -6.765 -10.678 1.00 93.12 339 ALA A C 1
ATOM 2709 O O . ALA A 1 339 ? -16.606 -6.980 -10.906 1.00 93.12 339 ALA A O 1
ATOM 2710 N N . GLU A 1 340 ? -18.550 -5.996 -11.467 1.00 94.31 340 GLU A N 1
ATOM 2711 C CA . GLU A 1 340 ? -18.044 -5.211 -12.594 1.00 94.31 340 GLU A CA 1
ATOM 2712 C C . GLU A 1 340 ? -18.261 -3.718 -12.351 1.00 94.31 340 GLU A C 1
ATOM 2714 O O . GLU A 1 340 ? -19.287 -3.297 -11.810 1.00 94.31 340 GLU A O 1
ATOM 2719 N N . PHE A 1 341 ? -17.323 -2.894 -12.807 1.00 93.94 341 PHE A N 1
ATOM 2720 C CA . PHE A 1 341 ? -17.455 -1.442 -12.750 1.00 93.94 341 PHE A CA 1
ATOM 2721 C C . PHE A 1 341 ? -16.688 -0.766 -13.885 1.00 93.94 341 PHE A C 1
ATOM 2723 O O . PHE A 1 341 ? -15.800 -1.353 -14.499 1.00 93.94 341 PHE A O 1
ATOM 2730 N N . ILE A 1 342 ? -17.052 0.483 -14.171 1.00 97.75 342 ILE A N 1
ATOM 2731 C CA . ILE A 1 342 ? -16.298 1.354 -15.075 1.00 97.75 342 ILE A CA 1
ATOM 2732 C C . ILE A 1 342 ? -15.393 2.227 -14.214 1.00 97.75 342 ILE A C 1
ATOM 2734 O O . ILE A 1 342 ? -15.861 2.849 -13.258 1.00 97.75 342 ILE A O 1
ATOM 2738 N N . VAL A 1 343 ? -14.106 2.253 -14.542 1.00 97.75 343 VAL A N 1
ATOM 2739 C CA . VAL A 1 343 ? -13.118 3.081 -13.853 1.00 97.75 343 VAL A CA 1
ATOM 2740 C C . VAL A 1 343 ? -13.430 4.558 -14.089 1.00 97.75 343 VAL A C 1
ATOM 2742 O O . VAL A 1 343 ? -13.658 4.984 -15.219 1.00 97.75 343 VAL A O 1
ATOM 2745 N N . ASP A 1 344 ? -13.413 5.325 -13.004 1.00 95.62 344 ASP A N 1
ATOM 2746 C CA . ASP A 1 344 ? -13.574 6.778 -12.987 1.00 95.62 344 ASP A CA 1
ATOM 2747 C C . ASP A 1 344 ? -12.406 7.361 -12.186 1.00 95.62 344 ASP A C 1
ATOM 2749 O O . ASP A 1 344 ? -12.442 7.430 -10.953 1.00 95.62 344 ASP A O 1
ATOM 2753 N N . ALA A 1 345 ? -11.335 7.736 -12.890 1.00 95.38 345 ALA A N 1
ATOM 2754 C CA . ALA A 1 345 ? -10.083 8.180 -12.282 1.00 95.38 345 ALA A CA 1
ATOM 2755 C C . ALA A 1 345 ? -10.263 9.456 -11.446 1.00 95.38 345 ALA A C 1
ATOM 2757 O O . ALA A 1 345 ? -9.503 9.706 -10.509 1.00 95.38 345 ALA A O 1
ATOM 2758 N N . LYS A 1 346 ? -11.313 10.248 -11.713 1.00 93.44 346 LYS A N 1
ATOM 2759 C CA . LYS A 1 346 ? -11.630 11.456 -10.935 1.00 93.44 346 LYS A CA 1
ATOM 2760 C C . LYS A 1 346 ? -11.943 11.119 -9.476 1.00 93.44 346 LYS A C 1
ATOM 2762 O O . LYS A 1 346 ? -11.630 11.917 -8.594 1.00 93.44 346 LYS A O 1
ATOM 2767 N N . LYS A 1 347 ? -12.490 9.927 -9.211 1.00 90.94 347 LYS A N 1
ATOM 2768 C CA . LYS A 1 347 ? -12.871 9.455 -7.869 1.00 90.94 347 LYS A CA 1
ATOM 2769 C C . LYS A 1 347 ? -11.742 8.820 -7.063 1.00 90.94 347 LYS A C 1
ATOM 2771 O O . LYS A 1 347 ? -11.959 8.530 -5.889 1.00 90.94 347 LYS A O 1
ATOM 2776 N N . PHE A 1 348 ? -10.569 8.618 -7.659 1.00 94.44 348 PHE A N 1
ATOM 2777 C CA . PHE A 1 348 ? -9.423 8.027 -6.967 1.00 94.44 348 PHE A CA 1
ATOM 2778 C C . PHE A 1 348 ? -9.077 8.784 -5.675 1.00 94.44 348 PHE A C 1
ATOM 2780 O O . PHE A 1 348 ? -9.207 10.010 -5.609 1.00 94.44 348 PHE A O 1
ATOM 2787 N N . LYS A 1 349 ? -8.635 8.068 -4.641 1.00 92.44 349 LYS A N 1
ATOM 2788 C CA . LYS A 1 349 ? -8.070 8.675 -3.425 1.00 92.44 349 LYS A CA 1
ATOM 2789 C C . LYS A 1 349 ? -6.665 9.225 -3.685 1.00 92.44 349 LYS A C 1
ATOM 2791 O O . LYS A 1 349 ? -6.289 10.234 -3.089 1.00 92.44 349 LYS A O 1
ATOM 2796 N N . SER A 1 350 ? -5.936 8.631 -4.631 1.00 95.56 350 SER A N 1
ATOM 2797 C CA . SER A 1 350 ? -4.701 9.191 -5.178 1.00 95.56 350 SER A CA 1
ATOM 2798 C C . SER A 1 350 ? -4.934 10.614 -5.681 1.00 95.56 350 SER A C 1
ATOM 2800 O O . SER A 1 350 ? -5.975 10.944 -6.269 1.00 95.56 350 SER A O 1
ATOM 2802 N N . LYS A 1 351 ? -3.933 11.472 -5.476 1.00 92.94 351 LYS A N 1
ATOM 2803 C CA . LYS A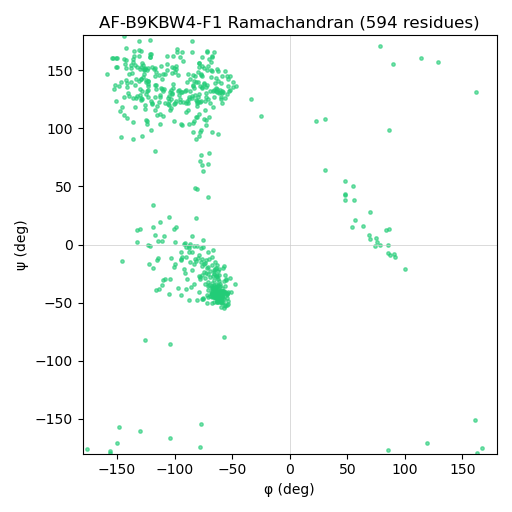 1 351 ? -3.931 12.817 -6.059 1.00 92.94 351 LYS A CA 1
ATOM 2804 C C . LYS A 1 351 ? -3.752 12.763 -7.573 1.00 92.94 351 LYS A C 1
ATOM 2806 O O . LYS A 1 351 ? -4.231 13.656 -8.265 1.00 92.94 351 LYS A O 1
ATOM 2811 N N . GLY A 1 352 ? -3.092 11.727 -8.091 1.00 93.56 352 GLY A N 1
ATOM 2812 C CA . GLY A 1 352 ? -2.932 11.534 -9.524 1.00 93.56 352 GLY A CA 1
ATOM 2813 C C . GLY A 1 352 ? -4.228 11.100 -10.205 1.00 93.56 352 GLY A C 1
ATOM 2814 O O . GLY A 1 352 ? -4.831 10.106 -9.807 1.00 93.56 352 GLY A O 1
ATOM 2815 N N . LYS A 1 353 ? -4.640 11.816 -11.257 1.00 94.31 353 LYS A N 1
ATOM 2816 C CA . LYS A 1 353 ? -5.834 11.499 -12.067 1.00 94.31 353 LYS A CA 1
ATOM 2817 C C . LYS A 1 353 ? -5.477 11.027 -13.479 1.00 94.31 353 LYS A C 1
ATOM 2819 O O . LYS A 1 353 ? -6.363 10.712 -14.269 1.00 94.31 353 LYS A O 1
ATOM 2824 N N . ASN A 1 354 ? -4.183 10.908 -13.780 1.00 95.62 354 ASN A N 1
ATOM 2825 C CA . ASN A 1 354 ? -3.625 10.395 -15.032 1.00 95.62 354 ASN A CA 1
ATOM 2826 C C . ASN A 1 354 ? -3.733 8.861 -15.147 1.00 95.62 354 ASN A C 1
ATOM 2828 O O . ASN A 1 354 ? -2.721 8.166 -15.191 1.00 95.62 354 ASN A O 1
ATOM 2832 N N . SER A 1 355 ? -4.939 8.295 -15.175 1.00 97.00 355 SER A N 1
ATOM 2833 C CA . SER A 1 355 ? -5.094 6.850 -15.392 1.00 97.00 355 SER A CA 1
ATOM 2834 C C . SER A 1 355 ? -5.327 6.516 -16.864 1.00 97.00 355 SER A C 1
ATOM 2836 O O . SER A 1 355 ? -6.216 7.078 -17.502 1.00 97.00 355 SER A O 1
ATOM 2838 N N . MET A 1 356 ? -4.581 5.542 -17.392 1.00 96.62 356 MET A N 1
ATOM 2839 C CA . MET A 1 356 ? -4.876 4.920 -18.693 1.00 96.62 356 MET A CA 1
ATOM 2840 C C . MET A 1 356 ? -6.186 4.123 -18.699 1.00 96.62 356 MET A C 1
ATOM 2842 O O . MET A 1 356 ? -6.754 3.862 -19.756 1.00 96.62 356 MET A O 1
ATOM 2846 N N . PHE A 1 357 ? -6.648 3.714 -17.518 1.00 98.12 357 PHE A N 1
ATOM 2847 C CA . PHE A 1 357 ? -7.836 2.887 -17.360 1.00 98.12 357 PHE A CA 1
ATOM 2848 C C . PHE A 1 357 ? -9.126 3.702 -17.268 1.00 98.12 357 PHE A C 1
ATOM 2850 O O . PHE A 1 357 ? -10.185 3.100 -17.156 1.00 98.12 357 PHE A O 1
ATOM 2857 N N . ASP A 1 358 ? -9.079 5.036 -17.313 1.00 97.56 358 ASP A N 1
ATOM 2858 C CA . ASP A 1 358 ? -10.288 5.859 -17.219 1.00 97.56 358 ASP A CA 1
ATOM 2859 C C . ASP A 1 358 ? -11.313 5.479 -18.306 1.00 97.56 358 ASP A C 1
ATOM 2861 O O . ASP A 1 358 ? -10.989 5.386 -19.492 1.00 97.56 358 ASP A O 1
ATOM 2865 N N . GLY A 1 359 ? -12.549 5.184 -17.892 1.00 97.19 359 GLY A N 1
ATOM 2866 C CA . GLY A 1 359 ? -13.614 4.694 -18.772 1.00 97.19 359 GLY A CA 1
ATOM 2867 C C . GLY A 1 359 ? -13.545 3.203 -19.143 1.00 97.19 359 GLY A C 1
ATOM 2868 O O . GLY A 1 359 ? -14.430 2.717 -19.851 1.00 97.19 359 GLY A O 1
ATOM 2869 N N . VAL A 1 360 ? -12.550 2.449 -18.669 1.00 98.12 360 VAL A N 1
ATOM 2870 C CA . VAL A 1 360 ? -12.440 1.000 -18.908 1.00 98.12 360 VAL A CA 1
ATOM 2871 C C . VAL A 1 360 ? -13.331 0.225 -17.943 1.00 98.12 360 VAL A C 1
ATOM 2873 O O . VAL A 1 360 ? -13.420 0.544 -16.758 1.00 98.12 360 VAL A O 1
ATOM 2876 N N . ARG A 1 361 ? -13.988 -0.824 -18.447 1.00 98.38 361 ARG A N 1
ATOM 2877 C CA . ARG A 1 361 ? -14.748 -1.774 -17.629 1.00 98.38 361 ARG A CA 1
ATOM 2878 C C . ARG A 1 361 ? -13.820 -2.854 -17.073 1.00 98.38 361 ARG A C 1
ATOM 2880 O O . ARG A 1 361 ? -13.144 -3.518 -17.854 1.00 98.38 361 ARG A O 1
ATOM 2887 N N . LEU A 1 362 ? -13.837 -3.048 -15.757 1.00 98.44 362 LEU A N 1
ATOM 2888 C CA . LEU A 1 362 ? -13.050 -4.056 -15.043 1.00 98.44 362 LEU A CA 1
ATOM 2889 C C . LEU A 1 362 ? -13.956 -4.980 -14.215 1.00 98.44 362 LEU A C 1
ATOM 2891 O O . LEU A 1 362 ? -15.025 -4.563 -13.764 1.00 98.44 362 LEU A O 1
ATOM 2895 N N . LYS A 1 363 ? -13.501 -6.219 -14.012 1.00 97.75 363 LYS A N 1
ATOM 2896 C CA . LYS A 1 363 ? -14.099 -7.260 -13.166 1.00 97.75 363 LYS A CA 1
ATOM 2897 C C . LYS A 1 363 ? -13.244 -7.487 -11.912 1.00 97.75 363 LYS A C 1
ATOM 2899 O O . LYS A 1 363 ? -12.019 -7.412 -11.979 1.00 97.75 363 LYS A O 1
ATOM 2904 N N . GLY A 1 364 ? -13.890 -7.821 -10.795 1.00 95.44 364 GLY A N 1
ATOM 2905 C CA . GLY A 1 364 ? -13.255 -8.151 -9.521 1.00 95.44 364 GLY A CA 1
ATOM 2906 C C . GLY A 1 364 ? -12.967 -6.908 -8.689 1.00 95.44 364 GLY A C 1
ATOM 2907 O O . GLY A 1 364 ? -11.967 -6.236 -8.915 1.00 95.44 364 GLY A O 1
ATOM 2908 N N . LYS A 1 365 ? -13.826 -6.588 -7.718 1.00 94.38 365 LYS A N 1
ATOM 2909 C CA . LYS A 1 365 ? -13.708 -5.378 -6.889 1.00 94.38 365 LYS A CA 1
ATOM 2910 C C . LYS A 1 365 ? -13.121 -5.714 -5.519 1.00 94.38 365 LYS A C 1
ATOM 2912 O O . LYS A 1 365 ? -13.577 -6.647 -4.866 1.00 94.38 365 LYS A O 1
ATOM 2917 N N . VAL A 1 366 ? -12.159 -4.922 -5.049 1.00 96.19 366 VAL A N 1
ATOM 2918 C CA . VAL A 1 366 ? -11.735 -4.953 -3.642 1.00 96.19 366 VAL A CA 1
ATOM 2919 C C . VAL A 1 366 ? -12.819 -4.280 -2.793 1.00 96.19 366 VAL A C 1
ATOM 2921 O O . VAL A 1 366 ? -13.212 -3.146 -3.060 1.00 96.19 366 VAL A O 1
ATOM 2924 N N . VAL A 1 367 ? -13.337 -5.002 -1.800 1.00 90.75 367 VAL A N 1
ATOM 2925 C CA . VAL A 1 367 ? -14.494 -4.594 -0.988 1.00 90.75 367 VAL A CA 1
ATOM 2926 C C . VAL A 1 367 ? -14.075 -4.126 0.393 1.00 90.75 367 VAL A C 1
ATOM 2928 O O . VAL A 1 367 ? -14.610 -3.140 0.879 1.00 90.75 367 VAL A O 1
ATOM 2931 N N . ALA A 1 368 ? -13.148 -4.816 1.051 1.00 89.19 368 ALA A N 1
ATOM 2932 C CA . ALA A 1 368 ? -12.733 -4.445 2.398 1.00 89.19 368 ALA A CA 1
ATOM 2933 C C . ALA A 1 368 ? -11.309 -4.902 2.697 1.00 89.19 368 ALA A C 1
ATOM 2935 O O . ALA A 1 368 ? -10.785 -5.816 2.061 1.00 89.19 368 ALA A O 1
ATOM 2936 N N . LEU A 1 369 ? -10.699 -4.280 3.701 1.00 90.75 369 LEU A N 1
ATOM 2937 C CA . LEU A 1 369 ? -9.379 -4.638 4.193 1.00 90.75 369 LEU A CA 1
ATOM 2938 C C . LEU A 1 369 ? -9.379 -4.651 5.723 1.00 90.75 369 LEU A C 1
ATOM 2940 O O . LEU A 1 369 ? -9.742 -3.665 6.371 1.00 90.75 369 LEU A O 1
ATOM 2944 N N . LYS A 1 370 ? -8.947 -5.778 6.285 1.00 85.94 370 LYS A N 1
ATOM 2945 C CA . LYS A 1 370 ? -8.722 -6.009 7.709 1.00 85.94 370 LYS A CA 1
ATOM 2946 C C . LYS A 1 370 ? -7.224 -6.198 7.930 1.00 85.94 370 LYS A C 1
ATOM 2948 O O . LYS A 1 370 ? -6.622 -7.026 7.258 1.00 85.94 370 LYS A O 1
ATOM 2953 N N . LEU A 1 371 ? -6.616 -5.443 8.840 1.00 82.19 371 LEU A N 1
ATOM 2954 C CA . LEU A 1 371 ? -5.195 -5.556 9.185 1.00 82.19 371 LEU A CA 1
ATOM 2955 C C . LEU A 1 371 ? -5.051 -5.694 10.700 1.00 82.19 371 LEU A C 1
ATOM 2957 O O . LEU A 1 371 ? -5.533 -4.828 11.434 1.00 82.19 371 LEU A O 1
ATOM 2961 N N . LYS A 1 372 ? -4.365 -6.745 11.171 1.00 75.88 372 LYS A N 1
ATOM 2962 C CA . LYS A 1 372 ? -4.100 -6.992 12.604 1.00 75.88 372 LYS A CA 1
ATOM 2963 C C . LYS A 1 372 ? -5.362 -6.859 13.476 1.00 75.88 372 LYS A C 1
ATOM 2965 O O . LYS A 1 372 ? -5.363 -6.185 14.505 1.00 75.88 372 LYS A O 1
ATOM 2970 N N . GLY A 1 373 ? -6.472 -7.417 12.997 1.00 71.31 373 GLY A N 1
ATOM 2971 C CA . GLY A 1 373 ? -7.773 -7.440 13.666 1.00 71.31 373 GLY A CA 1
ATOM 2972 C C . GLY A 1 373 ? -8.690 -6.257 13.346 1.00 71.31 373 GLY A C 1
ATOM 2973 O O . GLY A 1 373 ? -9.856 -6.294 13.723 1.00 71.31 373 GLY A O 1
ATOM 2974 N N . ARG A 1 374 ? -8.214 -5.225 12.636 1.00 69.12 374 ARG A N 1
ATOM 2975 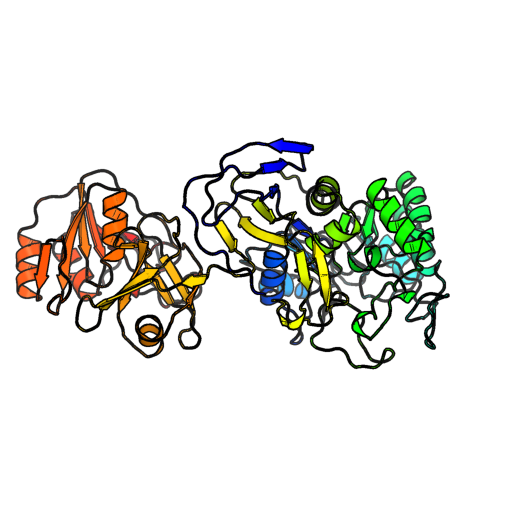C CA . ARG A 1 374 ? -8.925 -3.944 12.464 1.00 69.12 374 ARG A CA 1
ATOM 2976 C C . ARG A 1 374 ? -9.408 -3.733 11.034 1.00 69.12 374 ARG A C 1
ATOM 2978 O O . ARG A 1 374 ? -8.620 -3.867 10.104 1.00 69.12 374 ARG A O 1
ATOM 2985 N N . TRP A 1 375 ? -10.659 -3.315 10.859 1.00 73.62 375 TRP A N 1
ATOM 2986 C CA . TRP A 1 375 ? -11.202 -2.892 9.564 1.00 73.62 375 TRP A CA 1
ATOM 2987 C C . TRP A 1 375 ? -10.660 -1.511 9.183 1.00 73.62 375 TRP A C 1
ATOM 2989 O O . TRP A 1 375 ? -11.016 -0.508 9.794 1.00 73.62 375 TRP A O 1
ATOM 2999 N N . VAL A 1 376 ? -9.772 -1.450 8.191 1.00 77.25 376 VAL A N 1
ATOM 3000 C CA . VAL A 1 376 ? -9.104 -0.202 7.773 1.00 77.25 376 VAL A CA 1
ATOM 3001 C C . VAL A 1 376 ? -9.728 0.426 6.524 1.00 77.25 376 VAL A C 1
ATOM 3003 O O . VAL A 1 376 ? -9.540 1.620 6.290 1.00 77.25 376 VAL A O 1
ATOM 3006 N N . MET A 1 377 ? -10.484 -0.353 5.747 1.00 84.69 377 MET A N 1
ATOM 3007 C CA . MET A 1 377 ? -11.225 0.088 4.562 1.00 84.69 377 MET A CA 1
ATOM 3008 C C . MET A 1 377 ? -12.450 -0.812 4.354 1.00 84.69 377 MET A C 1
ATOM 3010 O O . MET A 1 377 ? -12.337 -2.032 4.496 1.00 84.69 377 MET A O 1
ATOM 3014 N N . ILE A 1 378 ? -13.601 -0.213 4.032 1.00 77.62 378 ILE A N 1
ATOM 3015 C CA . ILE A 1 378 ? -14.838 -0.892 3.615 1.00 77.62 378 ILE A CA 1
ATOM 3016 C C . ILE A 1 378 ? -15.474 -0.075 2.474 1.00 77.62 378 ILE A C 1
ATOM 3018 O O . ILE A 1 378 ? -15.670 1.130 2.598 1.00 77.62 378 ILE A O 1
ATOM 3022 N N . ASP A 1 379 ? -15.778 -0.736 1.358 1.00 73.19 379 ASP A N 1
ATOM 3023 C CA . ASP A 1 379 ? -16.348 -0.202 0.111 1.00 73.19 379 ASP A CA 1
ATOM 3024 C C . ASP A 1 379 ? -15.642 1.059 -0.425 1.00 73.19 379 ASP A C 1
ATOM 3026 O O . ASP A 1 379 ? -16.265 2.028 -0.857 1.00 73.19 379 ASP A O 1
ATOM 3030 N N . GLY A 1 380 ? -14.307 1.061 -0.382 1.00 69.69 380 GLY A N 1
ATOM 3031 C CA . GLY A 1 380 ? -13.490 2.183 -0.854 1.00 69.69 380 GLY A CA 1
ATOM 3032 C C . GLY A 1 380 ? -13.475 3.401 0.079 1.00 69.69 380 GLY A C 1
ATOM 3033 O O . GLY A 1 380 ? -12.879 4.427 -0.259 1.00 69.69 380 GLY A O 1
ATOM 3034 N N . GLU A 1 381 ? -14.087 3.306 1.261 1.00 66.94 381 GLU A N 1
ATOM 3035 C CA . GLU A 1 381 ? -14.052 4.334 2.298 1.00 66.94 381 GLU A CA 1
ATOM 3036 C C . GLU A 1 381 ? -13.296 3.844 3.545 1.00 66.94 381 GLU A C 1
ATOM 3038 O O . GLU A 1 381 ? -13.352 2.678 3.940 1.00 66.94 381 GLU A O 1
ATOM 3043 N N . ARG A 1 382 ? -12.590 4.768 4.208 1.00 65.56 382 ARG A N 1
ATOM 3044 C CA . ARG A 1 382 ? -12.234 4.611 5.630 1.00 65.56 382 ARG A CA 1
ATOM 3045 C C . ARG A 1 382 ? -13.538 4.714 6.440 1.00 65.56 382 ARG A C 1
ATOM 3047 O O . ARG A 1 382 ? -14.384 5.506 6.042 1.00 65.56 382 ARG A O 1
ATOM 3054 N N . LEU A 1 383 ? -13.701 3.950 7.533 1.00 66.19 383 LEU A N 1
ATOM 3055 C CA . LEU A 1 383 ? -14.929 3.869 8.363 1.00 66.19 383 LEU A CA 1
ATOM 3056 C C . LEU A 1 383 ? -15.824 5.131 8.288 1.00 66.19 383 LEU A C 1
ATOM 3058 O O . LEU A 1 383 ? -15.453 6.193 8.783 1.00 66.19 383 LEU A O 1
ATOM 3062 N N . LEU A 1 384 ? -17.001 5.027 7.666 1.00 68.50 384 LEU A N 1
ATOM 3063 C CA . LEU A 1 384 ? -17.970 6.118 7.511 1.00 68.50 384 LEU A CA 1
ATOM 3064 C C . LEU A 1 384 ? -19.233 5.755 8.294 1.00 68.50 384 LEU A C 1
ATOM 3066 O O . LEU A 1 384 ? -19.845 4.736 8.008 1.00 68.50 384 LEU A O 1
ATOM 3070 N N . LEU A 1 385 ? -19.596 6.575 9.277 1.00 78.12 385 LEU A N 1
ATOM 3071 C CA . LEU A 1 385 ? -20.711 6.331 10.188 1.00 78.12 385 LEU A CA 1
ATOM 3072 C C . LEU A 1 385 ? -21.953 7.107 9.743 1.00 78.12 385 LEU A C 1
ATOM 3074 O O . LEU A 1 385 ? -21.911 8.334 9.615 1.00 78.12 385 LEU A O 1
ATOM 3078 N N . THR A 1 386 ? -23.058 6.409 9.519 1.00 74.31 386 THR A N 1
ATOM 3079 C CA . THR A 1 386 ? -24.347 6.954 9.092 1.00 74.31 386 THR A CA 1
ATOM 3080 C C . THR A 1 386 ? -25.232 7.182 10.307 1.00 74.31 386 THR A C 1
ATOM 3082 O O . THR A 1 386 ? -25.498 6.273 11.090 1.00 74.31 386 THR A O 1
ATOM 3085 N N . LYS A 1 387 ? -25.691 8.421 10.488 1.00 87.38 387 LYS A N 1
ATOM 3086 C CA . LYS A 1 387 ? -26.500 8.822 11.638 1.00 87.38 387 LYS A CA 1
ATOM 3087 C C . LYS A 1 387 ? -27.911 8.245 11.517 1.00 87.38 387 LYS A C 1
ATOM 3089 O O . LYS A 1 387 ? -28.719 8.748 10.745 1.00 87.38 387 LYS A O 1
ATOM 3094 N N . LYS A 1 388 ? -28.223 7.237 12.332 1.00 85.25 388 LYS A N 1
ATOM 3095 C CA . LYS A 1 388 ? -29.545 6.600 12.400 1.00 85.25 388 LYS A CA 1
ATOM 3096 C C . LYS A 1 388 ? -30.583 7.509 13.055 1.00 85.25 388 LYS A C 1
ATOM 3098 O O . LYS A 1 388 ? -31.695 7.671 12.562 1.00 85.25 388 LYS A O 1
ATOM 3103 N N . LYS A 1 389 ? -30.246 8.051 14.224 1.00 92.75 389 LYS A N 1
ATOM 3104 C CA . LYS A 1 389 ? -31.162 8.838 15.059 1.00 92.75 389 LYS A CA 1
ATOM 3105 C C . LYS A 1 389 ? -30.356 9.708 16.004 1.00 92.75 389 LYS A C 1
ATOM 3107 O O . LYS A 1 389 ? -29.301 9.297 16.486 1.00 92.75 389 LYS A O 1
ATOM 3112 N N . THR A 1 390 ? -30.884 10.888 16.300 1.00 95.31 390 THR A N 1
ATOM 3113 C CA . THR A 1 390 ? -30.418 11.696 17.422 1.00 95.31 390 THR A CA 1
ATOM 3114 C C . THR A 1 390 ? -31.489 11.768 18.492 1.00 95.31 390 THR A C 1
ATOM 3116 O O . THR A 1 390 ? -32.671 11.950 18.205 1.00 95.31 390 THR A O 1
ATOM 3119 N N . ILE A 1 391 ? -31.078 11.590 19.740 1.00 95.75 391 ILE A N 1
ATOM 3120 C CA . ILE A 1 391 ? -31.961 11.648 20.902 1.00 95.75 391 ILE A CA 1
ATOM 3121 C C . ILE A 1 391 ? -31.456 12.767 21.785 1.00 95.75 391 ILE A C 1
ATOM 3123 O O . ILE A 1 391 ? -30.300 12.758 22.201 1.00 95.75 391 ILE A O 1
ATOM 3127 N N . ARG A 1 392 ? -32.312 13.747 22.061 1.00 95.75 392 ARG A N 1
ATOM 3128 C CA . ARG A 1 392 ? -31.964 14.836 22.964 1.00 95.75 392 ARG A CA 1
ATOM 3129 C C . ARG A 1 392 ? -32.094 14.357 24.405 1.00 95.75 392 ARG A C 1
ATOM 3131 O O . ARG A 1 392 ? -33.199 14.104 24.875 1.00 95.75 392 ARG A O 1
ATOM 3138 N N . VAL A 1 393 ? -30.971 14.255 25.104 1.00 94.88 393 VAL A N 1
ATOM 3139 C CA . VAL A 1 393 ? -30.937 13.793 26.495 1.00 94.88 393 VAL A CA 1
ATOM 3140 C C . VAL A 1 393 ? -31.315 14.924 27.438 1.00 94.88 393 VAL A C 1
ATOM 3142 O O . VAL A 1 393 ? -32.163 14.737 28.300 1.00 94.88 393 VAL A O 1
ATOM 3145 N N . ASN A 1 394 ? -30.719 16.101 27.265 1.00 93.38 394 ASN A N 1
ATOM 3146 C CA . ASN A 1 394 ? -31.005 17.299 28.055 1.00 93.38 394 ASN A CA 1
ATOM 3147 C C . ASN A 1 394 ? -30.813 18.563 27.187 1.00 93.38 394 ASN A C 1
ATOM 3149 O O . ASN A 1 394 ? -30.924 18.509 25.959 1.00 93.38 394 ASN A O 1
ATOM 3153 N N . GLU A 1 395 ? -30.569 19.724 27.798 1.00 92.69 395 GLU A N 1
ATOM 3154 C CA . GLU A 1 395 ? -30.443 20.979 27.053 1.00 92.69 395 GLU A CA 1
ATOM 3155 C C . GLU A 1 395 ? -29.297 20.996 26.027 1.00 92.69 395 GLU A C 1
ATOM 3157 O O . GLU A 1 395 ? -29.480 21.599 24.966 1.00 92.69 395 GLU A O 1
ATOM 3162 N N . ASP A 1 396 ? -28.179 20.318 26.308 1.00 92.69 396 ASP A N 1
ATOM 3163 C CA . ASP A 1 396 ? -26.913 20.437 25.575 1.00 92.69 396 ASP A CA 1
ATOM 3164 C C . ASP A 1 396 ? -26.258 19.092 25.206 1.00 92.69 396 ASP A C 1
ATOM 3166 O O . ASP A 1 396 ? -25.185 19.075 24.593 1.00 92.69 396 ASP A O 1
ATOM 3170 N N . THR A 1 397 ? -26.900 17.974 25.536 1.00 94.94 397 THR A N 1
ATOM 3171 C CA . THR A 1 397 ? -26.388 16.627 25.297 1.00 94.94 397 THR A CA 1
ATOM 3172 C C . THR A 1 397 ? -27.357 15.809 24.455 1.00 94.94 397 THR A C 1
ATOM 3174 O O . THR A 1 397 ? -28.561 15.742 24.719 1.00 94.94 397 THR A O 1
ATOM 3177 N N . TRP A 1 398 ? -26.804 15.142 23.446 1.00 96.81 398 TRP A N 1
ATOM 3178 C CA . TRP A 1 398 ? -27.520 14.249 22.547 1.00 96.81 398 TRP A CA 1
ATOM 3179 C C . TRP A 1 398 ? -26.845 12.889 22.487 1.00 96.81 398 TRP A C 1
ATOM 3181 O O . TRP A 1 398 ? -25.628 12.789 22.598 1.00 96.81 398 TRP A O 1
ATOM 3191 N N . ILE A 1 399 ? -27.628 11.850 22.240 1.00 96.88 399 ILE A N 1
ATOM 3192 C CA . ILE A 1 399 ? -27.119 10.557 21.791 1.00 96.88 399 ILE A CA 1
ATOM 3193 C C . ILE A 1 399 ? -27.239 10.523 20.275 1.00 96.88 399 ILE A C 1
ATOM 3195 O O . ILE A 1 399 ? -28.282 10.878 19.726 1.00 96.88 399 ILE A O 1
ATOM 3199 N N . VAL A 1 400 ? -26.170 10.108 19.608 1.00 96.81 400 VAL A N 1
ATOM 3200 C CA . VAL A 1 400 ? -26.117 9.896 18.165 1.00 96.81 400 VAL A CA 1
ATOM 3201 C C . VAL A 1 400 ? -25.951 8.401 17.938 1.00 96.81 400 VAL A C 1
ATOM 3203 O O . VAL A 1 400 ? -24.923 7.831 18.298 1.00 96.81 400 VAL A O 1
ATOM 3206 N N . LEU A 1 401 ? -26.985 7.771 17.387 1.00 95.19 401 LEU A N 1
ATOM 3207 C CA . LEU A 1 401 ? -26.977 6.359 17.022 1.00 95.19 401 LEU A CA 1
ATOM 3208 C C . LEU A 1 401 ? -26.460 6.233 15.594 1.00 95.19 401 LEU A C 1
ATOM 3210 O O . LEU A 1 401 ? -26.848 7.027 14.731 1.00 95.19 401 LEU A O 1
ATOM 3214 N N . PHE A 1 402 ? -25.646 5.216 15.344 1.00 88.75 402 PHE A N 1
ATOM 3215 C CA . PHE A 1 402 ? -25.155 4.883 14.016 1.00 88.75 402 PHE A CA 1
ATOM 3216 C C . PHE A 1 402 ? -25.838 3.630 13.471 1.00 88.75 402 PHE A C 1
ATOM 3218 O O . PHE A 1 402 ? -26.289 2.760 14.220 1.00 88.75 402 PHE A O 1
ATOM 3225 N N . GLU A 1 403 ? -25.967 3.561 12.151 1.00 78.81 403 GLU A N 1
ATOM 3226 C CA . GLU A 1 403 ? -26.446 2.348 11.488 1.00 78.81 403 GLU A CA 1
ATOM 3227 C C . GLU A 1 403 ? -25.399 1.230 11.573 1.00 78.81 403 GLU A C 1
ATOM 3229 O O . GLU A 1 403 ? -25.755 0.063 11.731 1.00 78.81 403 GLU A O 1
ATOM 3234 N N . GLU A 1 404 ? -24.116 1.592 11.510 1.00 77.62 404 GLU A N 1
ATOM 3235 C CA . GLU A 1 404 ? -22.980 0.681 11.536 1.00 77.62 404 GLU A CA 1
ATOM 3236 C C . GLU A 1 404 ? -22.738 0.131 12.942 1.00 77.62 404 GLU A C 1
ATOM 3238 O O . GLU A 1 404 ? -22.764 0.858 13.937 1.00 77.62 404 GLU A O 1
ATOM 3243 N N . ARG A 1 405 ? -22.436 -1.167 13.014 1.00 77.75 405 ARG A N 1
ATOM 3244 C CA . ARG A 1 405 ? -21.966 -1.812 14.236 1.00 77.75 405 ARG A CA 1
ATOM 3245 C C . ARG A 1 405 ? -20.443 -1.787 14.256 1.00 77.75 405 ARG A C 1
ATOM 3247 O O . ARG A 1 405 ? -19.800 -2.279 13.332 1.00 77.75 405 ARG A O 1
ATOM 3254 N N . ILE A 1 406 ? -19.882 -1.202 15.303 1.00 74.62 406 ILE A N 1
ATOM 3255 C CA . ILE A 1 406 ? -18.442 -1.184 15.554 1.00 74.62 406 ILE A CA 1
ATOM 3256 C C . ILE A 1 406 ? -18.166 -2.183 16.672 1.00 74.62 406 ILE A C 1
ATOM 3258 O O . ILE A 1 406 ? -18.794 -2.096 17.726 1.00 74.62 406 ILE A O 1
ATOM 3262 N N . ASP A 1 407 ? -17.229 -3.102 16.454 1.00 73.69 407 ASP A N 1
ATOM 3263 C CA . ASP A 1 407 ? -16.724 -3.974 17.514 1.00 73.69 407 ASP A CA 1
ATOM 3264 C C . ASP A 1 407 ? -15.692 -3.207 18.336 1.00 73.69 407 ASP A C 1
ATOM 3266 O O . ASP A 1 407 ? -14.703 -2.710 17.796 1.00 73.69 407 ASP A O 1
ATOM 3270 N N . PHE A 1 408 ? -15.933 -3.079 19.638 1.00 81.12 408 PHE A N 1
ATOM 3271 C CA . PHE A 1 408 ? -15.052 -2.377 20.564 1.00 81.12 408 PHE A CA 1
ATOM 3272 C C . PHE A 1 408 ? -15.171 -2.964 21.971 1.00 81.12 408 PHE A C 1
ATOM 3274 O O . PHE A 1 408 ? -16.217 -3.487 22.358 1.00 81.12 408 PHE A O 1
ATOM 3281 N N . SER A 1 409 ? -14.100 -2.843 22.750 1.00 85.88 409 SER A N 1
ATOM 3282 C CA . SER A 1 409 ? -14.128 -3.097 24.189 1.00 85.88 409 SER A CA 1
ATOM 3283 C C . SER A 1 409 ? -14.649 -1.860 24.934 1.00 85.88 409 SER A C 1
ATOM 3285 O O . SER A 1 409 ? -14.343 -0.735 24.520 1.00 85.88 409 SER A O 1
ATOM 3287 N N . PRO A 1 410 ? -15.398 -2.021 26.040 1.00 90.50 410 PRO A N 1
ATOM 3288 C CA . PRO A 1 410 ? -15.848 -0.898 26.862 1.00 90.50 410 PRO A CA 1
ATOM 3289 C C . PRO A 1 410 ? -14.699 0.054 27.206 1.00 90.50 410 PRO A C 1
ATOM 3291 O O . PRO A 1 410 ? -13.598 -0.386 27.526 1.00 90.50 410 PRO A O 1
ATOM 3294 N N . GLY A 1 411 ? -14.938 1.360 27.100 1.00 86.50 411 GLY A N 1
ATOM 3295 C CA . GLY A 1 411 ? -13.910 2.387 27.295 1.00 86.50 411 GLY A CA 1
ATOM 3296 C C . GLY A 1 411 ? -13.173 2.807 26.018 1.00 86.50 411 GLY A C 1
ATOM 3297 O O . GLY A 1 411 ? -12.497 3.826 26.030 1.00 86.50 411 GLY A O 1
ATOM 3298 N N . GLN A 1 412 ? -13.323 2.113 24.889 1.00 89.81 412 GLN A N 1
ATOM 3299 C CA . GLN A 1 412 ? -12.749 2.583 23.622 1.00 89.81 412 GLN A CA 1
ATOM 3300 C C . GLN A 1 412 ? -13.545 3.741 22.999 1.00 89.81 412 GLN A C 1
ATOM 3302 O O . GLN A 1 412 ? -14.707 3.978 23.321 1.00 89.81 412 GLN A O 1
ATOM 3307 N N . PHE A 1 413 ? -12.921 4.478 22.079 1.00 89.12 413 PHE A N 1
ATOM 3308 C CA . PHE A 1 413 ? -13.499 5.667 21.445 1.00 89.12 413 PHE A CA 1
ATOM 3309 C C . PHE A 1 413 ? -13.278 5.705 19.926 1.00 89.12 413 PHE A C 1
ATOM 3311 O O . PHE A 1 413 ? -12.471 4.963 19.374 1.00 89.12 413 PHE A O 1
ATOM 3318 N N . VAL A 1 414 ? -13.990 6.592 19.230 1.00 87.06 414 VAL A N 1
ATOM 3319 C CA . VAL A 1 414 ? -13.829 6.877 17.797 1.00 87.06 414 VAL A CA 1
ATOM 3320 C C . VAL A 1 414 ? -13.537 8.361 17.585 1.00 87.06 414 VAL A C 1
ATOM 3322 O O . VAL A 1 414 ? -14.113 9.227 18.241 1.00 87.06 414 VAL A O 1
ATOM 3325 N N . MET A 1 415 ? -12.639 8.675 16.655 1.00 84.44 415 MET A N 1
ATOM 3326 C CA . MET A 1 415 ? -12.397 10.040 16.194 1.00 84.44 415 MET A CA 1
ATOM 3327 C C . MET A 1 415 ? -13.336 10.357 15.040 1.00 84.44 415 MET A C 1
ATOM 3329 O O . MET A 1 415 ? -13.291 9.692 14.009 1.00 84.44 415 MET A O 1
ATOM 3333 N N . LEU A 1 416 ? -14.154 11.391 15.191 1.00 86.19 416 LEU A N 1
ATOM 3334 C CA . LEU A 1 416 ? -15.080 11.840 14.161 1.00 86.19 416 LEU A CA 1
ATOM 3335 C C . LEU A 1 416 ? -14.579 13.099 13.469 1.00 86.19 416 LEU A C 1
ATOM 3337 O O . LEU A 1 416 ? -14.222 14.084 14.116 1.00 86.19 416 LEU A O 1
ATOM 3341 N N . GLU A 1 417 ? -14.596 13.075 12.143 1.00 80.44 417 GLU A N 1
ATOM 3342 C CA . GLU A 1 417 ? -14.214 14.182 11.279 1.00 80.44 417 GLU A CA 1
ATOM 3343 C C . GLU A 1 417 ? -15.416 14.659 10.462 1.00 80.44 417 GLU A C 1
ATOM 3345 O O . GLU A 1 417 ? -16.154 13.867 9.869 1.00 80.44 417 GLU A O 1
ATOM 3350 N N . THR A 1 418 ? -15.603 15.979 10.420 1.00 75.38 418 THR A N 1
ATOM 3351 C CA . THR A 1 418 ? -16.640 16.623 9.611 1.00 75.38 418 THR A CA 1
ATOM 3352 C C . THR A 1 418 ? -16.066 17.838 8.883 1.00 75.38 418 THR A C 1
ATOM 3354 O O . THR A 1 418 ? -15.050 18.381 9.319 1.00 75.38 418 THR A O 1
ATOM 3357 N N . PRO A 1 419 ? -16.722 18.366 7.831 1.00 69.00 419 PRO A N 1
ATOM 3358 C CA . PRO A 1 419 ? -16.257 19.581 7.152 1.00 69.00 419 PRO A CA 1
ATOM 3359 C C . PRO A 1 419 ? -16.111 20.808 8.071 1.00 69.00 419 PRO A C 1
ATOM 3361 O O . PRO A 1 419 ? -15.462 21.786 7.704 1.00 69.00 419 PRO A O 1
ATOM 3364 N N . LYS A 1 420 ? -16.752 20.792 9.249 1.00 71.31 420 LYS A N 1
ATOM 3365 C CA . LYS A 1 420 ? -16.748 21.877 10.245 1.00 71.31 420 LYS A CA 1
ATOM 3366 C C . LYS A 1 420 ? -16.062 21.487 11.560 1.00 71.31 420 LYS A C 1
ATOM 3368 O O . LYS A 1 420 ? -16.061 22.284 12.499 1.00 71.31 420 LYS A O 1
ATOM 3373 N N . LEU A 1 421 ? -15.502 20.281 11.644 1.00 70.06 421 LEU A N 1
ATOM 3374 C CA . LEU A 1 421 ? -14.840 19.747 12.828 1.00 70.06 421 LEU A CA 1
ATOM 3375 C C . LEU A 1 421 ? -13.611 18.948 12.408 1.00 70.06 421 LEU A C 1
ATOM 3377 O O . LEU A 1 421 ? -13.717 17.836 11.890 1.00 70.06 421 LEU A O 1
ATOM 3381 N N . VAL A 1 422 ? -12.439 19.504 12.697 1.00 66.31 422 VAL A N 1
ATOM 3382 C CA . VAL A 1 422 ? -11.186 18.760 12.600 1.00 66.31 422 VAL A CA 1
ATOM 3383 C C . VAL A 1 422 ? -11.193 17.730 13.727 1.00 66.31 422 VAL A C 1
ATOM 3385 O O . VAL A 1 422 ? -11.158 18.127 14.887 1.00 66.31 422 VAL A O 1
ATOM 3388 N N . ARG A 1 423 ? -11.328 16.448 13.359 1.00 74.44 423 ARG A N 1
ATOM 3389 C CA . ARG A 1 423 ? -11.184 15.224 14.178 1.00 74.44 423 ARG A CA 1
ATOM 3390 C C . ARG A 1 423 ? -11.368 15.405 15.692 1.00 74.44 423 ARG A C 1
ATOM 3392 O O . ARG A 1 423 ? -10.454 15.862 16.372 1.00 74.44 423 ARG A O 1
ATOM 3399 N N . LYS A 1 424 ? -12.499 14.944 16.234 1.00 83.69 424 LYS A N 1
ATOM 3400 C CA . LYS A 1 424 ? -12.802 14.980 17.675 1.00 83.69 424 LYS A CA 1
ATOM 3401 C C . LYS A 1 424 ? -13.146 13.587 18.232 1.00 83.69 424 LYS A C 1
ATOM 3403 O O . LYS A 1 424 ? -13.863 12.859 17.550 1.00 83.69 424 LYS A O 1
ATOM 3408 N N . PRO A 1 425 ? -12.680 13.225 19.438 1.00 85.75 425 PRO A N 1
ATOM 3409 C CA . PRO A 1 425 ? -12.961 11.931 20.057 1.00 85.75 425 PRO A CA 1
ATOM 3410 C C . PRO A 1 425 ? -14.369 11.855 20.645 1.00 85.75 425 PRO A C 1
ATOM 3412 O O . PRO A 1 425 ? -14.880 12.840 21.184 1.00 85.75 425 PRO A O 1
ATOM 3415 N N . PHE A 1 426 ? -14.949 10.659 20.576 1.00 90.88 426 PHE A N 1
ATOM 3416 C CA . PHE A 1 426 ? -16.215 10.289 21.199 1.00 90.88 426 PHE A CA 1
ATOM 3417 C C . PHE A 1 426 ? -16.146 8.843 21.682 1.00 90.88 426 PHE A C 1
ATOM 3419 O O . PHE A 1 426 ? -15.805 7.955 20.901 1.00 90.88 426 PHE A O 1
ATOM 3426 N N . VAL A 1 427 ? -16.460 8.604 22.956 1.00 91.38 427 VAL A N 1
ATOM 3427 C CA . VAL A 1 427 ? -16.467 7.249 23.526 1.00 91.38 427 VAL A CA 1
ATOM 3428 C C . VAL A 1 427 ? -17.520 6.407 22.824 1.00 91.38 427 VAL A C 1
ATOM 3430 O O . VAL A 1 427 ? -18.655 6.849 22.642 1.00 91.38 427 VAL A O 1
ATOM 3433 N N . LEU A 1 428 ? -17.116 5.210 22.411 1.00 92.56 428 LEU A N 1
ATOM 3434 C CA . LEU A 1 428 ? -17.994 4.244 21.785 1.00 92.56 428 LEU A CA 1
ATOM 3435 C C . LEU A 1 428 ? -18.861 3.588 22.850 1.00 92.56 428 LEU A C 1
ATOM 3437 O O . LEU A 1 428 ? -18.400 3.184 23.917 1.00 92.56 428 LEU A O 1
ATOM 3441 N N . GLY A 1 429 ? -20.139 3.486 22.533 1.00 94.69 429 GLY A N 1
ATOM 3442 C CA . GLY A 1 429 ? -21.127 2.902 23.405 1.00 94.69 429 GLY A CA 1
ATOM 3443 C C . GLY A 1 429 ? -22.250 2.248 22.622 1.00 94.69 429 GLY A C 1
ATOM 3444 O O . GLY A 1 429 ? -22.182 2.118 21.396 1.00 94.69 429 GLY A O 1
ATOM 3445 N N . TYR A 1 430 ? -23.300 1.859 23.337 1.00 93.12 430 TYR A N 1
ATOM 3446 C CA . TYR A 1 430 ? -24.512 1.328 22.725 1.00 93.12 430 TYR A CA 1
ATOM 3447 C C . TYR A 1 430 ? -25.749 2.114 23.150 1.00 93.12 430 TYR A C 1
ATOM 3449 O O . TYR A 1 430 ? -25.815 2.657 24.250 1.00 93.12 430 TYR A O 1
ATOM 3457 N N . TRP A 1 431 ? -26.750 2.163 22.277 1.00 93.69 431 TRP A N 1
ATOM 3458 C CA . TRP A 1 431 ? -28.090 2.642 22.610 1.00 93.69 431 TRP A CA 1
ATOM 3459 C C . TRP A 1 431 ? -29.121 1.986 21.693 1.00 93.69 431 TRP A C 1
ATOM 3461 O O . TRP A 1 431 ? -28.889 1.926 20.489 1.00 93.69 431 TRP A O 1
ATOM 3471 N N . GLU A 1 432 ? -30.240 1.492 22.239 1.00 88.44 432 GLU A N 1
ATOM 3472 C CA . GLU A 1 432 ? -31.273 0.767 21.465 1.00 88.44 432 GLU A CA 1
ATOM 3473 C C . GLU A 1 432 ? -30.669 -0.335 20.546 1.00 88.44 432 GLU A C 1
ATOM 3475 O O . GLU A 1 432 ? -31.094 -0.489 19.409 1.00 88.44 432 GLU A O 1
ATOM 3480 N N . ASP A 1 433 ? -29.634 -1.057 21.005 1.00 82.50 433 ASP A N 1
ATOM 3481 C CA . ASP A 1 433 ? -28.857 -2.070 20.249 1.00 82.50 433 ASP A CA 1
ATOM 3482 C C . ASP A 1 433 ? -27.945 -1.583 19.112 1.00 82.50 433 ASP A C 1
ATOM 3484 O O . ASP A 1 433 ? -27.265 -2.390 18.478 1.00 82.50 433 ASP A O 1
ATOM 3488 N N . HIS A 1 434 ? -27.820 -0.275 18.914 1.00 88.94 434 HIS A N 1
ATOM 3489 C CA . HIS A 1 434 ? -26.902 0.312 17.938 1.00 88.94 434 HIS A CA 1
ATOM 3490 C C . HIS A 1 434 ? -25.612 0.799 18.577 1.00 88.94 434 HIS A C 1
ATOM 3492 O O . HIS A 1 434 ? -25.624 1.241 19.727 1.00 88.94 434 HIS A O 1
ATOM 3498 N N . THR A 1 435 ? -24.515 0.796 17.812 1.00 92.94 435 THR A N 1
ATOM 3499 C CA . THR A 1 435 ? -23.342 1.596 18.172 1.00 92.94 435 THR A CA 1
ATOM 3500 C C . THR A 1 435 ? -23.763 3.055 18.249 1.00 92.94 435 THR A C 1
ATOM 3502 O O . THR A 1 435 ? -24.420 3.588 17.353 1.00 92.94 435 THR A O 1
ATOM 3505 N N . ALA A 1 436 ? -23.406 3.702 19.345 1.00 96.19 436 ALA A N 1
ATOM 3506 C CA . ALA A 1 436 ? -23.819 5.057 19.630 1.00 96.19 436 ALA A CA 1
ATOM 3507 C C . ALA A 1 436 ? -22.693 5.828 20.306 1.00 96.19 436 ALA A C 1
ATOM 3509 O O . ALA A 1 436 ? -21.790 5.253 20.912 1.00 96.19 436 ALA A O 1
ATOM 3510 N N . ILE A 1 437 ? -22.786 7.147 20.210 1.00 95.75 437 ILE A N 1
ATOM 3511 C CA . ILE A 1 437 ? -21.952 8.074 20.965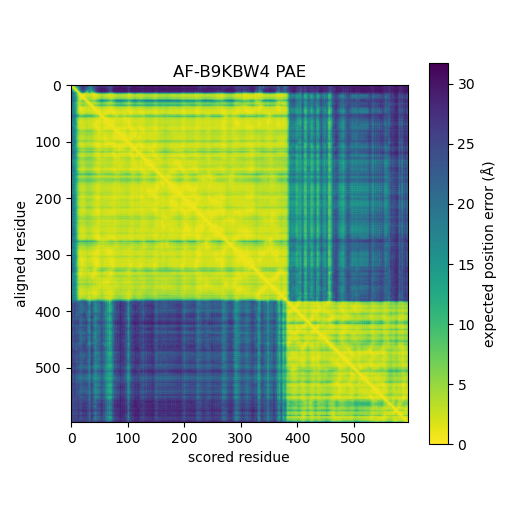 1.00 95.75 437 ILE A CA 1
ATOM 3512 C C . ILE A 1 437 ? -22.830 9.102 21.663 1.00 95.75 437 ILE A C 1
ATOM 3514 O O . ILE A 1 437 ? -23.912 9.456 21.187 1.00 95.75 437 ILE A O 1
ATOM 3518 N N . SER A 1 438 ? -22.335 9.632 22.768 1.00 95.06 438 SER A N 1
ATOM 3519 C CA . SER A 1 438 ? -22.921 10.793 23.428 1.00 95.06 438 SER A CA 1
ATOM 3520 C C . SER A 1 438 ? -22.166 12.062 23.004 1.00 95.06 438 SER A C 1
ATOM 3522 O O . SER A 1 438 ? -20.938 12.103 22.994 1.00 95.06 438 SER A O 1
ATOM 3524 N N . VAL A 1 439 ? -22.897 13.108 22.615 1.00 94.19 439 VAL A N 1
ATOM 3525 C CA . VAL A 1 439 ? -22.361 14.355 22.053 1.00 94.19 439 VAL A CA 1
ATOM 3526 C C . VAL A 1 439 ? -22.874 15.551 22.842 1.00 94.19 439 VAL A C 1
ATOM 3528 O O . VAL A 1 439 ? -24.064 15.862 22.809 1.00 94.19 439 VAL A O 1
ATOM 3531 N N . GLN A 1 440 ? -21.955 16.277 23.480 1.00 92.69 440 GLN A N 1
ATOM 3532 C CA . GLN A 1 440 ? -22.242 17.597 24.043 1.00 92.69 440 GLN A CA 1
ATOM 3533 C C . GLN A 1 440 ? -22.031 18.701 22.997 1.00 92.69 440 GLN A C 1
ATOM 3535 O O . GLN A 1 440 ? -20.953 18.828 22.388 1.00 92.69 440 GLN A O 1
ATOM 3540 N N . VAL A 1 441 ? -23.034 19.550 22.789 1.00 92.50 441 VAL A N 1
ATOM 3541 C CA . VAL A 1 441 ? -22.956 20.657 21.829 1.00 92.50 441 VAL A CA 1
ATOM 3542 C C . VAL A 1 441 ? -22.270 21.869 22.470 1.00 92.50 441 VAL A C 1
ATOM 3544 O O . VAL A 1 441 ? -22.899 22.675 23.141 1.00 92.50 441 VAL A O 1
ATOM 3547 N N . LYS A 1 442 ? -20.956 22.019 22.234 1.00 86.62 442 LYS A N 1
ATOM 3548 C CA . LYS A 1 442 ? -20.137 23.162 22.697 1.00 86.62 442 LYS A CA 1
ATOM 3549 C C . LYS A 1 442 ? -19.811 24.187 21.598 1.00 86.62 442 LYS A C 1
ATOM 3551 O O . LYS A 1 442 ? -19.284 25.252 21.894 1.00 86.62 442 LYS A O 1
ATOM 3556 N N . GLY A 1 443 ? -20.067 23.883 20.322 1.00 87.56 443 GLY A N 1
ATOM 3557 C CA . GLY A 1 443 ? -19.735 24.786 19.215 1.00 87.56 443 GLY A CA 1
ATOM 3558 C C . GLY A 1 443 ? -20.201 24.287 17.850 1.00 87.56 443 GLY A C 1
ATOM 3559 O O . GLY A 1 443 ? -20.833 23.237 17.748 1.00 87.56 443 GLY A O 1
ATOM 3560 N N . LYS A 1 444 ? -19.860 25.030 16.786 1.00 85.38 444 LYS A N 1
ATOM 3561 C CA . LYS A 1 444 ? -20.344 24.766 15.415 1.00 85.38 444 LYS A CA 1
ATOM 3562 C C . LYS A 1 444 ? -20.067 23.335 14.942 1.00 85.38 444 LYS A C 1
ATOM 3564 O O . LYS A 1 444 ? -20.946 22.720 14.360 1.00 85.38 444 LYS A O 1
ATOM 3569 N N . GLY A 1 445 ? -18.883 22.791 15.229 1.00 85.81 445 GLY A N 1
ATOM 3570 C CA . GLY A 1 445 ? -18.508 21.445 14.791 1.00 85.81 445 GLY A CA 1
ATOM 3571 C C . GLY A 1 445 ? -19.316 20.320 15.452 1.00 85.81 445 GLY A C 1
ATOM 3572 O O . GLY A 1 445 ? -19.776 19.421 14.757 1.00 85.81 445 GLY A O 1
ATOM 3573 N N . THR A 1 446 ? -19.542 20.365 16.772 1.00 89.75 446 THR A N 1
ATOM 3574 C CA . THR A 1 446 ? -20.365 19.338 17.445 1.00 89.75 446 THR A CA 1
ATOM 3575 C C . THR A 1 446 ? -21.857 19.551 17.230 1.00 89.75 446 THR A C 1
ATOM 3577 O O . THR A 1 446 ? -22.595 18.576 17.147 1.00 89.75 446 THR A O 1
ATOM 3580 N N . LYS A 1 447 ? -22.298 20.802 17.050 1.00 91.88 447 LYS A N 1
ATOM 3581 C CA . LYS A 1 447 ? -23.655 21.107 16.585 1.00 91.88 447 LYS A CA 1
ATOM 3582 C C . LYS A 1 447 ? -23.921 20.469 15.220 1.00 91.88 447 LYS A C 1
ATOM 3584 O O . LYS A 1 447 ? -24.945 19.820 15.043 1.00 91.88 447 LYS A O 1
ATOM 3589 N N . TRP A 1 448 ? -22.955 20.570 14.304 1.00 88.69 448 TRP A N 1
ATOM 3590 C CA . TRP A 1 448 ? -23.043 19.965 12.977 1.00 88.69 448 TRP A CA 1
ATOM 3591 C C . TRP A 1 448 ? -23.229 18.445 13.049 1.00 88.69 448 TRP A C 1
ATOM 3593 O O . TRP A 1 448 ? -24.101 17.923 12.370 1.00 88.69 448 TRP A O 1
ATOM 3603 N N . ILE A 1 449 ? -22.493 17.740 13.921 1.00 90.19 449 ILE A N 1
ATOM 3604 C CA . ILE A 1 449 ? -22.670 16.289 14.152 1.00 90.19 449 ILE A CA 1
ATOM 3605 C C . ILE A 1 449 ? -24.129 15.945 14.489 1.00 90.19 449 ILE A C 1
ATOM 3607 O O . ILE A 1 449 ? -24.707 15.019 13.919 1.00 90.19 449 ILE A O 1
ATOM 3611 N N . VAL A 1 450 ? -24.728 16.689 15.418 1.00 92.50 450 VAL A N 1
ATOM 3612 C CA . VAL A 1 450 ? -26.067 16.386 15.931 1.00 92.50 450 VAL A CA 1
ATOM 3613 C C . VAL A 1 450 ? -27.152 16.793 14.936 1.00 92.50 450 VAL A C 1
ATOM 3615 O O . VAL A 1 450 ? -28.053 16.004 14.658 1.00 92.50 450 VAL A O 1
ATOM 3618 N N . GLU A 1 451 ? -27.071 17.994 14.371 1.00 89.25 451 GLU A N 1
ATOM 3619 C CA . GLU A 1 451 ? -28.172 18.590 13.607 1.00 89.25 451 GLU A CA 1
ATOM 3620 C C . GLU A 1 451 ? -28.059 18.340 12.101 1.00 89.25 451 GLU A C 1
ATOM 3622 O O . GLU A 1 451 ? -29.040 17.967 11.470 1.00 89.25 451 GLU A O 1
ATOM 3627 N N . GLU A 1 452 ? -26.865 18.481 11.528 1.00 82.69 452 GLU A N 1
ATOM 3628 C CA . GLU A 1 452 ? -26.685 18.592 10.072 1.00 82.69 452 GLU A CA 1
ATOM 3629 C C . GLU A 1 452 ? -26.053 17.343 9.439 1.00 82.69 452 GLU A C 1
ATOM 3631 O O . GLU A 1 452 ? -26.316 17.024 8.284 1.00 82.69 452 GLU A O 1
ATOM 3636 N N . ALA A 1 453 ? -25.214 16.619 10.180 1.00 78.12 453 ALA A N 1
ATOM 3637 C CA . ALA A 1 453 ? -24.455 15.494 9.655 1.00 78.12 453 ALA A CA 1
ATOM 3638 C C . ALA A 1 453 ? -25.346 14.276 9.419 1.00 78.12 453 ALA A C 1
ATOM 3640 O O . ALA A 1 453 ? -25.836 13.684 10.378 1.00 78.12 453 ALA A O 1
ATOM 3641 N N . GLU A 1 454 ? -25.506 13.848 8.173 1.00 74.06 454 GLU A N 1
ATOM 3642 C CA . GLU A 1 454 ? -26.106 12.541 7.874 1.00 74.06 454 GLU A CA 1
ATOM 3643 C C . GLU A 1 454 ? -25.059 11.421 7.908 1.00 74.06 454 GLU A C 1
ATOM 3645 O O . GLU A 1 454 ? -25.332 10.321 8.382 1.00 74.06 454 GLU A O 1
ATOM 3650 N N . LYS A 1 455 ? -23.837 11.717 7.448 1.00 72.12 455 LYS A N 1
ATOM 3651 C CA . LYS A 1 455 ? -22.691 10.802 7.444 1.00 72.12 455 LYS A CA 1
ATOM 3652 C C . LYS A 1 455 ? -21.462 11.475 8.024 1.00 72.12 455 LYS A C 1
ATOM 3654 O O . LYS A 1 455 ? -21.199 12.648 7.751 1.00 72.12 455 LYS A O 1
ATOM 3659 N N . ILE A 1 456 ? -20.698 10.723 8.803 1.00 83.50 456 ILE A N 1
ATOM 3660 C CA . ILE A 1 456 ? -19.558 11.227 9.557 1.00 83.50 456 ILE A CA 1
ATOM 3661 C C . ILE A 1 456 ? -18.378 10.293 9.352 1.00 83.50 456 ILE A C 1
ATOM 3663 O O . ILE A 1 456 ? -18.488 9.090 9.558 1.00 83.50 456 ILE A O 1
ATOM 3667 N N . LYS A 1 457 ? -17.228 10.836 8.953 1.00 78.38 457 LYS A N 1
ATOM 3668 C CA . LYS A 1 457 ? -16.011 10.031 8.832 1.00 78.38 457 LYS A CA 1
ATOM 3669 C C . LYS A 1 457 ? -15.524 9.665 10.226 1.00 78.38 457 LYS A C 1
ATOM 3671 O O . LYS A 1 457 ? -15.332 10.548 11.060 1.00 78.38 457 LYS A O 1
ATOM 3676 N N . GLY A 1 458 ? -15.346 8.376 10.460 1.00 79.75 458 GLY A N 1
ATOM 3677 C CA . GLY A 1 458 ? -14.881 7.801 11.708 1.00 79.75 458 GLY A CA 1
ATOM 3678 C C . GLY A 1 458 ? -13.477 7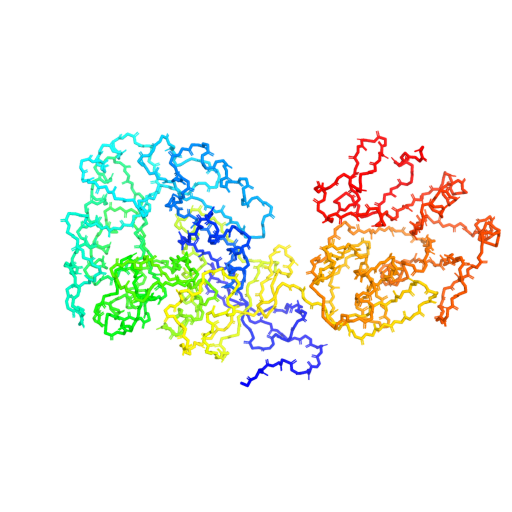.221 11.576 1.00 79.75 458 GLY A C 1
ATOM 3679 O O . GLY A 1 458 ? -13.076 6.691 10.542 1.00 79.75 458 GLY A O 1
ATOM 3680 N N . HIS A 1 459 ? -12.717 7.311 12.659 1.00 73.31 459 HIS A N 1
ATOM 3681 C CA . HIS A 1 459 ? -11.441 6.635 12.810 1.00 73.31 459 HIS A CA 1
ATOM 3682 C C . HIS A 1 459 ? -11.365 6.014 14.206 1.00 73.31 459 HIS A C 1
ATOM 3684 O O . HIS A 1 459 ? -11.233 6.717 15.206 1.00 73.31 459 HIS A O 1
ATOM 3690 N N . GLY A 1 460 ? -11.513 4.695 14.268 1.00 73.88 460 GLY A N 1
ATOM 3691 C CA . GLY A 1 460 ? -11.524 3.912 15.500 1.00 73.88 460 GLY A CA 1
ATOM 3692 C C . GLY A 1 460 ? -12.023 2.483 15.264 1.00 73.88 460 GLY A C 1
ATOM 3693 O O . GLY A 1 460 ? -12.250 2.123 14.107 1.00 73.88 460 GLY A O 1
ATOM 3694 N N . PRO A 1 461 ? -12.178 1.677 16.329 1.00 82.31 461 PRO A N 1
ATOM 3695 C CA . PRO A 1 461 ? -11.992 2.044 17.739 1.00 82.31 461 PRO A CA 1
ATOM 3696 C C . PRO A 1 461 ? -10.528 2.352 18.108 1.00 82.31 461 PRO A C 1
ATOM 3698 O O . PRO A 1 461 ? -9.595 1.800 17.526 1.00 82.31 461 PRO A O 1
ATOM 3701 N N . LEU A 1 462 ? -10.336 3.253 19.071 1.00 74.00 462 LEU A N 1
ATOM 3702 C CA . LEU A 1 462 ? -9.061 3.700 19.643 1.00 74.00 462 LEU A CA 1
ATOM 3703 C C . LEU A 1 462 ? -9.125 3.658 21.178 1.00 74.00 462 LEU A C 1
ATOM 3705 O O . LEU A 1 462 ? -10.205 3.551 21.760 1.00 74.00 462 LEU A O 1
ATOM 3709 N N . GLY A 1 463 ? -7.969 3.790 21.829 1.00 77.00 463 GLY A N 1
ATOM 3710 C CA . GLY A 1 463 ? -7.844 3.684 23.282 1.00 77.00 463 GLY A CA 1
ATOM 3711 C C . GLY A 1 463 ? -7.841 2.239 23.775 1.00 77.00 463 GLY A C 1
ATOM 3712 O O . GLY A 1 463 ? -8.084 1.290 23.017 1.00 77.00 463 GLY A O 1
ATOM 3713 N N . ASN A 1 464 ? -7.541 2.082 25.060 1.00 76.44 464 ASN A N 1
ATOM 3714 C CA . ASN A 1 464 ? -7.540 0.780 25.713 1.00 76.44 464 ASN A CA 1
ATOM 3715 C C . ASN A 1 464 ? -8.951 0.415 26.172 1.00 76.44 464 ASN A C 1
ATOM 3717 O O . ASN A 1 464 ? -9.673 1.249 26.719 1.00 76.44 464 ASN A O 1
ATOM 3721 N N . GLY A 1 465 ? -9.325 -0.845 25.953 1.00 83.06 465 GLY A N 1
ATOM 3722 C CA . GLY A 1 465 ? -10.488 -1.419 26.609 1.00 83.06 465 GLY A CA 1
ATOM 3723 C C . GLY A 1 465 ? -10.280 -1.465 28.120 1.00 83.06 465 GLY A C 1
ATOM 3724 O O . GLY A 1 465 ? -9.153 -1.585 28.603 1.00 83.06 465 GLY A O 1
ATOM 3725 N N . PHE A 1 466 ? -11.374 -1.381 28.855 1.00 89.12 466 PHE A N 1
ATOM 3726 C CA . PHE A 1 466 ? -11.407 -1.537 30.293 1.00 89.12 466 PHE A CA 1
ATOM 3727 C C . PHE A 1 466 ? -12.232 -2.765 30.637 1.00 89.12 466 PHE A C 1
ATOM 3729 O O . PHE A 1 466 ? -13.298 -2.981 30.066 1.00 89.12 466 PHE A O 1
ATOM 3736 N N . GLU A 1 467 ? -11.742 -3.548 31.589 1.00 88.12 467 GLU A N 1
ATOM 3737 C CA . GLU A 1 467 ? -12.449 -4.694 32.137 1.00 88.12 467 GLU A CA 1
ATOM 3738 C C . GLU A 1 467 ? -12.069 -4.867 33.603 1.00 88.12 467 GLU A C 1
ATOM 3740 O O . GLU A 1 467 ? -10.892 -4.765 33.972 1.00 88.12 467 GLU A O 1
ATOM 3745 N N . LYS A 1 468 ? -13.074 -5.130 34.443 1.00 90.94 468 LYS A N 1
ATOM 3746 C CA . LYS A 1 468 ? -12.875 -5.432 35.856 1.00 90.94 468 LYS A CA 1
ATOM 3747 C C . LYS A 1 468 ? -13.827 -6.523 36.340 1.00 90.94 468 LYS A C 1
ATOM 3749 O O . LYS A 1 468 ? -15.016 -6.463 36.030 1.00 90.94 468 LYS A O 1
ATOM 3754 N N . PRO A 1 469 ? -13.324 -7.503 37.115 1.00 88.50 469 PRO A N 1
ATOM 3755 C CA . PRO A 1 469 ? -14.181 -8.481 37.767 1.00 88.50 469 PRO A CA 1
ATOM 3756 C C . PRO A 1 469 ? -14.951 -7.837 38.929 1.00 88.50 469 PRO A C 1
ATOM 3758 O O . PRO A 1 469 ? -14.603 -6.755 39.400 1.00 88.50 469 PRO A O 1
ATOM 3761 N N . GLY A 1 470 ? -15.967 -8.540 39.426 1.00 93.75 470 GLY A N 1
ATOM 3762 C CA . GLY A 1 470 ? -16.778 -8.081 40.556 1.00 93.75 470 GLY A CA 1
ATOM 3763 C C . GLY A 1 470 ? -17.926 -7.158 40.149 1.00 93.75 470 GLY A C 1
ATOM 3764 O O . GLY A 1 470 ? -18.186 -6.941 38.964 1.00 93.75 470 GLY A O 1
ATOM 3765 N N . LYS A 1 471 ? -18.648 -6.659 41.151 1.00 96.88 471 LYS A N 1
ATOM 3766 C CA . LYS A 1 471 ? -19.763 -5.729 40.999 1.00 96.88 471 LYS A CA 1
ATOM 3767 C C . LYS A 1 471 ? -19.251 -4.287 41.044 1.00 96.88 471 LYS A C 1
ATOM 3769 O O . LYS A 1 471 ? -18.785 -3.829 42.087 1.00 96.88 471 LYS A O 1
ATOM 3774 N N . GLY A 1 472 ? -19.370 -3.571 39.928 1.00 97.31 472 GLY A N 1
ATOM 3775 C CA . GLY A 1 472 ? -18.939 -2.174 39.805 1.00 97.31 472 GLY A CA 1
ATOM 3776 C C . GLY A 1 472 ? -20.078 -1.153 39.885 1.00 97.31 472 GLY A C 1
ATOM 3777 O O . GLY A 1 472 ? 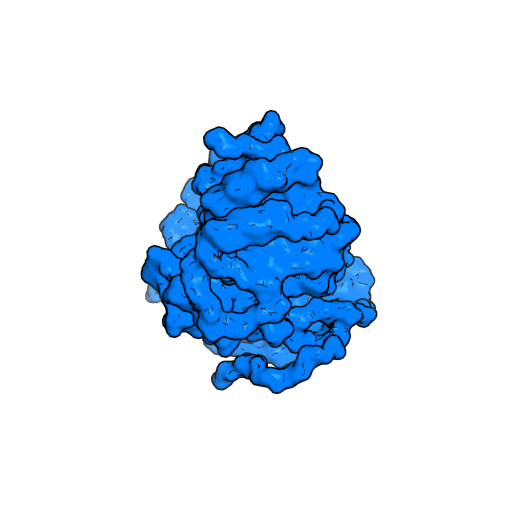-21.240 -1.494 39.666 1.00 97.31 472 GLY A O 1
ATOM 3778 N N . LEU A 1 473 ? -19.739 0.114 40.141 1.00 97.81 473 LEU A N 1
ATOM 3779 C CA . LEU A 1 473 ? -20.650 1.256 39.981 1.00 97.81 473 LEU A CA 1
ATOM 3780 C C . LEU A 1 473 ? -20.090 2.268 38.978 1.00 97.81 473 LEU A C 1
ATOM 3782 O O . LEU A 1 473 ? -19.007 2.820 39.177 1.00 97.81 473 LEU A O 1
ATOM 3786 N N . LEU A 1 474 ? -20.866 2.569 37.938 1.00 97.69 474 LEU A N 1
ATOM 3787 C CA . LEU A 1 474 ? -20.592 3.670 37.019 1.00 97.69 474 LEU A CA 1
ATOM 3788 C C . LEU A 1 474 ? -21.250 4.953 37.529 1.00 97.69 474 LEU A C 1
ATOM 3790 O O . LEU A 1 474 ? -22.464 4.994 37.709 1.00 97.69 474 LEU A O 1
ATOM 3794 N N . ILE A 1 475 ? -20.470 6.013 37.720 1.00 97.69 475 ILE A N 1
ATOM 3795 C CA . ILE A 1 475 ? -20.955 7.348 38.090 1.00 97.69 475 ILE A CA 1
ATOM 3796 C C . ILE A 1 475 ? -20.695 8.277 36.909 1.00 97.69 475 ILE A C 1
ATOM 3798 O O . ILE A 1 475 ? -19.557 8.677 36.661 1.00 97.69 475 ILE A O 1
ATOM 3802 N N . ILE A 1 476 ? -21.741 8.600 36.153 1.00 95.94 476 ILE A N 1
ATOM 3803 C CA . ILE A 1 476 ? -21.588 9.232 34.841 1.00 95.94 476 ILE A CA 1
ATOM 3804 C C . ILE A 1 476 ? -22.373 10.533 34.691 1.00 95.94 476 ILE A C 1
ATOM 3806 O O . ILE A 1 476 ? -23.437 10.713 35.285 1.00 95.94 476 ILE A O 1
ATOM 3810 N N . SER A 1 477 ? -21.892 11.435 33.835 1.00 93.94 477 SER A N 1
ATOM 3811 C CA . SER A 1 477 ? -22.720 12.513 33.289 1.00 93.94 477 SER A CA 1
ATOM 3812 C C . SER A 1 477 ? -23.519 12.059 32.059 1.00 93.94 477 SER A C 1
ATOM 3814 O O . SER A 1 477 ? -23.197 11.043 31.437 1.00 93.94 477 SER A O 1
ATOM 3816 N N . PRO A 1 478 ? -24.540 12.830 31.630 1.00 92.88 478 PRO A N 1
ATOM 3817 C CA . PRO A 1 478 ? -25.304 12.546 30.410 1.00 92.88 478 PRO A CA 1
ATOM 3818 C C . PRO A 1 478 ? -24.443 12.334 29.154 1.00 92.88 478 PRO A C 1
ATOM 3820 O O . PRO A 1 478 ? -24.812 11.587 28.244 1.00 92.88 478 PRO A O 1
ATOM 3823 N N . THR A 1 479 ? -23.269 12.968 29.109 1.00 90.56 479 THR A N 1
ATOM 3824 C CA . THR A 1 479 ? -22.281 12.862 28.028 1.00 90.56 479 THR A CA 1
ATOM 3825 C C . THR A 1 479 ? -21.635 11.485 27.903 1.00 90.56 479 THR A C 1
ATOM 3827 O O . THR A 1 479 ? -20.912 11.270 26.937 1.00 90.56 479 THR A O 1
ATOM 3830 N N . CYS A 1 480 ? -21.933 10.548 28.807 1.00 92.06 480 CYS A N 1
ATOM 3831 C CA . CYS A 1 480 ? -21.311 9.224 28.850 1.00 92.06 480 CYS A CA 1
ATOM 3832 C C . CYS A 1 480 ? -22.353 8.085 28.945 1.00 92.06 480 CYS A C 1
ATOM 3834 O O . CYS A 1 480 ? -22.011 6.935 29.202 1.00 92.06 480 CYS A O 1
ATOM 3836 N N . LEU A 1 481 ? -23.638 8.377 28.696 1.00 93.56 481 LEU A N 1
ATOM 3837 C CA . LEU A 1 481 ? -24.735 7.393 28.759 1.00 93.56 481 LEU A CA 1
ATOM 3838 C C . LEU A 1 481 ? -24.543 6.183 27.841 1.00 93.56 481 LEU A C 1
ATOM 3840 O O . LEU A 1 481 ? -24.812 5.051 28.234 1.00 93.56 481 LEU A O 1
ATOM 3844 N N . THR A 1 482 ? -24.074 6.417 26.617 1.00 94.62 482 THR A N 1
ATOM 3845 C CA . THR A 1 482 ? -23.824 5.338 25.650 1.00 94.62 482 THR A CA 1
ATOM 3846 C C . THR A 1 482 ? -22.729 4.392 26.135 1.00 94.62 482 THR A C 1
ATOM 3848 O O . THR A 1 482 ? -22.841 3.178 25.956 1.00 94.62 482 THR A O 1
ATOM 3851 N N . MET A 1 483 ? -21.699 4.930 26.794 1.00 93.44 483 MET A N 1
ATOM 3852 C CA . MET A 1 483 ? -20.632 4.144 27.406 1.00 93.44 483 MET A CA 1
ATOM 3853 C C . MET A 1 483 ? -21.192 3.220 28.489 1.00 93.44 483 MET A C 1
ATOM 3855 O O . MET A 1 483 ? -20.886 2.032 28.471 1.00 93.44 483 MET A O 1
ATOM 3859 N N . ALA A 1 484 ? -22.057 3.716 29.380 1.00 93.75 484 ALA A N 1
ATOM 3860 C CA . ALA A 1 484 ? -22.638 2.889 30.442 1.00 93.75 484 ALA A CA 1
ATOM 3861 C C . ALA A 1 484 ? -23.342 1.636 29.898 1.00 93.75 484 ALA A C 1
ATOM 3863 O O . ALA A 1 484 ? -23.079 0.533 30.374 1.00 93.75 484 ALA A O 1
ATOM 3864 N N . LYS A 1 485 ? -24.120 1.771 28.816 1.00 92.88 485 LYS A N 1
ATOM 3865 C CA . LYS A 1 485 ? -24.739 0.619 28.139 1.00 92.88 485 LYS A CA 1
ATOM 3866 C C . LYS A 1 485 ? -23.725 -0.385 27.581 1.00 92.88 485 LYS A C 1
ATOM 3868 O O . LYS A 1 485 ? -24.039 -1.570 27.507 1.00 92.88 485 LYS A O 1
ATOM 3873 N N . ALA A 1 486 ? -22.534 0.047 27.162 1.00 92.25 486 ALA A N 1
ATOM 3874 C CA . ALA A 1 486 ? -21.488 -0.880 26.723 1.00 92.25 486 ALA A CA 1
ATOM 3875 C C . ALA A 1 486 ? -20.886 -1.673 27.879 1.00 92.25 486 ALA A C 1
ATOM 3877 O O . ALA A 1 486 ? -20.672 -2.872 27.733 1.00 92.25 486 ALA A O 1
ATOM 3878 N N . PHE A 1 487 ? -20.684 -1.035 29.028 1.00 94.44 487 PHE A N 1
ATOM 3879 C CA . PHE A 1 487 ? -20.215 -1.713 30.231 1.00 94.44 487 PHE A CA 1
ATOM 3880 C C . PHE A 1 487 ? -21.239 -2.727 30.756 1.00 94.44 487 PHE A C 1
ATOM 3882 O O . PHE A 1 487 ? -20.856 -3.862 31.018 1.00 94.44 487 PHE A O 1
ATOM 3889 N N . GLU A 1 488 ? -22.529 -2.373 30.820 1.00 92.75 488 GLU A N 1
ATOM 3890 C CA . GLU A 1 488 ? -23.610 -3.282 31.257 1.00 92.75 488 GLU A CA 1
ATOM 3891 C C . GLU A 1 488 ? -23.700 -4.572 30.429 1.00 92.75 488 GLU A C 1
ATOM 3893 O O . GLU A 1 488 ? -24.084 -5.620 30.940 1.00 92.75 488 GLU A O 1
ATOM 3898 N N . ARG A 1 489 ? -23.345 -4.520 29.139 1.00 88.81 489 ARG A N 1
ATOM 3899 C CA . ARG A 1 489 ? -23.363 -5.706 28.263 1.00 88.81 489 ARG A CA 1
ATOM 3900 C C . ARG A 1 489 ? -22.269 -6.714 28.589 1.00 88.81 489 ARG A C 1
ATOM 3902 O O . ARG A 1 489 ? -22.400 -7.880 28.233 1.00 88.81 489 ARG A O 1
ATOM 3909 N N . THR A 1 490 ? -21.179 -6.256 29.191 1.00 85.75 490 THR A N 1
ATOM 3910 C CA . THR A 1 490 ? -19.947 -7.041 29.354 1.00 85.75 490 THR A CA 1
ATOM 3911 C C . THR A 1 490 ? -19.571 -7.278 30.811 1.00 85.75 490 THR A C 1
ATOM 3913 O O . THR A 1 490 ? -18.794 -8.180 31.097 1.00 85.75 490 THR A O 1
ATOM 3916 N N . MET A 1 491 ? -20.090 -6.466 31.733 1.00 92.88 491 MET A N 1
ATOM 3917 C CA . MET A 1 491 ? -19.705 -6.446 33.141 1.00 92.88 491 MET A CA 1
ATOM 3918 C C . MET A 1 491 ? -20.933 -6.305 34.038 1.00 92.88 491 MET A C 1
ATOM 3920 O O . MET A 1 491 ? -21.953 -5.741 33.650 1.00 92.88 491 MET A O 1
ATOM 3924 N N . ASN A 1 492 ? -20.807 -6.786 35.274 1.00 95.69 492 ASN A N 1
ATOM 3925 C CA . ASN A 1 492 ? -21.828 -6.638 36.304 1.00 95.69 492 ASN A CA 1
ATOM 3926 C C . ASN A 1 492 ? -21.714 -5.253 36.958 1.00 95.69 492 ASN A C 1
ATOM 3928 O O . ASN A 1 492 ? -20.952 -5.078 37.912 1.00 95.69 492 ASN A O 1
ATOM 3932 N N . VAL A 1 493 ? -22.428 -4.263 36.423 1.00 96.44 493 VAL A N 1
ATOM 3933 C CA . VAL A 1 493 ? -22.350 -2.872 36.889 1.00 96.44 493 VAL A CA 1
ATOM 3934 C C . VAL A 1 493 ? -23.724 -2.275 37.171 1.00 96.44 493 VAL A C 1
ATOM 3936 O O . VAL A 1 493 ? -24.663 -2.497 36.414 1.00 96.44 493 VAL A O 1
ATOM 3939 N N . ASP A 1 494 ? -23.805 -1.468 38.228 1.00 97.00 494 ASP A N 1
ATOM 3940 C CA . ASP A 1 494 ? -24.900 -0.517 38.434 1.00 97.00 494 ASP A CA 1
ATOM 3941 C C . ASP A 1 494 ? -24.504 0.857 37.854 1.00 97.00 494 ASP A C 1
ATOM 3943 O O . ASP A 1 494 ? -23.317 1.162 37.696 1.00 97.00 494 ASP A O 1
ATOM 3947 N N . VAL A 1 495 ? -25.485 1.710 37.535 1.00 96.94 495 VAL A N 1
ATOM 3948 C CA . VAL A 1 495 ? -25.252 3.024 36.906 1.00 96.94 495 VAL A CA 1
ATOM 3949 C C . VAL A 1 495 ? -25.980 4.135 37.664 1.00 96.94 495 VAL A C 1
ATOM 3951 O O . VAL A 1 495 ? -27.198 4.092 37.836 1.00 96.94 495 VAL A O 1
ATOM 3954 N N . LEU A 1 496 ? -25.228 5.164 38.058 1.00 97.19 496 LEU A N 1
ATOM 3955 C CA . LEU A 1 496 ? -25.707 6.419 38.630 1.00 97.19 496 LEU A CA 1
ATOM 3956 C C . LEU A 1 496 ? -25.422 7.575 37.664 1.00 97.19 496 LEU A C 1
ATOM 3958 O O . LEU A 1 496 ? -24.270 7.858 37.334 1.00 97.19 496 LEU A O 1
ATOM 3962 N N . VAL A 1 497 ? -26.466 8.293 37.257 1.00 96.75 497 VAL A N 1
ATOM 3963 C CA . VAL A 1 497 ? -26.371 9.444 36.353 1.00 96.75 497 VAL A CA 1
ATOM 3964 C C . VAL A 1 497 ? -26.497 10.743 37.146 1.00 96.75 497 VAL A C 1
ATOM 3966 O O . VAL A 1 497 ? -27.538 11.025 37.737 1.00 96.75 497 VAL A O 1
ATOM 3969 N N . GLY A 1 498 ? -25.454 11.571 37.132 1.00 95.31 498 GLY A N 1
ATOM 3970 C CA . GLY A 1 498 ? -25.476 12.918 37.704 1.00 95.31 498 GLY A CA 1
ATOM 3971 C C . GLY A 1 498 ? -25.651 13.981 36.623 1.00 95.31 498 GLY A C 1
ATOM 3972 O O . GLY A 1 498 ? -24.811 14.102 35.731 1.00 95.31 498 GLY A O 1
ATOM 3973 N N . SER A 1 499 ? -26.704 14.796 36.703 1.00 93.38 499 SER A N 1
ATOM 3974 C CA . SER A 1 499 ? -26.954 15.874 35.737 1.00 93.38 499 SER A CA 1
ATOM 3975 C C . SER A 1 499 ? -27.180 17.221 36.417 1.00 93.38 499 SER A C 1
ATOM 3977 O O . SER A 1 499 ? -27.812 17.317 37.465 1.00 93.38 499 SER A O 1
ATOM 3979 N N . ARG A 1 500 ? -26.697 18.304 35.797 1.00 90.62 500 ARG A N 1
ATOM 3980 C CA . ARG A 1 500 ? -27.013 19.676 36.240 1.00 90.62 500 ARG A CA 1
ATOM 3981 C C . ARG A 1 500 ? -28.389 20.134 35.784 1.00 90.62 500 ARG A C 1
ATOM 3983 O O . ARG A 1 500 ? -28.987 20.988 36.429 1.00 90.62 500 ARG A O 1
ATOM 3990 N N . THR A 1 501 ? -28.866 19.588 34.673 1.00 90.75 501 THR A N 1
ATOM 3991 C CA . THR A 1 501 ? -30.132 19.978 34.058 1.00 90.75 501 THR A CA 1
ATOM 3992 C C . THR A 1 501 ? -31.091 18.802 33.986 1.00 90.75 501 THR A C 1
ATOM 3994 O O . THR A 1 501 ? -30.642 17.651 33.947 1.00 90.75 501 THR A O 1
ATOM 3997 N N . PRO A 1 502 ? -32.409 19.059 33.988 1.00 92.50 502 PRO A N 1
ATOM 3998 C CA . PRO A 1 502 ? -33.396 18.001 33.862 1.00 92.50 502 PRO A CA 1
ATOM 3999 C C . PRO A 1 502 ? -33.140 17.137 32.625 1.00 92.50 502 PRO A C 1
ATOM 4001 O O . PRO A 1 502 ? -32.863 17.647 31.536 1.00 92.50 502 PRO A O 1
ATOM 4004 N N . ILE A 1 503 ? -33.246 15.824 32.802 1.00 93.00 503 ILE A N 1
ATOM 4005 C CA . ILE A 1 503 ? -33.196 14.881 31.693 1.00 93.00 503 ILE A CA 1
ATOM 4006 C C . ILE A 1 503 ? -34.560 14.883 30.992 1.00 93.00 503 ILE A C 1
ATOM 4008 O O . ILE A 1 503 ? -35.603 14.762 31.629 1.00 93.00 503 ILE A O 1
ATOM 4012 N N . LEU A 1 504 ? -34.540 15.038 29.672 1.00 91.75 504 LEU A N 1
ATOM 4013 C CA . LEU A 1 504 ? -35.715 15.081 28.802 1.00 91.75 504 LEU A CA 1
ATOM 4014 C C . LEU A 1 504 ? -36.106 13.691 28.277 1.00 91.75 504 LEU A C 1
ATOM 4016 O O . LEU A 1 504 ? -37.257 13.476 27.909 1.00 91.75 504 LEU A O 1
ATOM 4020 N N . THR A 1 505 ? -35.151 12.759 28.225 1.00 85.44 505 THR A N 1
ATOM 4021 C CA . THR A 1 505 ? -35.362 11.374 27.780 1.00 85.44 505 THR A CA 1
ATOM 4022 C C . THR A 1 505 ? -35.434 10.432 28.985 1.00 85.44 505 THR A C 1
ATOM 4024 O O . THR A 1 505 ? -34.519 10.461 29.802 1.00 85.44 505 THR A O 1
ATOM 4027 N N . PRO A 1 506 ? -36.451 9.563 29.115 1.00 85.31 506 PRO A N 1
ATOM 4028 C CA . PRO A 1 506 ? -36.493 8.575 30.191 1.00 85.31 506 PRO A CA 1
ATOM 4029 C C . PRO A 1 506 ? -35.225 7.710 30.219 1.00 85.31 506 PRO A C 1
ATOM 4031 O O . PRO A 1 506 ? -34.825 7.164 29.191 1.00 85.31 506 PRO A O 1
ATOM 4034 N N . LEU A 1 507 ? -34.598 7.598 31.390 1.00 87.50 507 LEU A N 1
ATOM 4035 C CA . LEU A 1 507 ? -33.432 6.747 31.617 1.00 87.50 507 LEU A CA 1
ATOM 4036 C C . LEU A 1 507 ? -33.827 5.587 32.528 1.00 87.50 507 LEU A C 1
ATOM 4038 O O . LEU A 1 507 ? -34.586 5.768 33.475 1.00 87.50 507 LEU A O 1
ATOM 4042 N N . GLU A 1 508 ? -33.268 4.412 32.259 1.00 86.94 508 GLU A N 1
ATOM 4043 C CA . GLU A 1 508 ? -33.400 3.220 33.115 1.00 86.94 508 GLU A CA 1
ATOM 4044 C C . GLU A 1 508 ? -32.491 3.290 34.352 1.00 86.94 508 GLU A C 1
ATOM 4046 O O . GLU A 1 508 ? -32.504 2.401 35.198 1.00 86.94 508 GLU A O 1
ATOM 4051 N N . TYR A 1 509 ? -31.687 4.347 34.444 1.00 92.12 509 TYR A N 1
ATOM 4052 C CA . TYR A 1 509 ? -30.672 4.532 35.464 1.00 92.12 509 TYR A CA 1
ATOM 4053 C C . TYR A 1 509 ? -31.147 5.455 36.568 1.00 92.12 509 TYR A C 1
ATOM 4055 O O . TYR A 1 509 ? -31.873 6.430 36.329 1.00 92.12 509 TYR A O 1
ATOM 4063 N N . GLU A 1 510 ? -30.648 5.202 37.775 1.00 93.81 510 GLU A N 1
ATOM 4064 C CA . GLU A 1 510 ? -30.826 6.137 38.870 1.00 93.81 510 GLU A CA 1
ATOM 4065 C C . GLU A 1 510 ? -30.220 7.486 38.476 1.00 93.81 510 GLU A C 1
ATOM 4067 O O . GLU A 1 510 ? -29.043 7.582 38.131 1.00 93.81 510 GLU A O 1
ATOM 4072 N N . THR A 1 511 ? -31.046 8.531 38.485 1.00 95.50 511 THR A N 1
ATOM 4073 C CA . THR A 1 511 ? -30.672 9.852 37.984 1.00 95.50 511 THR A CA 1
ATOM 4074 C C . THR A 1 511 ? -30.855 10.890 39.076 1.00 95.50 511 THR A C 1
ATOM 4076 O O . THR A 1 511 ? -31.941 11.029 39.636 1.00 95.50 511 THR A O 1
ATOM 4079 N N . VAL A 1 512 ? -29.801 11.658 39.338 1.00 95.62 512 VAL A N 1
ATOM 4080 C CA . VAL A 1 512 ? -29.795 12.725 40.335 1.00 95.62 512 VAL A CA 1
ATOM 4081 C C . VAL A 1 512 ? -29.548 14.066 39.657 1.00 95.62 512 VAL A C 1
ATOM 4083 O O . VAL A 1 512 ? -28.591 14.231 38.897 1.00 95.62 512 VAL A O 1
ATOM 4086 N N . ILE A 1 513 ? -30.437 15.024 39.927 1.00 94.12 513 ILE A N 1
ATOM 4087 C CA . ILE A 1 513 ? -30.391 16.366 39.346 1.00 94.12 513 ILE A CA 1
ATOM 4088 C C . ILE A 1 513 ? -29.910 17.368 40.394 1.00 94.12 513 ILE A C 1
ATOM 4090 O O . ILE A 1 513 ? -30.509 17.498 41.459 1.00 94.12 513 ILE A O 1
ATOM 4094 N N . GLY A 1 514 ? -28.867 18.122 40.055 1.00 92.75 514 GLY A N 1
ATOM 4095 C CA . GLY A 1 514 ? -28.305 19.164 40.911 1.00 92.75 514 GLY A CA 1
ATOM 4096 C C . GLY A 1 514 ? -27.206 18.666 41.854 1.00 92.75 514 GLY A C 1
ATOM 4097 O O . GLY A 1 514 ? -27.121 17.490 42.200 1.00 92.75 514 GLY A O 1
ATOM 4098 N N . ASN A 1 515 ? -26.331 19.591 42.256 1.00 91.19 515 ASN A N 1
ATOM 4099 C CA . ASN A 1 515 ? -25.114 19.261 43.001 1.00 91.19 515 ASN A CA 1
ATOM 4100 C C . ASN A 1 515 ? -25.408 18.748 44.422 1.00 91.19 515 ASN A C 1
ATOM 4102 O O . ASN A 1 515 ? -24.783 17.784 44.850 1.00 91.19 515 ASN A O 1
ATOM 4106 N N . ASP A 1 516 ? -26.354 19.363 45.138 1.00 92.81 516 ASP A N 1
ATOM 4107 C CA . ASP A 1 516 ? -26.632 19.020 46.542 1.00 92.81 516 ASP A CA 1
ATOM 4108 C C . ASP A 1 516 ? -27.208 17.608 46.682 1.00 92.81 516 ASP A C 1
ATOM 4110 O O . ASP A 1 516 ? -26.772 16.830 47.530 1.00 92.81 516 ASP A O 1
ATOM 4114 N N . GLU A 1 517 ? -28.156 17.247 45.816 1.00 93.81 517 GLU A N 1
ATOM 4115 C CA . GLU A 1 517 ? -28.718 15.896 45.788 1.00 93.81 517 GLU A CA 1
ATOM 4116 C C . GLU A 1 517 ? -27.676 14.871 45.335 1.00 93.81 517 GLU A C 1
ATOM 4118 O O . GLU A 1 517 ? -27.606 13.776 45.892 1.00 93.81 517 GLU A O 1
ATOM 4123 N N . PHE A 1 518 ? -26.809 15.232 44.382 1.00 95.12 518 PHE A N 1
ATOM 4124 C CA . PHE A 1 518 ? -25.724 14.356 43.944 1.00 95.12 518 PHE A CA 1
ATOM 4125 C C . PHE A 1 518 ? -24.750 14.053 45.090 1.00 95.12 518 PHE A C 1
ATOM 4127 O O . PHE A 1 518 ? -24.403 12.894 45.305 1.00 95.12 518 PHE A O 1
ATOM 4134 N N . LEU A 1 519 ? -24.382 15.058 45.891 1.00 94.06 519 LEU A N 1
ATOM 4135 C CA . LEU A 1 519 ? -23.544 14.878 47.081 1.00 94.06 519 LEU A CA 1
ATOM 4136 C C . LEU A 1 519 ? -24.210 13.980 48.133 1.00 94.06 519 LEU A C 1
ATOM 4138 O O . LEU A 1 519 ? -23.581 13.042 48.623 1.00 94.06 519 LEU A O 1
ATOM 4142 N N . LYS A 1 520 ? -25.498 14.206 48.435 1.00 93.94 520 LYS A N 1
ATOM 4143 C CA . LYS A 1 520 ? -26.266 13.335 49.346 1.00 93.94 520 LYS A CA 1
ATOM 4144 C C . LYS A 1 520 ? -26.293 11.890 48.855 1.00 93.94 520 LYS A C 1
ATOM 4146 O O . LYS A 1 520 ? -26.155 10.958 49.652 1.00 93.94 520 LYS A O 1
ATOM 4151 N N . LYS A 1 521 ? -26.450 11.692 47.543 1.00 94.75 521 LYS A N 1
ATOM 4152 C CA . LYS A 1 521 ? -26.447 10.358 46.951 1.00 94.75 521 LYS A CA 1
ATOM 4153 C C . LYS A 1 521 ? -25.078 9.694 47.065 1.00 94.75 521 LYS A C 1
ATOM 4155 O O . LYS A 1 521 ? -25.022 8.545 47.487 1.00 94.75 521 LYS A O 1
ATOM 4160 N N . LEU A 1 522 ? -23.989 10.411 46.776 1.00 93.62 522 LEU A N 1
ATOM 4161 C CA . LEU A 1 522 ? -22.625 9.892 46.938 1.00 93.62 522 LEU A CA 1
ATOM 4162 C C . LEU A 1 522 ? -22.353 9.422 48.374 1.00 93.62 522 LEU A C 1
ATOM 4164 O O . LEU A 1 522 ? -21.758 8.366 48.567 1.00 93.62 522 LEU A O 1
ATOM 4168 N N . SER A 1 523 ? -22.835 10.158 49.381 1.00 91.62 523 SER A N 1
ATOM 4169 C CA . SER A 1 523 ? -22.684 9.777 50.796 1.00 91.62 523 SER A CA 1
ATOM 4170 C C . SER A 1 523 ? -23.522 8.565 51.228 1.00 91.62 523 SER A C 1
ATOM 4172 O O . SER A 1 523 ? -23.318 8.055 52.326 1.00 91.62 523 SER A O 1
ATOM 4174 N N . SER A 1 524 ? -24.475 8.116 50.408 1.00 92.62 524 SER A N 1
ATOM 4175 C CA . SER A 1 524 ? -25.394 7.009 50.718 1.00 92.62 524 SER A CA 1
ATOM 4176 C C . SER A 1 524 ? -25.262 5.827 49.753 1.00 92.62 524 SER A C 1
ATOM 4178 O O . SER A 1 524 ? -26.140 4.962 49.704 1.00 92.62 524 SER A O 1
ATOM 4180 N N . LEU A 1 525 ? -24.174 5.777 48.978 1.00 93.12 525 LEU A N 1
ATOM 4181 C CA . LEU A 1 525 ? -23.911 4.671 48.065 1.00 93.12 525 LEU A CA 1
ATOM 4182 C C . LEU A 1 525 ? -23.681 3.359 48.830 1.00 93.12 525 LEU A C 1
ATOM 4184 O O . LEU A 1 525 ? -22.968 3.359 49.836 1.00 93.12 525 LEU A O 1
ATOM 4188 N N . PRO A 1 526 ? -24.223 2.228 48.342 1.00 91.31 526 PRO A N 1
ATOM 4189 C CA . PRO A 1 526 ? -23.795 0.926 48.825 1.00 91.31 526 PRO A CA 1
ATOM 4190 C C . PRO A 1 526 ? -22.332 0.660 48.433 1.00 91.31 526 PRO A C 1
ATOM 4192 O O . PRO A 1 526 ? -21.747 1.360 47.597 1.00 91.31 526 PRO A O 1
ATOM 4195 N N . GLU A 1 527 ? -21.726 -0.353 49.049 1.00 92.88 527 GLU A N 1
ATOM 4196 C CA . GLU A 1 527 ? -20.369 -0.764 48.693 1.00 92.88 527 GLU A CA 1
ATOM 4197 C C . GLU A 1 527 ? -20.343 -1.524 47.363 1.00 92.88 527 GLU A C 1
ATOM 4199 O O . GLU A 1 527 ? -21.201 -2.366 47.094 1.00 92.88 527 GLU A O 1
ATOM 4204 N N . TYR A 1 528 ? -19.328 -1.220 46.556 1.00 96.88 528 TYR A N 1
ATOM 4205 C CA . TYR A 1 528 ? -19.004 -1.891 45.300 1.00 96.88 528 TYR A CA 1
ATOM 4206 C C . TYR A 1 528 ? -17.535 -2.300 45.308 1.00 96.88 528 TYR A C 1
ATOM 4208 O O . TYR A 1 528 ? -16.722 -1.687 46.006 1.00 96.88 528 TYR A O 1
ATOM 4216 N N . ASP A 1 529 ? -17.199 -3.307 44.503 1.00 96.94 529 ASP A N 1
ATOM 4217 C CA . ASP A 1 529 ? -15.822 -3.783 44.360 1.00 96.94 529 ASP A CA 1
ATOM 4218 C C . ASP A 1 529 ? -14.939 -2.712 43.703 1.00 96.94 529 ASP A C 1
ATOM 4220 O O . ASP A 1 529 ? -13.773 -2.550 44.056 1.00 96.94 529 ASP A O 1
ATOM 4224 N N . TRP A 1 530 ? -15.511 -1.943 42.772 1.00 97.44 530 TRP A N 1
ATOM 4225 C CA . TRP A 1 530 ? -14.845 -0.831 42.102 1.00 97.44 530 TRP A CA 1
ATOM 4226 C C . TRP A 1 530 ? -15.846 0.214 41.595 1.00 97.44 530 TRP A C 1
ATOM 4228 O O . TRP A 1 530 ? -17.035 -0.052 41.408 1.00 97.44 530 TRP A O 1
ATOM 4238 N N . TYR A 1 531 ? -15.346 1.420 41.342 1.00 98.00 531 TYR A N 1
ATOM 4239 C CA . TYR A 1 531 ? -16.119 2.558 40.847 1.00 98.00 531 TYR A CA 1
ATOM 4240 C C . TYR A 1 531 ? -15.481 3.091 39.563 1.00 98.00 531 TYR A C 1
ATOM 4242 O O . TYR A 1 531 ? -14.259 3.161 39.482 1.00 98.00 531 TYR A O 1
ATOM 4250 N N . LEU A 1 532 ? -16.273 3.511 38.577 1.00 97.44 532 LEU A N 1
ATOM 4251 C CA . LEU A 1 532 ? -15.785 4.241 37.402 1.00 97.44 532 LEU A CA 1
ATOM 4252 C C . LEU A 1 532 ? -16.560 5.546 37.248 1.00 97.44 532 LEU A C 1
ATOM 4254 O O . LEU A 1 532 ? -17.774 5.542 37.068 1.00 97.44 532 LEU A O 1
ATOM 4258 N N . VAL A 1 533 ? -15.842 6.663 37.298 1.00 96.81 533 VAL A N 1
ATOM 4259 C CA . VAL A 1 533 ? -16.389 8.012 37.163 1.00 96.81 533 VAL A CA 1
ATOM 4260 C C . VAL A 1 533 ? -16.082 8.548 35.768 1.00 96.81 533 VAL A C 1
ATOM 4262 O O . VAL A 1 533 ? -14.950 8.449 35.299 1.00 96.81 533 VAL A O 1
ATOM 4265 N N . SER A 1 534 ? -17.071 9.128 35.094 1.00 94.00 534 SER A N 1
ATOM 4266 C CA . SER A 1 534 ? -16.900 9.682 33.745 1.00 94.00 534 SER A CA 1
ATOM 4267 C C . SER A 1 534 ? -17.801 10.897 33.556 1.00 94.00 534 SER A C 1
ATOM 4269 O O . SER A 1 534 ? -19.027 10.807 33.624 1.00 94.00 534 SER A O 1
ATOM 4271 N N . GLY A 1 535 ? -17.184 12.064 33.380 1.00 90.62 535 GLY A N 1
ATOM 4272 C CA . GLY A 1 535 ? -17.909 13.308 33.174 1.00 90.62 535 GLY A CA 1
ATOM 4273 C C . GLY A 1 535 ? -17.072 14.547 33.442 1.00 90.62 535 GLY A C 1
ATOM 4274 O O . GLY A 1 535 ? -15.861 14.554 33.271 1.00 90.62 535 GLY A O 1
ATOM 4275 N N . SER A 1 536 ? -17.720 15.637 33.859 1.00 88.88 536 SER A N 1
ATOM 4276 C CA . SER A 1 536 ? -17.018 16.913 34.048 1.00 88.88 536 SER A CA 1
ATOM 4277 C C . SER A 1 536 ? -15.928 16.842 35.128 1.00 88.88 536 SER A C 1
ATOM 4279 O O . SER A 1 536 ? -16.128 16.215 36.168 1.00 88.88 536 SER A O 1
ATOM 4281 N N . ARG A 1 537 ? -14.862 17.642 34.982 1.00 88.12 537 ARG A N 1
ATOM 4282 C CA . ARG A 1 537 ? -13.799 17.797 35.998 1.00 88.12 537 ARG A CA 1
ATOM 4283 C C . ARG A 1 537 ? -14.307 18.033 37.422 1.00 88.12 537 ARG A C 1
ATOM 4285 O O . ARG A 1 537 ? -13.684 17.615 38.392 1.00 88.12 537 ARG A O 1
ATOM 4292 N N . SER A 1 538 ? -15.425 18.743 37.566 1.00 89.31 538 SER A N 1
ATOM 4293 C CA . SER A 1 538 ? -16.050 18.979 38.872 1.00 89.31 538 SER A CA 1
ATOM 4294 C C . SER A 1 538 ? -16.611 17.693 39.480 1.00 89.31 538 SER A C 1
ATOM 4296 O O . SER A 1 538 ? -16.431 17.464 40.669 1.00 89.31 538 SER A O 1
ATOM 4298 N N . MET A 1 539 ? -17.268 16.861 38.669 1.00 92.44 539 MET A N 1
ATOM 4299 C CA . MET A 1 539 ? -17.784 15.557 39.092 1.00 92.44 539 MET A CA 1
ATOM 4300 C C . MET A 1 539 ? -16.634 14.621 39.460 1.00 92.44 539 MET A C 1
ATOM 4302 O O . MET A 1 539 ? -16.681 14.013 40.524 1.00 92.44 539 MET A O 1
ATOM 4306 N N . GLU A 1 540 ? -15.589 14.565 38.631 1.00 93.81 540 GLU A N 1
ATOM 4307 C CA . GLU A 1 540 ? -14.393 13.758 38.891 1.00 93.81 540 GLU A CA 1
ATOM 4308 C C . GLU A 1 540 ? -13.776 14.097 40.258 1.00 93.81 540 GLU A C 1
ATOM 4310 O O . GLU A 1 540 ? -13.612 13.217 41.101 1.00 93.81 540 GLU A O 1
ATOM 4315 N N . LYS A 1 541 ? -13.524 15.389 40.522 1.00 91.31 541 LYS A N 1
ATOM 4316 C CA . LYS A 1 541 ? -12.951 15.857 41.795 1.00 91.31 541 LYS A CA 1
ATOM 4317 C C . LYS A 1 541 ? -13.816 15.496 43.000 1.00 91.31 541 LYS A C 1
ATOM 4319 O O . LYS A 1 541 ? -13.309 14.944 43.970 1.00 91.31 541 LYS A O 1
ATOM 4324 N N . VAL A 1 542 ? -15.115 15.781 42.928 1.00 93.44 542 VAL A N 1
ATOM 4325 C CA . VAL A 1 542 ? -16.046 15.499 44.028 1.00 93.44 542 VAL A CA 1
ATOM 4326 C C . VAL A 1 542 ? -16.121 13.997 44.308 1.00 93.44 542 VAL A C 1
ATOM 4328 O O . VAL A 1 542 ? -16.068 13.592 45.467 1.00 93.44 542 VAL A O 1
ATOM 4331 N N . CYS A 1 543 ? -16.201 13.161 43.270 1.00 95.12 543 CYS A N 1
ATOM 4332 C CA . CYS A 1 543 ? -16.236 11.711 43.449 1.00 95.12 543 CYS A CA 1
ATOM 4333 C C . CYS A 1 543 ? -14.924 11.188 44.040 1.00 95.12 543 CYS A C 1
ATOM 4335 O O . CYS A 1 543 ? -14.963 10.339 44.925 1.00 95.12 543 CYS A O 1
ATOM 4337 N N . TRP A 1 544 ? -13.772 11.715 43.611 1.00 94.75 544 TRP A N 1
ATOM 4338 C CA . TRP A 1 544 ? -12.478 11.337 44.178 1.00 94.75 544 TRP A CA 1
ATOM 4339 C C . TRP A 1 544 ? -12.368 11.663 45.671 1.00 94.75 544 TRP A C 1
ATOM 4341 O O . TRP A 1 544 ? -11.899 10.837 46.451 1.00 94.75 544 TRP A O 1
ATOM 4351 N N . GLU A 1 545 ? -12.833 12.843 46.083 1.00 92.44 545 GLU A N 1
ATOM 4352 C CA . GLU A 1 545 ? -12.828 13.252 47.490 1.00 92.44 545 GLU A CA 1
ATOM 4353 C C . GLU A 1 545 ? -13.690 12.330 48.367 1.00 92.44 545 GLU A C 1
ATOM 4355 O O . GLU A 1 545 ? -13.284 11.999 49.480 1.00 92.44 545 GLU A O 1
ATOM 4360 N N . HIS A 1 546 ? -14.840 11.874 47.858 1.00 93.00 546 HIS A N 1
ATOM 4361 C CA . HIS A 1 546 ? -15.781 11.030 48.606 1.00 93.00 546 HIS A CA 1
ATOM 4362 C C . HIS A 1 546 ? -15.426 9.540 48.585 1.00 93.00 546 HIS A C 1
ATOM 4364 O O . HIS A 1 546 ? -15.673 8.837 49.560 1.00 93.00 546 HIS A O 1
ATOM 4370 N N . LEU A 1 547 ? -14.852 9.048 47.487 1.00 93.88 547 LEU A N 1
ATOM 4371 C CA . LEU A 1 547 ? -14.530 7.630 47.290 1.00 93.88 547 LEU A CA 1
ATOM 4372 C C . LEU A 1 547 ? -13.058 7.315 47.592 1.00 93.88 547 LEU A C 1
ATOM 4374 O O . LEU A 1 547 ? -12.545 6.258 47.222 1.00 93.88 547 LEU A O 1
ATOM 4378 N N . ARG A 1 548 ? -12.351 8.229 48.261 1.00 88.62 548 ARG A N 1
ATOM 4379 C CA . ARG A 1 548 ? -10.933 8.070 48.579 1.00 88.62 548 ARG A CA 1
ATOM 4380 C C . ARG A 1 548 ? -10.697 6.804 49.407 1.00 88.62 548 ARG A C 1
ATOM 4382 O O . ARG A 1 548 ? -11.362 6.574 50.412 1.00 88.62 548 ARG A O 1
ATOM 4389 N N . GLY A 1 549 ? -9.723 5.997 48.995 1.00 87.25 549 GLY A N 1
ATOM 4390 C CA . GLY A 1 549 ? -9.423 4.709 49.631 1.00 87.25 549 GLY A CA 1
ATOM 4391 C C . GLY A 1 549 ? -10.258 3.531 49.114 1.00 87.25 549 GLY A C 1
ATOM 4392 O O . GLY A 1 549 ? -10.039 2.408 49.561 1.00 87.25 549 GLY A O 1
ATOM 4393 N N . LYS A 1 550 ? -11.178 3.757 48.167 1.00 93.12 550 LYS A N 1
ATOM 4394 C CA . LYS A 1 550 ? -11.819 2.707 47.362 1.00 93.12 550 LYS A CA 1
ATOM 4395 C C . LYS A 1 550 ? -11.063 2.508 46.041 1.00 93.12 550 LYS A C 1
ATOM 4397 O O . LYS A 1 550 ? -10.265 3.358 45.641 1.00 93.12 550 LYS A O 1
ATOM 4402 N N . GLU A 1 551 ? -11.331 1.407 45.339 1.00 96.31 551 GLU A N 1
ATOM 4403 C CA . GLU A 1 551 ? -10.818 1.196 43.980 1.00 96.31 551 GLU A CA 1
ATOM 4404 C C . GLU A 1 551 ? -11.656 2.020 42.987 1.00 96.31 551 GLU A C 1
ATOM 4406 O O . GLU A 1 551 ? -12.751 1.625 42.590 1.00 96.31 551 GLU A O 1
ATOM 4411 N N . VAL A 1 552 ? -11.165 3.209 42.627 1.00 96.75 552 VAL A N 1
ATOM 4412 C CA . VAL A 1 552 ? -11.877 4.164 41.762 1.00 96.75 552 VAL A CA 1
ATOM 4413 C C . VAL A 1 552 ? -11.102 4.384 40.475 1.00 96.75 552 VAL A C 1
ATOM 4415 O O . VAL A 1 552 ? -9.888 4.580 40.495 1.00 96.75 552 VAL A O 1
ATOM 4418 N N . TYR A 1 553 ? -11.822 4.410 39.367 1.00 96.81 553 TYR A N 1
ATOM 4419 C CA . TYR A 1 553 ? -11.330 4.696 38.034 1.00 96.81 553 TYR A CA 1
ATOM 4420 C C . TYR A 1 553 ? -11.975 5.962 37.485 1.00 96.81 553 TYR A C 1
ATOM 4422 O O . TYR A 1 553 ? -13.108 6.292 37.829 1.00 96.81 553 TYR A O 1
ATOM 4430 N N . PHE A 1 554 ? -11.262 6.654 36.604 1.00 95.50 554 PHE A N 1
ATOM 4431 C CA . PHE A 1 554 ? -11.733 7.865 35.945 1.00 95.50 554 PHE A CA 1
ATOM 4432 C C . PHE A 1 554 ? -11.543 7.745 34.441 1.00 95.50 554 PHE A C 1
ATOM 4434 O O . PHE A 1 554 ? -10.425 7.506 33.982 1.00 95.50 554 PHE A O 1
ATOM 4441 N N . SER A 1 555 ? -12.629 7.915 33.690 1.00 93.31 555 SER A N 1
ATOM 4442 C CA . SER A 1 555 ? -12.593 8.044 32.237 1.00 93.31 555 SER A CA 1
ATOM 4443 C C . SER A 1 555 ? -12.408 9.515 31.881 1.00 93.31 555 SER A C 1
ATOM 4445 O O . SER A 1 555 ? -13.242 10.351 32.220 1.00 93.31 555 SER A O 1
ATOM 4447 N N . LEU A 1 556 ? -11.277 9.829 31.251 1.00 89.69 556 LEU A N 1
ATOM 4448 C CA . LEU A 1 556 ? -10.803 11.201 31.043 1.00 89.69 556 LEU A CA 1
ATOM 4449 C C . LEU A 1 556 ? -10.996 11.680 29.585 1.00 89.69 556 LEU A C 1
ATOM 4451 O O . LEU A 1 556 ? -10.289 12.564 29.099 1.00 89.69 556 LEU A O 1
ATOM 4455 N N . GLU A 1 557 ? -11.938 11.100 28.840 1.00 78.94 557 GLU A N 1
ATOM 4456 C CA . GLU A 1 557 ? -12.152 11.342 27.405 1.00 78.94 557 GLU A CA 1
ATOM 4457 C C . GLU A 1 557 ? -12.370 12.812 27.031 1.00 78.94 557 GLU A C 1
ATOM 4459 O O . GLU A 1 557 ? -11.988 13.226 25.935 1.00 78.94 557 GLU A O 1
ATOM 4464 N N . GLU A 1 558 ? -12.930 13.626 27.932 1.00 75.75 558 GLU A N 1
ATOM 4465 C CA . GLU A 1 558 ? -13.210 15.039 27.660 1.00 75.75 558 GLU A CA 1
ATOM 4466 C C . GLU A 1 558 ? -11.937 15.868 27.442 1.00 75.75 558 GLU A C 1
ATOM 4468 O O . GLU A 1 558 ? -11.988 16.925 26.806 1.00 75.75 558 GLU A O 1
ATOM 4473 N N . TYR A 1 559 ? -10.792 15.385 27.930 1.00 77.25 559 TYR A N 1
ATOM 4474 C CA . TYR A 1 559 ? -9.495 16.042 27.773 1.00 77.25 559 TYR A CA 1
ATOM 4475 C C . TYR A 1 559 ? -8.781 15.640 26.477 1.00 77.25 559 TYR A C 1
ATOM 4477 O O . TYR A 1 559 ? -7.731 16.192 26.147 1.00 77.25 559 TYR A O 1
ATOM 4485 N N . MET A 1 560 ? -9.316 14.681 25.715 1.00 81.56 560 MET A N 1
ATOM 4486 C CA . MET A 1 560 ? -8.692 14.230 24.477 1.00 81.56 560 MET A CA 1
ATOM 4487 C C . MET A 1 560 ? -8.757 15.294 23.369 1.00 81.56 560 MET A C 1
ATOM 4489 O O . MET A 1 560 ? -9.804 15.864 23.070 1.00 81.56 560 MET A O 1
ATOM 4493 N N . GLY A 1 561 ? -7.616 15.527 22.714 1.00 69.94 561 GLY A N 1
ATOM 4494 C CA . GLY A 1 561 ? -7.510 16.406 21.547 1.00 69.94 561 GLY A CA 1
ATOM 4495 C C . GLY A 1 561 ? -7.386 15.613 20.248 1.00 69.94 561 GLY A C 1
ATOM 4496 O O . GLY A 1 561 ? -8.367 15.346 19.567 1.00 69.94 561 GLY A O 1
ATOM 4497 N N . CYS A 1 562 ? -6.155 15.229 19.902 1.00 62.44 562 CYS A N 1
ATOM 4498 C CA . CYS A 1 562 ? -5.830 14.591 18.622 1.00 62.44 562 CYS A CA 1
ATOM 4499 C C . CYS A 1 562 ? -6.203 13.103 18.513 1.00 62.44 562 CYS A C 1
ATOM 4501 O O . CYS A 1 562 ? -6.169 12.563 17.410 1.00 62.44 562 CYS A O 1
ATOM 4503 N N . GLY A 1 563 ? -6.487 12.427 19.632 1.00 64.31 563 GLY A N 1
ATOM 4504 C CA . GLY A 1 563 ? -6.794 10.991 19.657 1.00 64.31 563 GLY A CA 1
ATOM 4505 C C . GLY A 1 563 ? -5.603 10.044 19.452 1.00 64.31 563 GLY A C 1
ATOM 4506 O O . GLY A 1 563 ? -5.801 8.838 19.485 1.00 64.31 563 GLY A O 1
ATOM 4507 N N . ILE A 1 564 ? -4.388 10.564 19.233 1.00 64.25 564 ILE A N 1
ATOM 4508 C CA . ILE A 1 564 ? -3.189 9.777 18.870 1.00 64.25 564 ILE A CA 1
ATOM 4509 C C . ILE A 1 564 ? -1.934 10.128 19.694 1.00 64.25 564 ILE A C 1
ATOM 4511 O O . ILE A 1 564 ? -0.821 9.793 19.304 1.00 64.25 564 ILE A O 1
ATOM 4515 N N . GLY A 1 565 ? -2.080 10.880 20.788 1.00 61.56 565 GLY A N 1
ATOM 4516 C CA . GLY A 1 565 ? -0.982 11.256 21.695 1.00 61.56 565 GLY A CA 1
ATOM 4517 C C . GLY A 1 565 ? -0.039 12.351 21.177 1.00 61.56 565 GLY A C 1
ATOM 4518 O O . GLY A 1 565 ? 0.910 12.716 21.858 1.00 61.56 565 GLY A O 1
ATOM 4519 N N . ALA A 1 566 ? -0.293 12.916 19.991 1.00 64.88 566 ALA A N 1
ATOM 4520 C CA . ALA A 1 566 ? 0.557 13.944 19.378 1.00 64.88 566 ALA A CA 1
ATOM 4521 C C . ALA A 1 566 ? 0.396 15.345 20.001 1.00 64.88 566 ALA A C 1
ATOM 4523 O O . ALA A 1 566 ? 1.306 16.171 19.935 1.00 64.88 566 ALA A O 1
ATOM 4524 N N . CYS A 1 567 ? -0.766 15.644 20.588 1.00 67.56 567 CYS A N 1
ATOM 4525 C CA . CYS A 1 567 ? -1.020 16.917 21.259 1.00 67.56 567 CYS A CA 1
ATOM 4526 C C . CYS A 1 567 ? -0.812 16.798 22.772 1.00 67.56 567 CYS A C 1
ATOM 4528 O O . CYS A 1 567 ? -1.227 15.815 23.381 1.00 67.56 567 CYS A O 1
ATOM 4530 N N . LYS A 1 568 ? -0.322 17.866 23.410 1.00 77.25 568 LYS A N 1
ATOM 4531 C CA . LYS A 1 568 ? -0.256 17.959 24.882 1.00 77.25 568 LYS A CA 1
ATOM 4532 C C . LYS A 1 568 ? -1.614 18.222 25.547 1.00 77.25 568 LYS A C 1
ATOM 4534 O O . LYS A 1 568 ? -1.691 18.299 26.765 1.00 77.25 568 LYS A O 1
ATOM 4539 N N . SER A 1 569 ? -2.684 18.374 24.761 1.00 77.31 569 SER A N 1
ATOM 4540 C CA . SER A 1 569 ? -4.017 18.749 25.251 1.00 77.31 569 SER A CA 1
ATOM 4541 C C . SER A 1 569 ? -4.636 17.721 26.200 1.00 77.31 569 SER A C 1
ATOM 4543 O O . SER A 1 569 ? -5.436 18.104 27.041 1.00 77.31 569 SER A O 1
ATOM 4545 N N . CYS A 1 570 ? -4.246 16.447 26.079 1.00 83.44 570 CYS A N 1
ATOM 4546 C CA . CYS A 1 570 ? -4.770 15.339 26.880 1.00 83.44 570 CYS A CA 1
ATOM 4547 C C . CYS A 1 570 ? -3.733 14.740 27.837 1.00 83.44 570 CYS A C 1
ATOM 4549 O O . CYS A 1 570 ? -3.844 13.573 28.211 1.00 83.44 570 CYS A O 1
ATOM 4551 N N . ALA A 1 571 ? -2.671 15.485 28.138 1.00 86.62 571 ALA A N 1
ATOM 4552 C CA . ALA A 1 571 ? -1.657 15.048 29.081 1.00 86.62 571 ALA A CA 1
ATOM 4553 C C . ALA A 1 571 ? -2.216 15.114 30.509 1.00 86.62 571 ALA A C 1
ATOM 4555 O O . ALA A 1 571 ? -2.764 16.137 30.920 1.00 86.62 571 ALA A O 1
ATOM 4556 N N . VAL A 1 572 ? -2.050 14.029 31.258 1.00 87.75 572 VAL A N 1
ATOM 4557 C CA . VAL A 1 572 ? -2.413 13.913 32.670 1.00 87.75 572 VAL A CA 1
ATOM 4558 C C . VAL A 1 572 ? -1.180 13.511 33.466 1.00 87.75 572 VAL A C 1
ATOM 4560 O O . VAL A 1 572 ? -0.370 12.694 33.026 1.00 87.75 572 VAL A O 1
ATOM 4563 N N . PHE A 1 573 ? -1.004 14.131 34.627 1.00 88.69 573 PHE A N 1
ATOM 4564 C CA . PHE A 1 573 ? 0.108 13.824 35.515 1.00 88.69 573 PHE A CA 1
ATOM 4565 C C . PHE A 1 573 ? -0.274 12.634 36.386 1.00 88.69 573 PHE A C 1
ATOM 4567 O O . PHE A 1 573 ? -1.338 12.639 37.006 1.00 88.69 573 PHE A O 1
ATOM 4574 N N . THR A 1 574 ? 0.590 11.625 36.403 1.00 87.06 574 THR A N 1
ATOM 4575 C CA . THR A 1 574 ? 0.480 10.476 37.300 1.00 87.06 574 THR A CA 1
ATOM 4576 C C . THR A 1 574 ? 1.709 10.370 38.187 1.00 87.06 574 THR A C 1
ATOM 4578 O O . THR A 1 574 ? 2.756 10.931 37.854 1.00 87.06 574 THR A O 1
ATOM 4581 N N . GLU A 1 575 ? 1.623 9.598 39.270 1.00 83.25 575 GLU A N 1
ATOM 4582 C CA . GLU A 1 575 ? 2.783 9.300 40.129 1.00 83.25 575 GLU A CA 1
ATOM 4583 C C . GLU A 1 575 ? 3.954 8.685 39.338 1.00 83.25 575 GLU A C 1
ATOM 4585 O O . GLU A 1 575 ? 5.121 8.925 39.640 1.00 83.25 575 GLU A O 1
ATOM 4590 N N . SER A 1 576 ? 3.641 7.943 38.271 1.00 80.81 576 SER A N 1
ATOM 4591 C CA . SER A 1 576 ? 4.610 7.301 37.372 1.00 80.81 576 SER A CA 1
ATOM 4592 C C . SER A 1 576 ? 5.108 8.187 36.217 1.00 80.81 576 SER A C 1
ATOM 4594 O O . SER A 1 576 ? 5.905 7.735 35.396 1.00 80.81 576 SER A O 1
ATOM 4596 N N . GLY A 1 577 ? 4.646 9.439 36.131 1.00 86.69 577 GLY A N 1
ATOM 4597 C CA . GLY A 1 577 ? 4.979 10.379 35.057 1.00 86.69 577 GLY A CA 1
ATOM 4598 C C . GLY A 1 577 ? 3.766 10.857 34.254 1.00 86.69 577 GLY A C 1
ATOM 4599 O O . GLY A 1 577 ? 2.613 10.636 34.622 1.00 86.69 577 GLY A O 1
ATOM 4600 N N . VAL A 1 578 ? 4.015 11.562 33.151 1.00 87.75 578 VAL A N 1
ATOM 4601 C CA . VAL A 1 578 ? 2.950 12.109 32.294 1.00 87.75 578 VAL A CA 1
ATOM 4602 C C . VAL A 1 578 ? 2.392 11.013 31.385 1.00 87.75 578 VAL A C 1
ATOM 4604 O O . VAL A 1 578 ? 3.139 10.449 30.588 1.00 87.75 578 VAL A O 1
ATOM 4607 N N . LYS A 1 579 ? 1.081 10.763 31.461 1.00 85.44 579 LYS A N 1
ATOM 4608 C CA . LYS A 1 579 ? 0.333 9.887 30.544 1.00 85.44 579 LYS A CA 1
ATOM 4609 C C . LYS A 1 579 ? -0.540 10.726 29.602 1.00 85.44 579 LYS A C 1
ATOM 4611 O O . LYS A 1 579 ? -0.912 11.851 29.927 1.00 85.44 579 LYS A O 1
ATOM 4616 N N . HIS A 1 580 ? -0.879 10.204 28.432 1.00 83.75 580 HIS A N 1
ATOM 4617 C CA . HIS A 1 580 ? -1.813 10.806 27.483 1.00 83.75 580 HIS A CA 1
ATOM 4618 C C . HIS A 1 580 ? -3.110 10.005 27.457 1.00 83.75 580 HIS A C 1
ATOM 4620 O O . HIS A 1 580 ? -3.118 8.834 27.091 1.00 83.75 580 HIS A O 1
ATOM 4626 N N . VAL A 1 581 ? -4.237 10.655 27.750 1.00 85.31 581 VAL A N 1
ATOM 4627 C CA . VAL A 1 581 ? -5.544 9.981 27.831 1.00 85.31 581 VAL A CA 1
ATOM 4628 C C . VAL A 1 581 ? -5.885 9.175 26.571 1.00 85.31 581 VAL A C 1
ATOM 4630 O O . VAL A 1 581 ? -6.416 8.079 26.670 1.00 85.31 581 VAL A O 1
ATOM 4633 N N . CYS A 1 582 ? -5.588 9.693 25.380 1.00 74.38 582 CYS A N 1
ATOM 4634 C CA . CYS A 1 582 ? -5.969 9.035 24.126 1.00 74.38 582 CYS A CA 1
ATOM 4635 C C . CYS A 1 582 ? -5.135 7.800 23.744 1.00 74.38 582 CYS A C 1
ATOM 4637 O O . CYS A 1 582 ? -5.577 7.039 22.887 1.00 74.38 582 CYS A O 1
ATOM 4639 N N . THR A 1 583 ? -3.957 7.599 24.344 1.00 74.31 583 THR A N 1
ATOM 4640 C CA . THR A 1 583 ? -3.072 6.454 24.050 1.00 74.31 583 THR A CA 1
ATOM 4641 C C . THR A 1 583 ? -2.892 5.533 25.249 1.00 74.31 583 THR A C 1
ATOM 4643 O O . THR A 1 583 ? -2.881 4.319 25.085 1.00 74.31 583 THR A O 1
ATOM 4646 N N . ASP A 1 584 ? -2.786 6.108 26.446 1.00 77.62 584 ASP A N 1
ATOM 4647 C CA . ASP A 1 584 ? -2.585 5.379 27.701 1.00 77.62 584 ASP A CA 1
ATOM 4648 C C . ASP A 1 584 ? -3.915 5.091 28.419 1.00 77.62 584 ASP A C 1
ATOM 4650 O O . ASP A 1 584 ? -3.951 4.292 29.351 1.00 77.62 584 ASP A O 1
ATOM 4654 N N . GLY A 1 585 ? -5.003 5.729 27.974 1.00 71.06 585 GLY A N 1
ATOM 4655 C CA . GLY A 1 585 ? -6.359 5.630 28.516 1.00 71.06 585 GLY A CA 1
ATOM 4656 C C . GLY A 1 585 ? -7.421 5.352 27.433 1.00 71.06 585 GLY A C 1
ATOM 4657 O O . GLY A 1 585 ? -7.084 4.868 26.348 1.00 71.06 585 GLY A O 1
ATOM 4658 N N . PRO A 1 586 ? -8.712 5.624 27.702 1.00 87.06 586 PRO A N 1
ATOM 4659 C CA . PRO A 1 586 ? -9.155 6.758 28.521 1.00 87.06 586 PRO A CA 1
ATOM 4660 C C . PRO A 1 586 ? -9.224 6.567 30.030 1.00 87.06 586 PRO A C 1
ATOM 4662 O O . PRO A 1 586 ? -9.358 7.575 30.724 1.00 87.06 586 PRO A O 1
ATOM 4665 N N . ILE A 1 587 ? -9.188 5.332 30.531 1.00 92.88 587 ILE A N 1
ATOM 4666 C CA . ILE A 1 587 ? -9.553 5.042 31.921 1.00 92.88 587 ILE A CA 1
ATOM 4667 C C . ILE A 1 587 ? -8.310 4.819 32.786 1.00 92.88 587 ILE A C 1
ATOM 4669 O O . ILE A 1 587 ? -7.486 3.960 32.483 1.00 92.88 587 ILE A O 1
ATOM 4673 N N . PHE A 1 588 ? -8.201 5.571 33.883 1.00 93.12 588 PHE A N 1
ATOM 4674 C CA . PHE A 1 588 ? -7.063 5.540 34.809 1.00 93.12 588 PHE A CA 1
ATOM 4675 C C . PHE A 1 588 ? -7.509 5.281 36.243 1.00 93.12 588 PHE A C 1
ATOM 4677 O O . PHE A 1 588 ? -8.608 5.679 36.627 1.00 93.12 588 PHE A O 1
ATOM 4684 N N . ARG A 1 589 ? -6.647 4.655 37.052 1.00 93.56 589 ARG A N 1
ATOM 4685 C CA . ARG A 1 589 ? -6.896 4.488 38.490 1.00 93.56 589 ARG A CA 1
ATOM 4686 C C . ARG A 1 589 ? -6.722 5.828 39.205 1.00 93.56 589 ARG A C 1
ATOM 4688 O O . ARG A 1 589 ? -5.785 6.570 38.927 1.00 93.56 589 ARG A O 1
ATOM 4695 N N . GLY A 1 590 ? -7.645 6.156 40.101 1.00 91.88 590 GLY A N 1
ATOM 4696 C CA . GLY A 1 590 ? -7.743 7.472 40.730 1.00 91.88 590 GLY A CA 1
ATOM 4697 C C . GLY A 1 590 ? -6.550 7.850 41.600 1.00 91.88 590 GLY A C 1
ATOM 4698 O O . GLY A 1 590 ? -6.175 9.017 41.632 1.00 91.88 590 GLY A O 1
ATOM 4699 N N . ASP A 1 591 ? -5.931 6.881 42.266 1.00 90.50 591 ASP A N 1
ATOM 4700 C CA . ASP A 1 591 ? -4.731 7.078 43.085 1.00 90.50 591 ASP A CA 1
ATOM 4701 C C . ASP A 1 591 ? -3.451 7.233 42.258 1.00 90.50 591 ASP A C 1
ATOM 4703 O O . ASP A 1 591 ? -2.487 7.805 42.749 1.00 90.50 591 ASP A O 1
ATOM 4707 N N . GLU A 1 592 ? -3.448 6.810 40.993 1.00 89.94 592 GLU A N 1
ATOM 4708 C CA . GLU A 1 592 ? -2.346 7.117 40.084 1.00 89.94 592 GLU A CA 1
ATOM 4709 C C . GLU A 1 592 ? -2.380 8.576 39.622 1.00 89.94 592 GLU A C 1
ATOM 4711 O O . GLU A 1 592 ? -1.346 9.096 39.213 1.00 89.94 592 GLU A O 1
ATOM 4716 N N . LEU A 1 593 ? -3.543 9.239 39.644 1.00 89.94 593 LEU A N 1
ATOM 4717 C CA . LEU A 1 593 ? -3.733 10.583 39.095 1.00 89.94 593 LEU A CA 1
ATOM 4718 C C . LEU A 1 593 ? -3.321 11.682 40.086 1.00 89.94 593 LEU A C 1
ATOM 4720 O O . LEU A 1 593 ? -3.701 11.689 41.257 1.00 89.94 593 LEU A O 1
ATOM 4724 N N . CYS A 1 594 ? -2.612 12.696 39.589 1.00 86.69 594 CYS A N 1
ATOM 4725 C CA . CYS A 1 594 ? -2.337 13.911 40.347 1.00 86.69 594 CYS A CA 1
ATOM 4726 C C . CYS A 1 594 ? -3.529 14.876 40.246 1.00 86.69 594 CYS A C 1
ATOM 4728 O O . CYS A 1 594 ? -3.747 15.519 39.220 1.00 86.69 594 CYS A O 1
ATOM 4730 N N . TRP A 1 595 ? -4.290 15.000 41.334 1.00 80.44 595 TRP A N 1
ATOM 4731 C CA . TRP A 1 595 ? -5.512 15.817 41.402 1.00 80.44 595 TRP A CA 1
ATOM 4732 C C . TRP A 1 595 ? -5.290 17.316 41.683 1.00 80.44 595 TRP A C 1
ATOM 4734 O O . TRP A 1 595 ? -6.267 18.073 41.741 1.00 80.44 595 TRP A O 1
ATOM 4744 N N . SER A 1 596 ? -4.029 17.731 41.861 1.00 62.19 596 SER A N 1
ATOM 4745 C CA . SER A 1 596 ? -3.592 19.101 42.189 1.00 62.19 596 SER A CA 1
ATOM 4746 C C . SER A 1 596 ? -3.900 20.124 41.100 1.00 62.19 596 SER A C 1
ATOM 4748 O O . SER A 1 596 ? -3.623 19.822 39.915 1.00 62.19 596 SER A O 1
#

pLDDT: mean 90.49, std 12.04, range [24.84, 98.88]

Sequence (596 aa):
MDGKITGKEFGGKSVRIYDPFRKKWIEEEIETPFPSKGLVATFPFVDLHVHVRLNGGEDYSSLEEASLVGGFFKVVVQPNTKPLIDSKEVLERHLDLSKNRAVEFLFAVSPFGSIEAEGERVVGFSTDGIEYDYPTLVETMKKKKKALWFDHSQMYEVDGIFYEGAPLPFQKRPRSNEAIAIARTVLTGLEYGFERFHIQHVTTKYSVEVISFLKNLAKVSCEVTPHHLFFCYEDIKNTNFKINPPLGSPEDRRALIEAVKKDVIDVLATDHAPHHEKPDDFLTAPYGSTSIEIAFPAYYTALGDLELVVKKLTKKPLEVLGVEARLTEDTLVFIDPEAEFIVDAKKFKSKGKNSMFDGVRLKGKVVALKLKGRWVMIDGERLLLTKKKTIRVNEDTWIVLFEERIDFSPGQFVMLETPKLVRKPFVLGYWEDHTAISVQVKGKGTKWIVEEAEKIKGHGPLGNGFEKPGKGLLIISPTCLTMAKAFERTMNVDVLVGSRTPILTPLEYETVIGNDEFLKKLSSLPEYDWYLVSGSRSMEKVCWEHLRGKEVYFSLEEYMGCGIGACKSCAVFTESGVKHVCTDGPIFRGDELCWS

Solvent-accessible surface area (backbone atoms only — not comparable to full-atom values): 31466 Å² total; per-residue (Å²): 133,86,84,69,88,73,88,77,77,101,64,94,49,59,31,44,30,44,35,61,86,77,71,42,79,45,88,49,79,60,92,62,93,55,96,38,72,79,28,38,32,28,58,44,25,36,33,74,33,32,51,57,44,72,75,87,55,27,37,62,68,32,47,41,49,17,28,42,38,28,30,30,40,33,39,22,33,55,18,60,33,78,75,51,28,21,35,63,70,50,43,51,53,54,54,60,69,46,54,98,52,90,38,47,68,31,32,31,27,23,61,89,42,84,38,71,63,63,61,101,50,33,70,12,29,27,42,44,87,56,92,70,55,70,69,58,51,54,58,37,44,68,69,53,81,77,46,40,35,38,35,54,45,60,46,72,94,54,66,49,72,36,32,64,86,44,92,59,100,63,60,46,21,62,69,55,38,40,27,53,26,46,52,51,54,53,56,53,30,44,78,56,64,34,52,39,37,35,39,48,57,57,46,37,46,58,32,52,54,47,49,61,56,45,46,78,77,38,55,56,44,28,24,33,27,41,64,44,55,68,42,27,35,87,69,61,81,56,39,36,59,35,30,81,74,36,48,30,48,72,65,16,24,51,41,51,50,51,28,44,77,68,60,66,35,46,27,45,25,44,53,22,29,51,42,56,77,68,51,96,36,76,86,79,29,64,68,28,26,34,38,44,56,48,35,59,19,44,40,34,55,63,65,74,39,66,69,60,47,50,28,18,23,29,50,37,44,29,57,77,73,70,50,89,80,77,77,48,99,36,34,32,20,31,29,32,66,84,43,70,49,66,40,56,36,87,74,45,64,35,60,20,42,23,28,68,52,51,73,38,77,37,34,28,38,59,38,33,28,30,52,86,69,38,74,64,27,49,74,73,32,58,50,70,40,37,55,67,47,72,44,62,37,37,96,52,30,30,38,42,30,28,70,55,71,72,85,71,50,35,59,14,24,30,31,39,34,49,102,68,26,85,49,41,67,34,53,43,16,30,51,99,90,24,30,16,30,29,43,58,55,84,48,72,34,48,39,35,56,69,75,69,43,56,64,37,42,41,52,58,73,37,44,44,60,59,87,71,86,63,48,32,36,39,42,27,23,74,57,39,51,19,36,53,48,33,37,52,75,76,39,58,53,49,55,39,37,49,33,84,57,72,71,73,48,94,67,98,48,56,71,35,65,34,71,70,54,37,52,58,47,65,78,65,59,79,92,56,69,31,37,39,34,31,59,55,73,69,56,51,52,55,50,50,70,74,46,63,95,54,58,38,31,36,43,46,61,90,41,40,43,70,57,68,57,81,48,76,67,20,58,42,54,31,84,93,42,80,44,31,28,31,63,75,9,26,60,42,54,51,87,46,46,61,88,123

Foldseek 3Di:
DDPDPDDDDPDWDWAWEAWLVVRDIDTDTDRDLDDRPQKYKYFFFEFAAAEAAPPPAHFLVLVLLLQQLLRHQEYEYEQQYVVGQQDPVVVVVNCVRNPPGSHHYAYAHALQHPDAQDDPRRQYHECPPPDDDLVSLLVSLLPYDAGEYEYLFFDPVQDWQADPPQPDPTGHGHLCGRLVSVLSNLVSNVVSPHQHYEYEADAFLSNLVSLLVSVVVGNYAYEHALCSLQDASVLDDFQLQRAPVHGHHPVGSVSVLVCLVVCSHQAYHHNQDFDQDFPRDNVRGDHHAHPSSCRLQSVCQSNVDNSSSSSRRHVRVCVSSVHDDTDDSQWIWMKNQADKDQDDLVPRSGSGSSHPRHRPITGMGTAWTGHRNRTQDGRSAGDKWFFPDWDQFFDFKIKTFTPGADDDAQFWWKWWDDPQDDTAIFGWFDDPRTTITMAGHPDDVSCCVRPPDRMIRIDDRFFDHDDDAWEEEEEEESRCVRSVRNCVVPYRYAYEYEYQGDTPDDDPHHYDHHDVRVLVDLQVDDDTQEYEYEDDLVSLVSNCVSQPPHFYKYQQSVQDDNLPPPDCSQWFQFPVGIDGCSHNHSMDTSNRGDSD

InterPro domains:
  IPR002195 Dihydroorotase, conserved site [PS00482] (47-55)
  IPR011059 Metal-dependent hydrolase, composite domain superfamily [SSF51338] (332-384)
  IPR017938 Riboflavin synthase-like beta-barrel [SSF63380] (390-466)
  IPR019480 Dihydroorotate dehydrogenase, electron transfer subunit, iron-sulphur cluster binding domain [PF10418] (557-593)
  IPR032466 Metal-dependent hydrolase [SSF51556] (45-325)
  IPR037117 Dihydroorotate dehydrogenase, electron transfer subunit, Fe-S binding domain superfamily [G3DSA:2.10.240.10] (557-593)
  IPR039261 Ferredoxin-NADP reductase (FNR), nucleotide-binding domain [SSF52343] (523-593)
  IPR050138 Dihydroorotase/Allantoinase hydrolase-like [PTHR43668] (37-382)

Nearest PDB structures (foldseek):
  6hff-assembly1_A  TM=8.552E-01  e=1.012E-22  Homo sapiens
  8pbr-assembly1_A-2  TM=8.694E-01  e=5.650E-22  Homo sapiens
  8pbs-assembly1_A-2  TM=8.583E-01  e=5.983E-22  Homo sapiens
  1xrf-assembly1_A  TM=7.468E-01  e=3.243E-24  Aquifex aeolicus
  6gde-assembly1_A  TM=7.382E-01  e=2.299E-24  Aquifex aeolicus VF5

Mean predicted aligned error: 12.05 Å

Radius of gyration: 28.54 Å; Cα contacts (8 Å, |Δi|>4): 1363; chains: 1; bounding box: 69×49×86 Å

Organism: Thermotoga neapolitana (strain ATCC 49049 / DSM 4359 / NBRC 107923 / NS-E) (NCBI:txid309803)